Protein AF-0000000086145151 (afdb_homodimer)

Radius of gyration: 34.39 Å; Cα contacts (8 Å, |Δi|>4): 646; chains: 2; bounding box: 74×106×93 Å

Nearest PDB structures (foldseek):
  8p2o-assembly1_B  TM=7.312E-01  e=7.779E-03  Xenopus laevis
  8p2n-assembly1_B  TM=7.351E-01  e=1.027E-02  Xenopus laevis
  8rir-assembly1_B  TM=7.318E-01  e=1.357E-02  Xenopus laevis
  8rit-assembly1_B  TM=7.027E-01  e=1.695E-02  Xenopus laevis
  8p2o-assembly1_B  TM=7.331E-01  e=6.363E-03  Xenopus laevis

InterPro domains:
  IPR011333 SKP1/BTB/POZ domain superfamily [G3DSA:3.30.710.10] (2-157)
  IPR011333 SKP1/BTB/POZ domain superfamily [SSF54695] (3-118)

Foldseek 3Di:
DVVVVVLVVQQDDAWAWEFAAQVRDIDIHRLSLLVVQFVLSVVVVVVQVVPPVRHNYYYHHVADVLLVVQVVCCSNPVDRDALVVDDALVRLQVLLVSLLSVLLVCVVRVRVVSNVVSVVRNVVSCVVSVHDDFLVVLLVSLVSDDPPDPSVLVSLLVLLCQPVPPVDPDDCVSNVSSVVVCVVSVVSNVVSNCVVVVHDDDDDPVDDPVVVVDDCPPVPGDPVSVVDPPPPPPPPPDPDDDDDDDPPVPPPPDD/DVVVVVLVVQQDDDWAWEFAAQVRDIDIGRLSLLVVQFVLSVVVVVVQVVPPVRRNYHYHHVADVLLVVQVVCCSNPVDRDALVVDDALVRLQVSLVSLLSVLLVCVVRVRVVSNVVSVVRNVVSCVVSVHDDFLVVLLVSLVSDDPPDPSVLVSLLVLLCQPVPPVDPDDCVSNVSSVVVCVVSVVSNVVSNCVVVVHDDDDDPVDDPVVVVDDCPPVPGDPVNVVDPPPPPPPPPDPDDDDDPCPPPPPPPDD

Secondary structure (DSSP, 8-state):
-HHHHHHHHHT-S-EEEEEETTTTEEEEEEHHHHHHH-HHHHHHHHHHHTSTT---EEEETTS-HHHHHHHHHHHHH--PPPGGG--SHHHHHHHHHHHHHHHHHHHHTT-HHHHHHHHHHHHHHHHHHT----HHHHHHHHHHSPTT-HHHHHHHHHHHHHHH-TTS---GGGGHHHHTT-HHHHHHHHHHHHHHHT------TTSS-GGGGS--SSGGG-TTTSS----------------------------/-HHHHHHHHHT-S-EEEEEETTTTEEEEEEHHHHHHH-HHHHHHHHHHHTSTT---EEEETTS-HHHHHHHHHHHHH--PPPGGG--SHHHHHHHHHHHHHHHHHHHHTT-HHHHHHHHHHHHHHHHHHT----HHHHHHHHHHSPTT-HHHHHHHHHHHHHHH-TTS---GGGGHHHHTT-HHHHHHHHHHHHHHHT------TTSS-GGGGS--SSGGG-TTTTS----------------------------

Organism: NCBI:txid717836

pLDDT: mean 82.94, std 24.13, range [17.67, 98.62]

Structure (mmCIF, N/CA/C/O backbone):
data_AF-0000000086145151-model_v1
#
loop_
_entity.id
_entit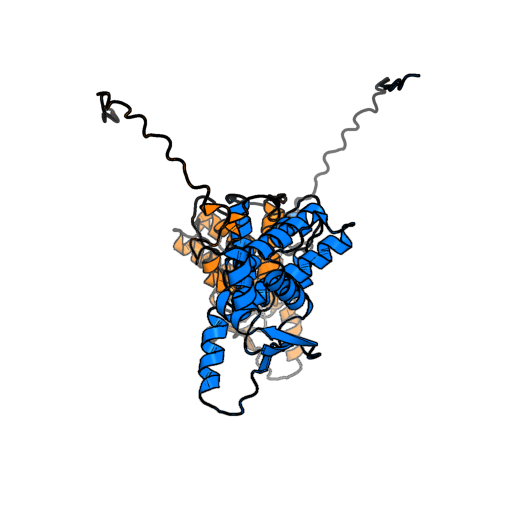y.type
_entity.pdbx_description
1 polymer 'BTB domain-containing protein'
#
loop_
_atom_site.group_PDB
_atom_site.id
_atom_site.type_symbol
_atom_site.label_atom_id
_atom_site.label_alt_id
_atom_site.label_comp_id
_atom_site.label_asym_id
_atom_site.label_entity_id
_atom_site.label_seq_id
_atom_site.pdbx_PDB_ins_code
_atom_site.Cartn_x
_atom_site.Cartn_y
_atom_site.Cartn_z
_atom_site.occupancy
_atom_site.B_iso_or_equiv
_atom_site.auth_seq_id
_atom_site.auth_comp_id
_atom_site.auth_asym_id
_atom_site.auth_atom_id
_atom_site.pdbx_PDB_model_num
ATOM 1 N N . MET A 1 1 ? -2.57 -53.094 -17.969 1 50.06 1 MET A N 1
ATOM 2 C CA . MET A 1 1 ? -3.051 -53.312 -19.328 1 50.06 1 MET A CA 1
ATOM 3 C C . MET A 1 1 ? -3.814 -52.094 -19.828 1 50.06 1 MET A C 1
ATOM 5 O O . MET A 1 1 ? -3.527 -51.594 -20.922 1 50.06 1 MET A O 1
ATOM 9 N N . LEU A 1 2 ? -4.777 -51.625 -19.031 1 55.91 2 LEU A N 1
ATOM 10 C CA . LEU A 1 2 ? -5.598 -50.469 -19.375 1 55.91 2 LEU A CA 1
ATOM 11 C C . LEU A 1 2 ? -4.742 -49.219 -19.469 1 55.91 2 LEU A C 1
ATOM 13 O O . LEU A 1 2 ? -4.934 -48.406 -20.375 1 55.91 2 LEU A O 1
ATOM 17 N N . THR A 1 3 ? -3.697 -49.375 -18.75 1 74.69 3 THR A N 1
ATOM 18 C CA . THR A 1 3 ? -2.822 -48.219 -18.734 1 74.69 3 THR A CA 1
ATOM 19 C C . THR A 1 3 ? -1.946 -48.188 -19.984 1 74.69 3 THR A C 1
ATOM 21 O O . THR A 1 3 ? -1.741 -47.125 -20.578 1 74.69 3 THR A O 1
ATOM 24 N N . GLU A 1 4 ? -1.661 -49.438 -20.469 1 82.31 4 GLU A N 1
ATOM 25 C CA . GLU A 1 4 ? -0.815 -49.5 -21.656 1 82.31 4 GLU A CA 1
ATOM 26 C C . GLU A 1 4 ? -1.612 -49.188 -22.922 1 82.31 4 GLU A C 1
ATOM 28 O O . GLU A 1 4 ? -1.114 -48.531 -23.828 1 82.31 4 GLU A O 1
ATOM 33 N N . ARG A 1 5 ? -2.818 -49.688 -23.016 1 84.69 5 ARG A N 1
ATOM 34 C CA . ARG A 1 5 ? -3.676 -49.438 -24.156 1 84.69 5 ARG A CA 1
ATOM 35 C C . ARG A 1 5 ? -3.992 -47.938 -24.266 1 84.69 5 ARG A C 1
ATOM 37 O O . ARG A 1 5 ? -3.998 -47.375 -25.359 1 84.69 5 ARG A O 1
ATOM 44 N N . LEU A 1 6 ? -4.281 -47.469 -23.172 1 87.56 6 LEU A N 1
ATOM 45 C CA . LEU A 1 6 ? -4.566 -46.031 -23.156 1 87.56 6 LEU A CA 1
ATOM 46 C C . LEU A 1 6 ? -3.355 -45.219 -23.609 1 87.56 6 LEU A C 1
ATOM 48 O O . LEU A 1 6 ? -3.492 -44.281 -24.391 1 87.56 6 LEU A O 1
ATOM 52 N N . ARG A 1 7 ? -2.242 -45.656 -23.188 1 88.12 7 ARG A N 1
ATOM 53 C CA . ARG A 1 7 ? -1.015 -44.969 -23.578 1 88.12 7 ARG A CA 1
ATOM 54 C C . ARG A 1 7 ? -0.799 -45.031 -25.078 1 88.12 7 ARG A C 1
ATOM 56 O O . ARG A 1 7 ? -0.427 -44.031 -25.703 1 88.12 7 ARG A O 1
ATOM 63 N N . GLN A 1 8 ? -1.051 -46.125 -25.594 1 90.31 8 GLN A N 1
ATOM 64 C CA . GLN A 1 8 ? -0.888 -46.312 -27.031 1 90.31 8 GLN A CA 1
ATOM 65 C C . GLN A 1 8 ? -1.863 -45.406 -27.797 1 90.31 8 GLN A C 1
ATOM 67 O O . GLN A 1 8 ? -1.509 -44.844 -28.828 1 90.31 8 GLN A O 1
ATOM 72 N N . ARG A 1 9 ? -3.021 -45.406 -27.297 1 90.62 9 ARG A N 1
ATOM 73 C CA . ARG A 1 9 ? -4.035 -44.562 -27.938 1 90.62 9 ARG A CA 1
ATOM 74 C C . ARG A 1 9 ? -3.65 -43.094 -27.875 1 90.62 9 ARG A C 1
ATOM 76 O O . ARG A 1 9 ? -3.828 -42.375 -28.859 1 90.62 9 ARG A O 1
ATOM 83 N N . LEU A 1 10 ? -3.137 -42.719 -26.797 1 90.75 10 LEU A N 1
ATOM 84 C CA . LEU A 1 10 ? -2.785 -41.312 -26.594 1 90.75 10 LEU A CA 1
ATOM 85 C C . LEU A 1 10 ? -1.604 -40.906 -27.469 1 90.75 10 LEU A C 1
ATOM 87 O O . LEU A 1 10 ? -1.488 -39.75 -27.859 1 90.75 10 LEU A O 1
ATOM 91 N N . LEU A 1 11 ? -0.732 -41.875 -27.797 1 91.31 11 LEU A N 1
ATOM 92 C CA . LEU A 1 11 ? 0.474 -41.594 -28.562 1 91.31 11 LEU A CA 1
ATOM 93 C C . LEU A 1 11 ? 0.288 -42 -30.031 1 91.31 11 LEU A C 1
ATOM 95 O O . LEU A 1 11 ? 1.241 -42.406 -30.688 1 91.31 11 LEU A O 1
ATOM 99 N N . SER A 1 12 ? -0.91 -41.906 -30.375 1 90.12 12 SER A N 1
ATOM 100 C CA . SER A 1 12 ? -1.238 -42.219 -31.766 1 90.12 12 SER A CA 1
ATOM 101 C C . SER A 1 12 ? -1.952 -41.062 -32.438 1 90.12 12 SER A C 1
ATOM 103 O O . SER A 1 12 ? -2.373 -40.094 -31.766 1 90.12 12 SER A O 1
ATOM 105 N N . GLY A 1 13 ? -1.925 -41.125 -33.75 1 86.44 13 GLY A N 1
ATOM 106 C CA . GLY A 1 13 ? -2.693 -40.156 -34.5 1 86.44 13 GLY A CA 1
ATOM 107 C C . GLY A 1 13 ? -1.885 -38.938 -34.906 1 86.44 13 GLY A C 1
ATOM 108 O O . GLY A 1 13 ? -0.661 -39 -35.031 1 86.44 13 GLY A O 1
ATOM 109 N N . HIS A 1 14 ? -2.607 -37.844 -35.125 1 88.62 14 HIS A N 1
ATOM 110 C CA . HIS A 1 14 ? -1.993 -36.625 -35.625 1 88.62 14 HIS A CA 1
ATOM 111 C C . HIS A 1 14 ? -1.132 -35.938 -34.562 1 88.62 14 HIS A C 1
ATOM 113 O O . HIS A 1 14 ? -1.378 -36.125 -33.344 1 88.62 14 HIS A O 1
ATOM 119 N N . THR A 1 15 ? -0.078 -35.312 -35.062 1 92.12 15 THR A N 1
ATOM 120 C CA . THR A 1 15 ? 0.758 -34.5 -34.156 1 92.12 15 THR A CA 1
ATOM 121 C C . THR A 1 15 ? 0.562 -33.031 -34.438 1 92.12 15 THR A C 1
ATOM 123 O O . THR A 1 15 ? 0.038 -32.625 -35.469 1 92.12 15 THR A O 1
ATOM 126 N N . VAL A 1 16 ? 0.826 -32.25 -33.5 1 92.06 16 VAL A N 1
ATOM 127 C CA . VAL A 1 16 ? 0.686 -30.797 -33.562 1 92.06 16 VAL A CA 1
ATOM 128 C C . VAL A 1 16 ? 2.047 -30.141 -33.375 1 92.06 16 VAL A C 1
ATOM 130 O O . VAL A 1 16 ? 2.791 -30.5 -32.469 1 92.06 16 VAL A O 1
ATOM 133 N N . ASP A 1 17 ? 2.369 -29.203 -34.281 1 94.12 17 ASP A N 1
ATOM 134 C CA . ASP A 1 17 ? 3.559 -28.359 -34.094 1 94.12 17 ASP A CA 1
ATOM 135 C C . ASP A 1 17 ? 3.285 -27.203 -33.156 1 94.12 17 ASP A C 1
ATOM 137 O O . ASP A 1 17 ? 2.393 -26.391 -33.406 1 94.12 17 ASP A O 1
ATOM 141 N N . ILE A 1 18 ? 4.098 -27.156 -32.094 1 95.12 18 ILE A N 1
ATOM 142 C CA . ILE A 1 18 ? 3.896 -26.094 -31.109 1 95.12 18 ILE A CA 1
ATOM 143 C C . ILE A 1 18 ? 5.16 -25.25 -30.984 1 95.12 18 ILE A C 1
ATOM 145 O O . ILE A 1 18 ? 6.254 -25.781 -30.781 1 95.12 18 ILE A O 1
ATOM 149 N N . PHE A 1 19 ? 5.016 -23.938 -31.141 1 97 19 PHE A N 1
ATOM 150 C CA . PHE A 1 19 ? 6.113 -23 -31 1 97 19 PHE A CA 1
ATOM 151 C C . PHE A 1 19 ? 5.941 -22.156 -29.75 1 97 19 PHE A C 1
ATOM 153 O O . PHE A 1 19 ? 4.895 -21.531 -29.547 1 97 19 PHE A O 1
ATOM 160 N N . VAL A 1 20 ? 6.953 -22.188 -28.922 1 97.38 20 VAL A N 1
ATOM 161 C CA . VAL A 1 20 ? 6.82 -21.547 -27.609 1 97.38 20 VAL A CA 1
ATOM 162 C C . VAL A 1 20 ? 7.879 -20.469 -27.453 1 97.38 20 VAL A C 1
ATOM 164 O O . VAL A 1 20 ? 9.055 -20.688 -27.75 1 97.38 20 VAL A O 1
ATOM 167 N N . GLY A 1 21 ? 7.461 -19.25 -26.969 1 97.19 21 GLY A N 1
ATOM 168 C CA . GLY A 1 21 ? 8.367 -18.156 -26.688 1 97.19 21 GLY A CA 1
ATOM 169 C C . GLY A 1 21 ? 8.773 -17.375 -27.922 1 97.19 21 GLY A C 1
ATOM 170 O O . GLY A 1 21 ? 8.469 -17.781 -29.047 1 97.19 21 GLY A O 1
ATOM 171 N N . ARG A 1 22 ? 9.477 -16.297 -27.672 1 94.56 22 ARG A N 1
ATOM 172 C CA . ARG A 1 22 ? 9.914 -15.422 -28.75 1 94.56 22 ARG A CA 1
ATOM 173 C C . ARG A 1 22 ? 10.938 -16.125 -29.641 1 94.56 22 ARG A C 1
ATOM 175 O O . ARG A 1 22 ? 11.023 -15.852 -30.844 1 94.56 22 ARG A O 1
ATOM 182 N N . GLN A 1 23 ? 11.648 -17.016 -29.109 1 94.88 23 GLN A N 1
ATOM 183 C CA . GLN A 1 23 ? 12.641 -17.781 -29.859 1 94.88 23 GLN A CA 1
ATOM 184 C C . GLN A 1 23 ? 11.977 -18.906 -30.672 1 94.88 23 GLN A C 1
ATOM 186 O O . GLN A 1 23 ? 12.648 -19.594 -31.438 1 94.88 23 GLN A O 1
ATOM 191 N N . ARG A 1 24 ? 10.758 -19.125 -30.453 1 95.62 24 ARG A N 1
ATOM 192 C CA . ARG A 1 24 ? 9.969 -20.094 -31.203 1 95.62 24 ARG A CA 1
ATOM 193 C C . ARG A 1 24 ? 10.539 -21.5 -31.047 1 95.62 24 ARG A C 1
ATOM 195 O O . ARG A 1 24 ? 10.734 -22.203 -32.031 1 95.62 24 ARG A O 1
ATOM 202 N N . LYS A 1 25 ? 10.859 -21.844 -29.859 1 97.75 25 LYS A N 1
ATOM 203 C CA . LYS A 1 25 ? 11.266 -23.219 -29.609 1 97.75 25 LYS A CA 1
ATOM 204 C C . LYS A 1 25 ? 10.172 -24.203 -30.047 1 97.75 25 LYS A C 1
ATOM 206 O O . LYS A 1 25 ? 9 -24.016 -29.719 1 97.75 25 LYS A O 1
ATOM 211 N N . HIS A 1 26 ? 10.547 -25.219 -30.734 1 97.19 26 HIS A N 1
ATOM 212 C CA . HIS A 1 26 ? 9.578 -26.062 -31.438 1 97.19 26 HIS A CA 1
ATOM 213 C C . HIS A 1 26 ? 9.414 -27.406 -30.734 1 97.19 26 HIS A C 1
ATOM 215 O O . HIS A 1 26 ? 10.398 -28.047 -30.344 1 97.19 26 HIS A O 1
ATOM 221 N N . TRP A 1 27 ? 8.188 -27.828 -30.484 1 96.88 27 TRP A N 1
ATOM 222 C CA . TRP A 1 27 ? 7.812 -29.172 -30.047 1 96.88 27 TRP A CA 1
ATOM 223 C C . TRP A 1 27 ? 6.789 -29.781 -30.984 1 96.88 27 TRP A C 1
ATOM 225 O O . TRP A 1 27 ? 5.965 -29.078 -31.562 1 96.88 27 TRP A O 1
ATOM 235 N N . ASN A 1 28 ? 6.883 -31 -31.203 1 95.12 28 ASN A N 1
ATOM 236 C CA . ASN A 1 28 ? 5.891 -31.797 -31.922 1 95.12 28 ASN A CA 1
ATOM 237 C C . ASN A 1 28 ? 5.223 -32.812 -31.016 1 95.12 28 ASN A C 1
ATOM 239 O O . ASN A 1 28 ? 5.867 -33.75 -30.547 1 95.12 28 ASN A O 1
ATOM 243 N N . LEU A 1 29 ? 3.914 -32.656 -30.703 1 95 29 LEU A N 1
ATOM 244 C CA . LEU A 1 29 ? 3.223 -33.469 -29.703 1 95 29 LEU A CA 1
ATOM 245 C 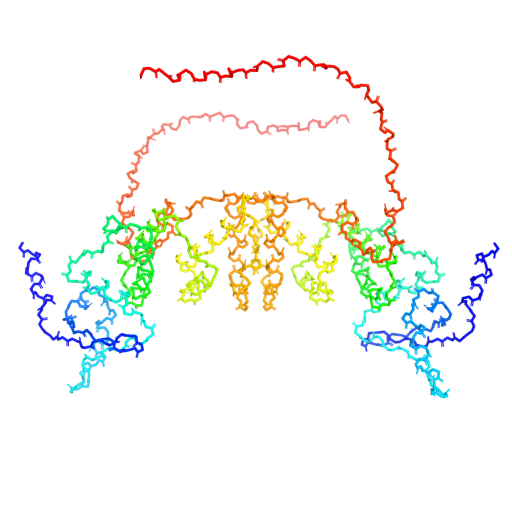C . LEU A 1 29 ? 2.01 -34.156 -30.328 1 95 29 LEU A C 1
ATOM 247 O O . LEU A 1 29 ? 1.388 -33.625 -31.25 1 95 29 LEU A O 1
ATOM 251 N N . HIS A 1 30 ? 1.705 -35.344 -29.844 1 93.06 30 HIS A N 1
ATOM 252 C CA . HIS A 1 30 ? 0.503 -36.031 -30.266 1 93.06 30 HIS A CA 1
ATOM 253 C C . HIS A 1 30 ? -0.756 -35.312 -29.828 1 93.06 30 HIS A C 1
ATOM 255 O O . HIS A 1 30 ? -0.907 -34.969 -28.641 1 93.06 30 HIS A O 1
ATOM 261 N N . GLN A 1 31 ? -1.621 -35.062 -30.688 1 91.31 31 GLN A N 1
ATOM 262 C CA . GLN A 1 31 ? -2.854 -34.312 -30.438 1 91.31 31 GLN A CA 1
ATOM 263 C C . GLN A 1 31 ? -3.719 -35.031 -29.391 1 91.31 31 GLN A C 1
ATOM 265 O O . GLN A 1 31 ? -4.324 -34.375 -28.531 1 91.31 31 GLN A O 1
ATOM 270 N N . ASN A 1 32 ? -3.84 -36.312 -29.5 1 90.88 32 ASN A N 1
ATOM 271 C CA . ASN A 1 32 ? -4.648 -37.094 -28.562 1 90.88 32 ASN A CA 1
ATOM 272 C C . ASN A 1 32 ? -4.195 -36.906 -27.125 1 90.88 32 ASN A C 1
ATOM 274 O O . ASN A 1 32 ? -5.02 -36.875 -26.203 1 90.88 32 ASN A O 1
ATOM 278 N N . LEU A 1 33 ? -2.928 -36.844 -26.984 1 92.56 33 LEU A N 1
ATOM 279 C CA . LEU A 1 33 ? -2.352 -36.625 -25.656 1 92.56 33 LEU A CA 1
ATOM 280 C C . LEU A 1 33 ? -2.791 -35.281 -25.094 1 92.56 33 LEU A C 1
ATOM 282 O O . LEU A 1 33 ? -3.182 -35.188 -23.922 1 92.56 33 LEU A O 1
ATOM 286 N N . LEU A 1 34 ? -2.723 -34.25 -25.891 1 92.69 34 LEU A N 1
ATOM 287 C CA . LEU A 1 34 ? -3.105 -32.906 -25.5 1 92.69 34 LEU A CA 1
ATOM 288 C C . LEU A 1 34 ? -4.594 -32.844 -25.172 1 92.69 34 LEU A C 1
ATOM 290 O O . LEU A 1 34 ? -4.98 -32.344 -24.125 1 92.69 34 LEU A O 1
ATOM 294 N N . ILE A 1 35 ? -5.434 -33.375 -26.031 1 90.94 35 ILE A N 1
ATOM 295 C CA . ILE A 1 35 ? -6.883 -33.344 -25.906 1 90.94 35 ILE A CA 1
ATOM 296 C C . ILE A 1 35 ? -7.312 -34.125 -24.656 1 90.94 35 ILE A C 1
ATOM 298 O O . ILE A 1 35 ? -8.258 -33.719 -23.969 1 90.94 35 ILE A O 1
ATOM 302 N N . HIS A 1 36 ? -6.641 -35.188 -24.391 1 91.25 36 HIS A N 1
ATOM 303 C CA . HIS A 1 36 ? -6.949 -36 -23.219 1 91.25 36 HIS A CA 1
ATOM 304 C C . HIS A 1 36 ? -6.781 -35.219 -21.922 1 91.25 36 HIS A C 1
ATOM 306 O O . HIS A 1 36 ? -7.562 -35.406 -20.984 1 91.25 36 HIS A O 1
ATOM 312 N N . HIS A 1 37 ? -5.781 -34.375 -21.859 1 91.25 37 HIS A N 1
ATOM 313 C CA . HIS A 1 37 ? -5.438 -33.719 -20.594 1 91.25 37 HIS A CA 1
ATOM 314 C C . HIS A 1 37 ? -6.043 -32.312 -20.531 1 91.25 37 HIS A C 1
ATOM 316 O O . HIS A 1 37 ? -6.105 -31.719 -19.453 1 91.25 37 HIS A O 1
ATOM 322 N N . SER A 1 38 ? -6.48 -31.781 -21.625 1 90.81 38 SER A N 1
ATOM 323 C CA . SER A 1 38 ? -6.988 -30.406 -21.609 1 90.81 38 SER A CA 1
ATOM 324 C C . SER A 1 38 ? -8.094 -30.219 -22.641 1 90.81 38 SER A C 1
ATOM 326 O O . SER A 1 38 ? -7.887 -30.484 -23.828 1 90.81 38 SER A O 1
ATOM 328 N N . SER A 1 39 ? -9.188 -29.703 -22.219 1 86.31 39 SER A N 1
ATOM 329 C CA . SER A 1 39 ? -10.289 -29.406 -23.141 1 86.31 39 SER A CA 1
ATOM 330 C C . SER A 1 39 ? -9.961 -28.219 -24.031 1 86.31 39 SER A C 1
ATOM 332 O O . SER A 1 39 ? -10.586 -28.047 -25.078 1 86.31 39 SER A O 1
ATOM 334 N N . PHE A 1 40 ? -9.055 -27.484 -23.578 1 86.19 40 PHE A N 1
ATOM 335 C CA . PHE A 1 40 ? -8.594 -26.359 -24.391 1 86.19 40 PHE A CA 1
ATOM 336 C C . PHE A 1 40 ? -8.172 -26.812 -25.781 1 86.19 40 PHE A C 1
ATOM 338 O O . PHE A 1 40 ? -8.508 -26.172 -26.766 1 86.19 40 PHE A O 1
ATOM 345 N N . PHE A 1 41 ? -7.496 -27.891 -25.891 1 86 41 PHE A N 1
ATOM 346 C CA . PHE A 1 41 ? -6.934 -28.375 -27.156 1 86 41 PHE A CA 1
ATOM 347 C C . PHE A 1 41 ? -8 -29.062 -28 1 86 41 PHE A C 1
ATOM 349 O O . PHE A 1 41 ? -7.84 -29.203 -29.219 1 86 41 PHE A O 1
ATOM 356 N N . GLU A 1 42 ? -9 -29.484 -27.344 1 80.62 42 GLU A N 1
ATOM 357 C CA . GLU A 1 42 ? -10.141 -30.031 -28.094 1 80.62 42 GLU A CA 1
ATOM 358 C C . GLU A 1 42 ? -10.852 -28.938 -28.875 1 80.62 42 GLU A C 1
ATOM 360 O O . GLU A 1 42 ? -11.203 -29.125 -30.047 1 80.62 42 GLU A O 1
ATOM 365 N N . LEU A 1 43 ? -10.984 -27.875 -28.266 1 71.75 43 LEU A N 1
ATOM 366 C CA . LEU A 1 43 ? -11.672 -26.734 -28.875 1 71.75 43 LEU A CA 1
ATOM 367 C C . LEU A 1 43 ? -10.844 -26.141 -30 1 71.75 43 LEU A C 1
ATOM 369 O O . LEU A 1 43 ? -11.375 -25.828 -31.062 1 71.75 43 LEU A O 1
ATOM 373 N N . GLU A 1 44 ? -9.617 -26.031 -29.797 1 71.06 44 GLU A N 1
ATOM 374 C CA . GLU A 1 44 ? -8.719 -25.453 -30.797 1 71.06 44 GLU A CA 1
ATOM 375 C C . GLU A 1 44 ? -8.617 -26.344 -32.031 1 71.06 44 GLU A C 1
ATOM 377 O O . GLU A 1 44 ? -8.508 -25.844 -33.156 1 71.06 44 GLU A O 1
ATOM 382 N N . SER A 1 45 ? -8.695 -27.609 -31.797 1 69.31 45 SER A N 1
ATOM 383 C CA . SER A 1 45 ? -8.609 -28.562 -32.906 1 69.31 45 SER A CA 1
ATOM 384 C C . SER A 1 45 ? -9.859 -28.516 -33.75 1 69.31 45 SER A C 1
ATOM 386 O O . SER A 1 45 ? -9.781 -28.656 -34.969 1 69.31 45 SER A O 1
ATOM 388 N N . HIS A 1 46 ? -10.906 -28.375 -33.094 1 65.75 46 HIS A N 1
ATOM 389 C CA . HIS A 1 46 ? -12.164 -28.297 -33.844 1 65.75 46 HIS A CA 1
ATOM 390 C C . HIS A 1 46 ? -12.266 -27 -34.625 1 65.75 46 HIS A C 1
ATOM 392 O O . HIS A 1 46 ? -12.828 -26.984 -35.719 1 65.75 46 HIS A O 1
ATOM 398 N N . SER A 1 47 ? -11.836 -26.016 -33.969 1 59.84 47 SER A N 1
ATOM 399 C CA . SER A 1 47 ? -11.914 -24.734 -34.656 1 59.84 47 SER A CA 1
ATOM 400 C C . SER A 1 47 ? -11.062 -24.75 -35.938 1 59.84 47 SER A C 1
ATOM 402 O O . SER A 1 47 ? -11.375 -24.047 -36.906 1 59.84 47 SER A O 1
ATOM 404 N N . HIS A 1 48 ? -10.133 -25.609 -35.938 1 54.72 48 HIS A N 1
ATOM 405 C CA . HIS A 1 48 ? -9.25 -25.719 -37.094 1 54.72 48 HIS A CA 1
ATOM 406 C C . HIS A 1 48 ? -9.75 -26.781 -38.062 1 54.72 48 HIS A C 1
ATOM 408 O O . HIS A 1 48 ? -9.297 -26.844 -39.188 1 54.72 48 HIS A O 1
ATOM 414 N N . GLU A 1 49 ? -10.469 -27.812 -37.625 1 52.38 49 GLU A N 1
ATOM 415 C CA . GLU A 1 49 ? -10.984 -28.781 -38.562 1 52.38 49 GLU A CA 1
ATOM 416 C C . GLU A 1 49 ? -11.742 -28.109 -39.719 1 52.38 49 GLU A C 1
ATOM 418 O O . GLU A 1 49 ? -11.891 -28.672 -40.781 1 52.38 49 GLU A O 1
ATOM 423 N N . SER A 1 50 ? -12.336 -27.031 -39.5 1 46.19 50 SER A N 1
ATOM 424 C CA . SER A 1 50 ? -13.086 -26.484 -40.656 1 46.19 50 SER A CA 1
ATOM 425 C C . SER A 1 50 ? -12.156 -26.062 -41.781 1 46.19 50 SER A C 1
ATOM 427 O O . SER A 1 50 ? -12.617 -25.688 -42.844 1 46.19 50 SER A O 1
ATOM 429 N N . PHE A 1 51 ? -10.898 -25.75 -41.688 1 45.09 51 PHE A N 1
ATOM 430 C CA . PHE A 1 51 ? -10.102 -25.422 -42.844 1 45.09 51 PHE A CA 1
ATOM 431 C C . PHE A 1 51 ? -9.125 -26.547 -43.188 1 45.09 51 PHE A C 1
ATOM 433 O O . PHE A 1 51 ? -8.414 -27.031 -42.312 1 45.09 51 PHE A O 1
ATOM 440 N N . PRO A 1 52 ? -9.273 -27.344 -44.375 1 43.81 52 PRO A N 1
ATOM 441 C CA . PRO A 1 52 ? -8.578 -28.516 -44.875 1 43.81 52 PRO A CA 1
ATOM 442 C C . PRO A 1 52 ? -7.117 -28.578 -44.438 1 43.81 52 PRO A C 1
ATOM 444 O O . PRO A 1 52 ? -6.617 -29.656 -44.094 1 43.81 52 PRO A O 1
ATOM 447 N N . THR A 1 53 ? -6.23 -27.891 -45.312 1 44.81 53 THR A N 1
ATOM 448 C CA . THR A 1 53 ? -4.777 -28 -45.25 1 44.81 53 THR A CA 1
ATOM 449 C C . THR A 1 53 ? -4.25 -27.516 -43.906 1 44.81 53 THR A C 1
ATOM 451 O O . THR A 1 53 ? -3.104 -27.078 -43.781 1 44.81 53 THR A O 1
ATOM 454 N N . LYS A 1 54 ? -5 -27.031 -42.938 1 50.03 54 LYS A N 1
ATOM 455 C CA . LYS A 1 54 ? -4.738 -26.094 -41.844 1 50.03 54 LYS A CA 1
ATOM 456 C C . LYS A 1 54 ? -3.701 -26.656 -40.875 1 50.03 54 LYS A C 1
ATOM 458 O O . LYS A 1 54 ? -3.869 -27.75 -40.344 1 50.03 54 LYS A O 1
ATOM 463 N N . GLU A 1 55 ? -2.553 -26.375 -41.094 1 57.91 55 GLU A N 1
ATOM 464 C CA . GLU A 1 55 ? -1.332 -26.578 -40.312 1 57.91 55 GLU A CA 1
ATOM 465 C C . GLU A 1 55 ? -1.63 -26.594 -38.812 1 57.91 55 GLU A C 1
ATOM 467 O O . GLU A 1 55 ? -2.234 -25.672 -38.281 1 57.91 55 GLU A O 1
ATOM 472 N N . ASN A 1 56 ? -1.83 -27.781 -38.281 1 77.88 56 ASN A N 1
ATOM 473 C CA . ASN A 1 56 ? -1.989 -28.062 -36.844 1 77.88 56 ASN A CA 1
ATOM 474 C C . ASN A 1 56 ? -0.872 -27.422 -36.031 1 77.88 56 ASN A C 1
ATOM 476 O O . ASN A 1 56 ? 0.062 -28.109 -35.594 1 77.88 56 ASN A O 1
ATOM 480 N N . LYS A 1 57 ? -0.889 -26.172 -36.156 1 88.69 57 LYS A N 1
ATOM 481 C CA . LYS A 1 57 ? 0.16 -25.391 -35.5 1 88.69 57 LYS A CA 1
ATOM 482 C C . LYS A 1 57 ? -0.407 -24.562 -34.344 1 88.69 57 LYS A C 1
ATOM 484 O O . LYS A 1 57 ? -1.494 -24 -34.438 1 88.69 57 LYS A O 1
ATOM 489 N N . LEU A 1 58 ? 0.271 -24.562 -33.281 1 91.38 58 LEU A N 1
ATOM 490 C CA . LEU A 1 58 ? -0.063 -23.734 -32.125 1 91.38 58 LEU A CA 1
ATOM 491 C C . LEU A 1 58 ? 1.116 -22.859 -31.719 1 91.38 58 LEU A C 1
ATOM 493 O O . LEU A 1 58 ? 2.238 -23.344 -31.562 1 91.38 58 LEU A O 1
ATOM 497 N N . GLU A 1 59 ? 0.87 -21.531 -31.594 1 93.94 59 GLU A N 1
ATOM 498 C CA . GLU A 1 59 ? 1.919 -20.594 -31.203 1 93.94 59 GLU A CA 1
ATOM 499 C C . GLU A 1 59 ? 1.662 -20.031 -29.812 1 93.94 59 GLU A C 1
ATOM 501 O O . GLU A 1 59 ? 0.635 -19.391 -29.578 1 93.94 59 GLU A O 1
ATOM 506 N N . LEU A 1 60 ? 2.576 -20.281 -28.922 1 95.38 60 LEU A N 1
ATOM 507 C CA . LEU A 1 60 ? 2.562 -19.781 -27.562 1 95.38 60 LEU A CA 1
ATOM 508 C C . LEU A 1 60 ? 3.727 -18.812 -27.328 1 95.38 60 LEU A C 1
ATOM 510 O O . LEU A 1 60 ? 4.57 -19.062 -26.469 1 95.38 60 LEU A O 1
ATOM 514 N N . LEU A 1 61 ? 3.682 -17.688 -27.922 1 95.31 61 LEU A N 1
ATOM 515 C CA . LEU A 1 61 ? 4.84 -16.797 -28.031 1 95.31 61 LEU A CA 1
ATOM 516 C C . LEU A 1 61 ? 5.062 -16.031 -26.734 1 95.31 61 LEU A C 1
ATOM 518 O O . LEU A 1 61 ? 6.176 -15.578 -26.469 1 95.31 61 LEU A O 1
ATOM 522 N N . ASP A 1 62 ? 4.031 -15.906 -25.891 1 94.25 62 ASP A N 1
ATOM 523 C CA . ASP A 1 62 ? 4.141 -15.164 -24.625 1 94.25 62 ASP A CA 1
ATOM 524 C C . ASP A 1 62 ? 4.527 -16.094 -23.484 1 94.25 62 ASP A C 1
ATOM 526 O O . ASP A 1 62 ? 4.82 -15.633 -22.375 1 94.25 62 ASP A O 1
ATOM 530 N N . ASP A 1 63 ? 4.535 -17.391 -23.812 1 96.38 63 ASP A N 1
ATOM 531 C CA . ASP A 1 63 ? 4.855 -18.359 -22.766 1 96.38 63 ASP A CA 1
ATOM 532 C C . ASP A 1 63 ? 6.344 -18.703 -22.781 1 96.38 63 ASP A C 1
ATOM 534 O O . ASP A 1 63 ? 7.039 -18.453 -23.766 1 96.38 63 ASP A O 1
ATOM 538 N N . ASP A 1 64 ? 6.789 -19.172 -21.656 1 96.81 64 ASP A N 1
ATOM 539 C CA . ASP A 1 64 ? 8.203 -19.5 -21.5 1 96.81 64 ASP A CA 1
ATOM 540 C C . ASP A 1 64 ? 8.469 -20.969 -21.797 1 96.81 64 ASP A C 1
ATOM 542 O O . ASP A 1 64 ? 7.816 -21.844 -21.219 1 96.81 64 ASP A O 1
ATOM 546 N N . PRO A 1 65 ? 9.477 -21.219 -22.609 1 98 65 PRO A N 1
ATOM 547 C CA . PRO A 1 65 ? 9.773 -22.609 -22.984 1 98 65 PRO A CA 1
ATOM 548 C C . PRO A 1 65 ? 10.156 -23.469 -21.781 1 98 65 PRO A C 1
ATOM 550 O O . PRO A 1 65 ? 9.953 -24.688 -21.797 1 98 65 PRO A O 1
ATOM 553 N N . ILE A 1 66 ? 10.711 -22.891 -20.75 1 97.5 66 ILE A N 1
ATOM 554 C CA . ILE A 1 66 ? 11.164 -23.688 -19.609 1 97.5 66 ILE A CA 1
ATOM 555 C C . ILE A 1 66 ? 9.969 -24.344 -18.922 1 97.5 66 ILE A C 1
ATOM 557 O O . ILE A 1 66 ? 10.055 -25.484 -18.469 1 97.5 66 ILE A O 1
ATOM 561 N N . GLY A 1 67 ? 8.875 -23.672 -18.828 1 98 67 GLY A N 1
ATOM 562 C CA . GLY A 1 67 ? 7.648 -24.234 -18.312 1 98 67 GLY A CA 1
ATOM 563 C C . GLY A 1 67 ? 7.031 -25.281 -19.219 1 98 67 GLY A C 1
ATOM 564 O O . GLY A 1 67 ? 6.508 -26.297 -18.766 1 98 67 GLY A O 1
ATOM 565 N N . PHE A 1 68 ? 7.109 -25.016 -20.516 1 98 68 PHE A N 1
ATOM 566 C CA . PHE A 1 68 ? 6.523 -25.938 -21.484 1 98 68 PHE A CA 1
ATOM 567 C C . PHE A 1 68 ? 7.277 -27.25 -21.484 1 98 68 PHE A C 1
ATOM 569 O O . PHE A 1 68 ? 6.676 -28.312 -21.672 1 98 68 PHE A O 1
ATOM 576 N N . GLU A 1 69 ? 8.562 -27.172 -21.328 1 97.5 69 GLU A N 1
ATOM 577 C CA . GLU A 1 69 ? 9.359 -28.391 -21.234 1 97.5 69 GLU A CA 1
ATOM 578 C C . GLU A 1 69 ? 8.867 -29.281 -20.094 1 97.5 69 GLU A C 1
ATOM 580 O O . GLU A 1 69 ? 8.758 -30.5 -20.266 1 97.5 69 GLU A O 1
ATOM 585 N N . LEU A 1 70 ? 8.562 -28.734 -18.953 1 97.94 70 LEU A N 1
ATOM 586 C CA . LEU A 1 70 ? 8.016 -29.484 -17.828 1 97.94 70 LEU A CA 1
ATOM 587 C C . LEU A 1 70 ? 6.652 -30.078 -18.172 1 97.94 70 LEU A C 1
ATOM 589 O O . LEU A 1 70 ? 6.344 -31.203 -17.797 1 97.94 70 LEU A O 1
ATOM 593 N N . LEU A 1 71 ? 5.879 -29.328 -18.891 1 97.88 71 LEU A N 1
ATOM 594 C CA . LEU A 1 71 ? 4.566 -29.797 -19.328 1 97.88 71 LEU A CA 1
ATOM 595 C C . LEU A 1 71 ? 4.695 -31.031 -20.203 1 97.88 71 LEU A C 1
ATOM 597 O O . LEU A 1 71 ? 4.02 -32.031 -19.969 1 97.88 71 LEU A O 1
ATOM 601 N N . VAL A 1 72 ? 5.59 -30.953 -21.156 1 96.56 72 VAL A N 1
ATOM 602 C CA . VAL A 1 72 ? 5.793 -32.062 -22.078 1 96.56 72 VAL A CA 1
ATOM 603 C C . VAL A 1 72 ? 6.242 -33.281 -21.328 1 96.56 72 VAL A C 1
ATOM 605 O O . VAL A 1 72 ? 5.719 -34.375 -21.531 1 96.56 72 VAL A O 1
ATOM 608 N N . LYS A 1 73 ? 7.156 -33.094 -20.438 1 95.5 73 LYS A N 1
ATOM 609 C CA . LYS A 1 73 ? 7.629 -34.188 -19.625 1 95.5 73 LYS A CA 1
ATOM 610 C C . LYS A 1 73 ? 6.484 -34.812 -18.828 1 95.5 73 LYS A C 1
ATOM 612 O O . LYS A 1 73 ? 6.359 -36.062 -18.766 1 95.5 73 LYS A O 1
ATOM 617 N N . TRP A 1 74 ? 5.703 -34.031 -18.234 1 96.19 74 TRP A N 1
ATOM 618 C CA . TRP A 1 74 ? 4.578 -34.531 -17.453 1 96.19 74 TRP A CA 1
ATOM 619 C C . TRP A 1 74 ? 3.564 -35.25 -18.344 1 96.19 74 TRP A C 1
ATOM 621 O O . TRP A 1 74 ? 3.02 -36.281 -17.969 1 96.19 74 TRP A O 1
ATOM 631 N N . LEU A 1 75 ? 3.312 -34.781 -19.547 1 94.06 75 LEU A N 1
ATOM 632 C CA . LEU A 1 75 ? 2.363 -35.375 -20.484 1 94.06 75 LEU A CA 1
ATOM 633 C C . LEU A 1 75 ? 2.809 -36.781 -20.875 1 94.06 75 LEU A C 1
ATOM 635 O O . LEU A 1 75 ? 1.988 -37.688 -20.969 1 94.06 75 LEU A O 1
ATOM 639 N N . TYR A 1 76 ? 4.039 -36.906 -21.047 1 92.06 76 TYR A N 1
ATOM 640 C CA . TYR A 1 76 ? 4.547 -38.156 -21.609 1 92.06 76 TYR A CA 1
ATOM 641 C C . TYR A 1 76 ? 4.961 -39.125 -20.5 1 92.06 76 TYR A C 1
ATOM 643 O O . TYR A 1 76 ? 4.859 -40.344 -20.656 1 92.06 76 TYR A O 1
ATOM 651 N N . GLN A 1 77 ? 5.406 -38.594 -19.391 1 90.94 77 GLN A N 1
ATOM 652 C CA . GLN A 1 77 ? 5.945 -39.469 -18.344 1 90.94 77 GLN A CA 1
ATOM 653 C C . GLN A 1 77 ? 5.02 -39.5 -17.141 1 90.94 77 GLN A C 1
ATOM 655 O O . GLN A 1 77 ? 5.141 -40.375 -16.281 1 90.94 77 GLN A O 1
ATOM 660 N N . GLY A 1 78 ? 4.211 -38.5 -16.938 1 90.5 78 GLY A N 1
ATOM 661 C CA . GLY A 1 78 ? 3.254 -38.469 -15.852 1 90.5 78 GLY A CA 1
ATOM 662 C C . GLY A 1 78 ? 3.854 -37.969 -14.555 1 90.5 78 GLY A C 1
ATOM 663 O O . GLY A 1 78 ? 3.252 -38.125 -13.484 1 90.5 78 GLY A O 1
ATOM 664 N N . ILE A 1 79 ? 5.074 -37.469 -14.656 1 90.88 79 ILE A N 1
ATOM 665 C CA . ILE A 1 79 ? 5.723 -37.062 -13.414 1 90.88 79 ILE A CA 1
ATOM 666 C C . ILE A 1 79 ? 6.27 -35.656 -13.539 1 90.88 79 ILE A C 1
ATOM 668 O O . ILE A 1 79 ? 6.812 -35.281 -14.578 1 90.88 79 ILE A O 1
ATOM 672 N N . LEU A 1 80 ? 6.055 -34.844 -12.508 1 94.56 80 LEU A N 1
ATOM 673 C CA . LEU A 1 80 ? 6.762 -33.594 -12.305 1 94.56 80 LEU A CA 1
ATOM 674 C C . LEU A 1 80 ? 7.887 -33.75 -11.289 1 94.56 80 LEU A C 1
ATOM 676 O O . LEU A 1 80 ? 7.648 -34.156 -10.148 1 94.56 80 LEU A O 1
ATOM 680 N N . GLU A 1 81 ? 9.094 -33.469 -11.742 1 92.31 81 GLU A N 1
ATOM 681 C CA . GLU A 1 81 ? 10.25 -33.656 -10.883 1 92.31 81 GLU A CA 1
ATOM 682 C C . GLU A 1 81 ? 10.094 -32.906 -9.562 1 92.31 81 GLU A C 1
ATOM 684 O O . GLU A 1 81 ? 9.617 -31.781 -9.531 1 92.31 81 GLU A O 1
ATOM 689 N N . ASP A 1 82 ? 10.469 -33.625 -8.578 1 91.88 82 ASP A N 1
ATOM 690 C CA . ASP A 1 82 ? 10.391 -33.031 -7.234 1 91.88 82 ASP A CA 1
ATOM 691 C C . ASP A 1 82 ? 11.703 -32.375 -6.84 1 91.88 82 ASP A C 1
ATOM 693 O O . ASP A 1 82 ? 12.742 -32.625 -7.449 1 91.88 82 ASP A O 1
ATOM 697 N N . SER A 1 83 ? 11.578 -31.562 -5.82 1 91.38 83 SER A N 1
ATOM 698 C CA . SER A 1 83 ? 12.727 -30.781 -5.355 1 91.38 83 SER A CA 1
ATOM 699 C C . SER A 1 83 ? 13.891 -31.688 -4.969 1 91.38 83 SER A C 1
ATOM 701 O O . SER A 1 83 ? 15.047 -31.266 -5.031 1 91.38 83 SER A O 1
ATOM 703 N N . SER A 1 84 ? 13.648 -32.938 -4.57 1 91.69 84 SER A N 1
ATOM 704 C CA . SER A 1 84 ? 14.672 -33.875 -4.109 1 91.69 84 SER A CA 1
ATOM 705 C C . SER A 1 84 ? 15.641 -34.219 -5.234 1 91.69 84 SER A C 1
ATOM 707 O O . SER A 1 84 ? 16.75 -34.719 -4.977 1 91.69 84 SER A O 1
ATOM 709 N N . LYS A 1 85 ? 15.281 -34 -6.414 1 92.75 85 LYS A N 1
ATOM 710 C CA . LYS A 1 85 ? 16.094 -34.344 -7.574 1 92.75 85 LYS A CA 1
ATOM 711 C C . LYS A 1 85 ? 17.172 -33.281 -7.828 1 92.75 85 LYS A C 1
ATOM 713 O O . LYS A 1 85 ? 18.078 -33.5 -8.633 1 92.75 85 LYS A O 1
ATOM 718 N N . PHE A 1 86 ? 17.062 -32.156 -7.191 1 92.88 86 PHE A N 1
ATOM 719 C CA . PHE A 1 86 ? 17.984 -31.047 -7.434 1 92.88 86 PHE A CA 1
ATOM 720 C C . PHE A 1 86 ? 18.875 -30.828 -6.227 1 92.88 86 PHE A C 1
ATOM 722 O O . PHE A 1 86 ? 18.406 -30.766 -5.09 1 92.88 86 PHE A O 1
ATOM 729 N N . ASP A 1 87 ? 20.203 -30.875 -6.633 1 87.88 87 ASP A N 1
ATOM 730 C CA . ASP A 1 87 ? 21.188 -30.625 -5.582 1 87.88 87 ASP A CA 1
ATOM 731 C C . ASP A 1 87 ? 21.547 -29.141 -5.508 1 87.88 87 ASP A C 1
ATOM 733 O O . ASP A 1 87 ? 21.781 -28.5 -6.531 1 87.88 87 ASP A O 1
ATOM 737 N N . GLY A 1 88 ? 21.438 -28.562 -4.414 1 94.56 88 GLY A N 1
ATOM 738 C CA . GLY A 1 88 ? 21.844 -27.172 -4.215 1 94.56 88 GLY A CA 1
ATOM 739 C C . GLY A 1 88 ? 20.688 -26.203 -4.215 1 94.56 88 GLY A C 1
ATOM 740 O O . GLY A 1 88 ? 19.688 -26.438 -4.902 1 94.56 88 GLY A O 1
ATOM 741 N N . ASP A 1 89 ? 20.844 -25.141 -3.609 1 95.56 89 ASP A N 1
ATOM 742 C CA . ASP A 1 89 ? 19.797 -24.125 -3.441 1 95.56 89 ASP A CA 1
ATOM 743 C C . ASP A 1 89 ? 19.5 -23.422 -4.762 1 95.56 89 ASP A C 1
ATOM 745 O O . ASP A 1 89 ? 18.344 -23.156 -5.082 1 95.56 89 ASP A O 1
ATOM 749 N N . GLY A 1 90 ? 20.484 -23.203 -5.57 1 96.81 90 GLY A N 1
ATOM 750 C CA . GLY A 1 90 ? 20.297 -22.547 -6.859 1 96.81 90 GLY A CA 1
ATOM 751 C C . GLY A 1 90 ? 19.469 -23.375 -7.832 1 96.81 90 GLY A C 1
ATOM 752 O O . GLY A 1 90 ? 18.578 -22.844 -8.5 1 96.81 90 GLY A O 1
ATOM 753 N N . ALA A 1 91 ? 19.781 -24.625 -7.918 1 97.12 91 ALA A N 1
ATOM 754 C CA . ALA A 1 91 ? 19.062 -25.516 -8.812 1 97.12 91 ALA A CA 1
ATOM 755 C C . ALA A 1 91 ? 17.594 -25.641 -8.391 1 97.12 91 ALA A C 1
ATOM 757 O O . ALA A 1 91 ? 16.703 -25.672 -9.234 1 97.12 91 ALA A O 1
ATOM 758 N N . LYS A 1 92 ? 17.406 -25.75 -7.098 1 97.62 92 LYS A N 1
ATOM 759 C CA . LYS A 1 92 ? 16.047 -25.812 -6.574 1 97.62 92 LYS A CA 1
ATOM 760 C C . LYS A 1 92 ? 15.266 -24.547 -6.934 1 97.62 92 LYS A C 1
ATOM 762 O O . LYS A 1 92 ? 14.102 -24.625 -7.348 1 97.62 92 LYS A O 1
ATOM 767 N N . TYR A 1 93 ? 15.914 -23.453 -6.789 1 97.94 93 TYR A N 1
ATOM 768 C CA . TYR A 1 93 ? 15.258 -22.188 -7.105 1 97.94 93 TYR A CA 1
ATOM 769 C C . TYR A 1 93 ? 14.938 -22.094 -8.594 1 97.94 93 TYR A C 1
ATOM 771 O O . TYR A 1 93 ? 13.867 -21.625 -8.977 1 97.94 93 TYR A O 1
ATOM 779 N N . GLU A 1 94 ? 15.828 -22.562 -9.453 1 97.12 94 GLU A N 1
ATOM 780 C CA . GLU A 1 94 ? 15.586 -22.562 -10.891 1 97.12 94 GLU A CA 1
ATOM 781 C C . GLU A 1 94 ? 14.391 -23.438 -11.25 1 97.12 94 GLU A C 1
ATOM 783 O O . GLU A 1 94 ? 13.602 -23.094 -12.133 1 97.12 94 GLU A O 1
ATOM 788 N N . HIS A 1 95 ? 14.359 -24.547 -10.555 1 97.88 95 HIS A N 1
ATOM 789 C CA . HIS A 1 95 ? 13.203 -25.406 -10.773 1 97.88 95 HIS A CA 1
ATOM 790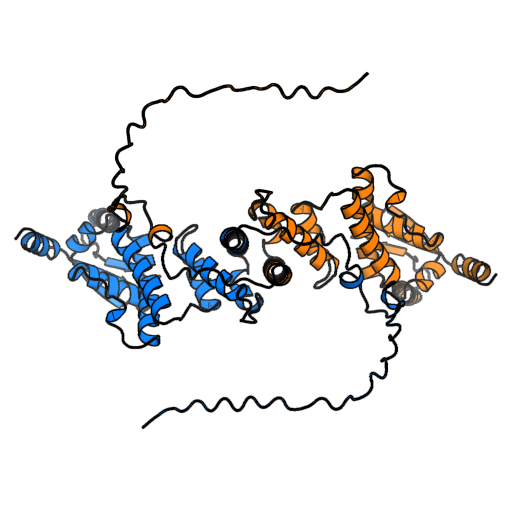 C C . HIS A 1 95 ? 11.914 -24.734 -10.336 1 97.88 95 HIS A C 1
ATOM 792 O O . HIS A 1 95 ? 10.875 -24.891 -10.984 1 97.88 95 HIS A O 1
ATOM 798 N N . ALA A 1 96 ? 11.984 -23.984 -9.227 1 98.25 96 ALA A N 1
ATOM 799 C CA . ALA A 1 96 ? 10.82 -23.203 -8.797 1 98.25 96 ALA A CA 1
ATOM 800 C C . ALA A 1 96 ? 10.367 -22.234 -9.891 1 98.25 96 ALA A C 1
ATOM 802 O O . ALA A 1 96 ? 9.18 -22.172 -10.211 1 98.25 96 ALA A O 1
ATOM 803 N N . VAL A 1 97 ? 11.289 -21.578 -10.492 1 98.12 97 VAL A N 1
ATOM 804 C CA . VAL A 1 97 ? 10.984 -20.641 -11.562 1 98.12 97 VAL A CA 1
ATOM 805 C C . VAL A 1 97 ? 10.289 -21.359 -12.719 1 98.12 97 VAL A C 1
ATOM 807 O O . VAL A 1 97 ? 9.281 -20.891 -13.242 1 98.12 97 VAL A O 1
ATOM 810 N N . ALA A 1 98 ? 10.805 -22.484 -13.047 1 97.94 98 ALA A N 1
ATOM 811 C CA . ALA A 1 98 ? 10.203 -23.281 -14.117 1 97.94 98 ALA A CA 1
ATOM 812 C C . ALA A 1 98 ? 8.789 -23.703 -13.742 1 97.94 98 ALA A C 1
ATOM 814 O O . ALA A 1 98 ? 7.895 -23.719 -14.594 1 97.94 98 ALA A O 1
ATOM 815 N N . CYS A 1 99 ? 8.594 -24.047 -12.516 1 98.31 99 CYS A N 1
ATOM 816 C CA . CYS A 1 99 ? 7.281 -24.484 -12.047 1 98.31 99 CYS A CA 1
ATOM 817 C C . CYS A 1 99 ? 6.27 -23.344 -12.141 1 98.31 99 CYS A C 1
ATOM 819 O O . CYS A 1 99 ? 5.094 -23.578 -12.422 1 98.31 99 CYS A O 1
ATOM 821 N N . HIS A 1 100 ? 6.703 -22.172 -11.844 1 98.38 100 HIS A N 1
ATOM 822 C CA . HIS A 1 100 ? 5.809 -21.031 -12.023 1 98.38 100 HIS A CA 1
ATOM 823 C C . HIS A 1 100 ? 5.379 -20.891 -13.477 1 98.38 100 HIS A C 1
ATOM 825 O O . HIS A 1 100 ? 4.199 -20.656 -13.758 1 98.38 100 HIS A O 1
ATOM 831 N N . LYS A 1 101 ? 6.332 -21 -14.422 1 98.06 101 LYS A N 1
ATOM 832 C CA . LYS A 1 101 ? 6.008 -20.922 -15.844 1 98.06 101 LYS A CA 1
ATOM 833 C C . LYS A 1 101 ? 5.059 -22.031 -16.25 1 98.06 101 LYS A C 1
ATOM 835 O O . LYS A 1 101 ? 4.145 -21.828 -17.047 1 98.06 101 LYS A O 1
ATOM 840 N N . LEU A 1 102 ? 5.281 -23.188 -15.695 1 98.31 102 LEU A N 1
ATOM 841 C CA . LEU A 1 102 ? 4.375 -24.297 -15.914 1 98.31 102 LEU A CA 1
ATOM 842 C C . LEU A 1 102 ? 2.973 -23.984 -15.414 1 98.31 102 LEU A C 1
ATOM 844 O O . LEU A 1 102 ? 1.984 -24.25 -16.094 1 98.31 102 LEU A O 1
ATOM 848 N N . TRP A 1 103 ? 2.914 -23.422 -14.211 1 98.25 103 TRP A N 1
ATOM 849 C CA . TRP A 1 103 ? 1.632 -23.047 -13.617 1 98.25 103 TRP A CA 1
ATOM 850 C C . TRP A 1 103 ? 0.834 -22.156 -14.555 1 98.25 103 TRP A C 1
ATOM 852 O O . TRP A 1 103 ? -0.365 -22.359 -14.758 1 98.25 103 TRP A O 1
ATOM 862 N N . LEU A 1 104 ? 1.459 -21.219 -15.172 1 97.31 104 LEU A N 1
ATOM 863 C CA . LEU A 1 104 ? 0.801 -20.281 -16.094 1 97.31 104 LEU A CA 1
ATOM 864 C C . LEU A 1 104 ? 0.212 -21.031 -17.281 1 97.31 104 LEU A C 1
ATOM 866 O O . LEU A 1 104 ? -0.913 -20.75 -17.703 1 97.31 104 LEU A O 1
ATOM 870 N N . LEU A 1 105 ? 0.953 -21.938 -17.797 1 96.88 105 LEU A N 1
ATOM 871 C CA . LEU A 1 105 ? 0.48 -22.734 -18.922 1 96.88 105 LEU A CA 1
ATOM 872 C C . LEU A 1 105 ? -0.727 -23.578 -18.516 1 96.88 105 LEU A C 1
ATOM 874 O O . LEU A 1 105 ? -1.717 -23.641 -19.25 1 96.88 105 LEU A O 1
ATOM 878 N N . CYS A 1 106 ? -0.604 -24.156 -17.359 1 96.31 106 CYS A N 1
ATOM 879 C CA . CYS A 1 106 ? -1.682 -25.016 -16.891 1 96.31 106 CYS A CA 1
ATOM 880 C C . CYS A 1 106 ? -2.951 -24.219 -16.641 1 96.31 106 CYS A C 1
ATOM 882 O O . CYS A 1 106 ? -4.059 -24.719 -16.844 1 96.31 106 CYS A O 1
ATOM 884 N N . ASP A 1 107 ? -2.746 -23.031 -16.156 1 95.12 107 ASP A N 1
ATOM 885 C CA . ASP A 1 107 ? -3.895 -22.141 -15.984 1 95.12 107 ASP A CA 1
ATOM 886 C C . ASP A 1 107 ? -4.555 -21.828 -17.328 1 95.12 107 ASP A C 1
ATOM 888 O O . ASP A 1 107 ? -5.781 -21.875 -17.438 1 95.12 107 ASP A O 1
ATOM 892 N N . ARG A 1 108 ? -3.777 -21.531 -18.328 1 93.19 108 ARG A N 1
ATOM 893 C CA . ARG A 1 108 ? -4.27 -21.234 -19.672 1 93.19 108 ARG A CA 1
ATOM 894 C C . ARG A 1 108 ? -4.965 -22.453 -20.281 1 93.19 108 ARG A C 1
ATOM 896 O O . ARG A 1 108 ? -6.023 -22.312 -20.891 1 93.19 108 ARG A O 1
ATOM 903 N N . PHE A 1 109 ? -4.395 -23.609 -20.047 1 94.25 109 PHE A N 1
ATOM 904 C CA . PHE A 1 109 ? -4.895 -24.828 -20.672 1 94.25 109 PHE A CA 1
ATOM 905 C C . PHE A 1 109 ? -5.918 -25.516 -19.781 1 94.25 109 PHE A C 1
ATOM 907 O O . PHE A 1 109 ? -6.383 -26.625 -20.094 1 94.25 109 PHE A O 1
ATOM 914 N N . GLU A 1 110 ? -6.188 -25 -18.641 1 92.38 110 GLU A N 1
ATOM 915 C CA . GLU A 1 110 ? -7.195 -25.5 -17.703 1 92.38 110 GLU A CA 1
ATOM 916 C C . GLU A 1 110 ? -6.844 -26.906 -17.203 1 92.38 110 GLU A C 1
ATOM 918 O O . GLU A 1 110 ? -7.691 -27.797 -17.203 1 92.38 110 GLU A O 1
ATOM 923 N N . MET A 1 111 ? -5.617 -27.062 -16.875 1 93.5 111 MET A N 1
ATOM 924 C CA . MET A 1 111 ? -5.125 -28.297 -16.281 1 93.5 111 MET A CA 1
ATOM 925 C C . MET A 1 111 ? -4.93 -28.156 -14.781 1 93.5 111 MET A C 1
ATOM 927 O O . MET A 1 111 ? -3.803 -28.016 -14.305 1 93.5 111 MET A O 1
ATOM 931 N N . VAL A 1 112 ? -5.957 -28.312 -14.031 1 93.19 112 VAL A N 1
ATOM 932 C CA . VAL A 1 112 ? -6.031 -27.922 -12.625 1 93.19 112 VAL A CA 1
ATOM 933 C C . VAL A 1 112 ? -5.094 -28.797 -11.797 1 93.19 112 VAL A C 1
ATOM 935 O O . VAL A 1 112 ? -4.367 -28.297 -10.93 1 93.19 112 VAL A O 1
ATOM 938 N N . LYS A 1 113 ? -5.062 -30.109 -12.016 1 92.12 113 LYS A N 1
ATOM 939 C CA . LYS A 1 113 ? -4.242 -31.031 -11.234 1 92.12 113 LYS A CA 1
ATOM 940 C C . LYS A 1 113 ? -2.764 -30.672 -11.344 1 92.12 113 LYS A C 1
ATOM 942 O O . LYS A 1 113 ? -2.07 -30.547 -10.328 1 92.12 113 LYS A O 1
ATOM 947 N N . LEU A 1 114 ? -2.32 -30.531 -12.555 1 95.19 114 LEU A N 1
ATOM 948 C CA . LEU A 1 114 ? -0.916 -30.203 -12.773 1 95.19 114 LEU A CA 1
ATOM 949 C C . LEU A 1 114 ? -0.611 -28.797 -12.289 1 95.19 114 LEU A C 1
ATOM 951 O O . LEU A 1 114 ? 0.486 -28.516 -11.797 1 95.19 114 LEU A O 1
ATOM 955 N N . LYS A 1 115 ? -1.615 -27.922 -12.445 1 96 115 LYS A N 1
ATOM 956 C CA . LYS A 1 115 ? -1.498 -26.562 -11.93 1 96 115 LYS A CA 1
ATOM 957 C C . LYS A 1 115 ? -1.206 -26.562 -10.438 1 96 115 LYS A C 1
ATOM 959 O O . LYS A 1 115 ? -0.285 -25.875 -9.977 1 96 115 LYS A O 1
ATOM 964 N N . ASN A 1 116 ? -1.904 -27.328 -9.719 1 95.75 116 ASN A N 1
ATOM 965 C CA . ASN A 1 116 ? -1.732 -27.438 -8.273 1 95.75 116 ASN A CA 1
ATOM 966 C C . ASN A 1 116 ? -0.404 -28.094 -7.91 1 95.75 116 ASN A C 1
ATOM 968 O O . ASN A 1 116 ? 0.261 -27.672 -6.961 1 95.75 116 ASN A O 1
ATOM 972 N N . LEU A 1 117 ? -0.044 -29.094 -8.656 1 95.88 117 LEU A N 1
ATOM 973 C CA . LEU A 1 117 ? 1.247 -29.734 -8.438 1 95.88 117 LEU A CA 1
ATOM 974 C C . LEU A 1 117 ? 2.389 -28.75 -8.641 1 95.88 117 LEU A C 1
ATOM 976 O O . LEU A 1 117 ? 3.363 -28.75 -7.887 1 95.88 117 LEU A O 1
ATOM 980 N N . ALA A 1 118 ? 2.258 -27.969 -9.695 1 97.31 118 ALA A N 1
ATOM 981 C CA . ALA A 1 118 ? 3.271 -26.953 -9.977 1 97.31 118 ALA A CA 1
ATOM 982 C C . ALA A 1 118 ? 3.402 -25.969 -8.812 1 97.31 118 ALA A C 1
ATOM 984 O O . ALA A 1 118 ? 4.516 -25.609 -8.422 1 97.31 118 ALA A O 1
ATOM 985 N N . MET A 1 119 ? 2.32 -25.531 -8.25 1 97.62 119 MET A N 1
ATOM 986 C CA . MET A 1 119 ? 2.311 -24.641 -7.09 1 97.62 119 MET A CA 1
ATOM 987 C C . MET A 1 119 ? 3 -25.297 -5.898 1 97.62 119 MET A C 1
ATOM 989 O O . MET A 1 119 ? 3.834 -24.672 -5.238 1 97.62 119 MET A O 1
ATOM 993 N N . ASP A 1 120 ? 2.672 -26.547 -5.664 1 96.94 120 ASP A N 1
ATOM 994 C CA . ASP A 1 120 ? 3.268 -27.266 -4.543 1 96.94 120 ASP A CA 1
ATOM 995 C C . ASP A 1 120 ? 4.785 -27.359 -4.695 1 96.94 120 ASP A C 1
ATOM 997 O O . ASP A 1 120 ? 5.523 -27.156 -3.732 1 96.94 120 ASP A O 1
ATOM 1001 N N . GLN A 1 121 ? 5.172 -27.688 -5.887 1 97.25 121 GLN A N 1
ATOM 1002 C CA . GLN A 1 121 ? 6.605 -27.828 -6.125 1 97.25 121 GLN A CA 1
ATOM 1003 C C . GLN A 1 121 ? 7.312 -26.469 -6.016 1 97.25 121 GLN A C 1
ATOM 1005 O O . GLN A 1 121 ? 8.43 -26.391 -5.5 1 97.25 121 GLN A O 1
ATOM 1010 N N . TYR A 1 122 ? 6.711 -25.422 -6.551 1 98.31 122 TYR A N 1
ATOM 1011 C CA . TYR A 1 122 ? 7.25 -24.078 -6.398 1 98.31 122 TYR A CA 1
ATOM 1012 C C . TYR A 1 122 ? 7.516 -23.75 -4.93 1 98.31 122 TYR A C 1
ATOM 1014 O O . TYR A 1 122 ? 8.633 -23.375 -4.562 1 98.31 122 TYR A O 1
ATOM 1022 N N . ARG A 1 123 ? 6.52 -23.891 -4.109 1 98.25 123 ARG A N 1
ATOM 1023 C CA . ARG A 1 123 ? 6.617 -23.578 -2.684 1 98.25 123 ARG A CA 1
ATOM 1024 C C . ARG A 1 123 ? 7.656 -24.469 -2.006 1 98.25 123 ARG A C 1
ATOM 1026 O O . ARG A 1 123 ? 8.461 -23.984 -1.2 1 98.25 123 ARG A O 1
ATOM 1033 N N . ARG A 1 124 ? 7.652 -25.75 -2.344 1 97.56 124 ARG A N 1
ATOM 1034 C CA . ARG A 1 124 ? 8.602 -26.688 -1.746 1 97.56 124 ARG A CA 1
ATOM 1035 C C . ARG A 1 124 ? 10.039 -26.297 -2.072 1 97.56 124 ARG A C 1
ATOM 1037 O O . ARG A 1 124 ? 10.906 -26.312 -1.195 1 97.56 124 ARG A O 1
ATOM 1044 N N . CYS A 1 125 ? 10.25 -26 -3.332 1 97.94 125 CYS A N 1
ATOM 1045 C CA . CYS A 1 125 ? 11.586 -25.609 -3.762 1 97.94 125 CYS A CA 1
ATOM 1046 C C . CYS A 1 125 ? 12.047 -24.344 -3.027 1 97.94 125 CYS A C 1
ATOM 1048 O O . CYS A 1 125 ? 13.203 -24.266 -2.609 1 97.94 125 CYS A O 1
ATOM 1050 N N . LEU A 1 126 ? 11.156 -23.359 -2.871 1 98 126 LEU A N 1
ATOM 1051 C CA . LEU A 1 126 ? 11.492 -22.156 -2.109 1 98 126 LEU A CA 1
ATOM 1052 C C . LEU A 1 126 ? 11.82 -22.5 -0.662 1 98 126 LEU A C 1
ATOM 1054 O O . LEU A 1 126 ? 12.836 -22.062 -0.125 1 98 126 LEU A O 1
ATOM 1058 N N . ASN A 1 127 ? 10.992 -23.312 -0.055 1 97.06 127 ASN A N 1
ATOM 1059 C CA . ASN A 1 127 ? 11.164 -23.688 1.344 1 97.06 127 ASN A CA 1
ATOM 1060 C C . ASN A 1 127 ? 12.484 -24.406 1.574 1 97.06 127 ASN A C 1
ATOM 1062 O O . ASN A 1 127 ? 13.25 -24.047 2.475 1 97.06 127 ASN A O 1
ATOM 1066 N N . GLU A 1 128 ? 12.789 -25.344 0.747 1 96.94 128 GLU A N 1
ATOM 1067 C CA . GLU A 1 128 ? 13.977 -26.188 0.923 1 96.94 128 GLU A CA 1
ATOM 1068 C C . GLU A 1 128 ? 15.25 -25.391 0.609 1 96.94 128 GLU A C 1
ATOM 1070 O O . GLU A 1 128 ? 16.297 -25.625 1.223 1 96.94 128 GLU A O 1
ATOM 1075 N N . SER A 1 129 ? 15.148 -24.531 -0.349 1 96.62 129 SER A N 1
ATOM 1076 C CA . SER A 1 129 ? 16.328 -23.75 -0.711 1 96.62 129 SER A CA 1
ATOM 1077 C C . SER A 1 129 ? 16.5 -22.547 0.223 1 96.62 129 SER A C 1
ATOM 1079 O O . SER A 1 129 ? 17.562 -21.922 0.25 1 96.62 129 SER A O 1
ATOM 1081 N N . GLN A 1 130 ? 15.398 -22.156 0.931 1 95.38 130 GLN A N 1
ATOM 1082 C CA . GLN A 1 130 ? 15.352 -20.984 1.788 1 95.38 130 GLN A CA 1
ATOM 1083 C C . GLN A 1 130 ? 15.617 -19.703 0.988 1 95.38 130 GLN A C 1
ATOM 1085 O O . GLN A 1 130 ? 16.25 -18.781 1.485 1 95.38 130 GLN A O 1
ATOM 1090 N N . LEU A 1 131 ? 15.258 -19.812 -0.294 1 96.44 131 LEU A N 1
ATOM 1091 C CA . LEU A 1 131 ? 15.32 -18.656 -1.177 1 96.44 131 LEU A CA 1
ATOM 1092 C C . LEU A 1 131 ? 13.914 -18.203 -1.585 1 96.44 131 LEU A C 1
ATOM 1094 O O . LEU A 1 131 ? 13.047 -19.047 -1.831 1 96.44 131 LEU A O 1
ATOM 1098 N N . VAL A 1 132 ? 13.703 -16.891 -1.554 1 96.62 132 VAL A N 1
ATOM 1099 C CA . VAL A 1 132 ? 12.43 -16.344 -2.027 1 96.62 132 VAL A CA 1
ATOM 1100 C C . VAL A 1 132 ? 12.68 -15.297 -3.113 1 96.62 132 VAL A C 1
ATOM 1102 O O . VAL A 1 132 ? 13.781 -14.75 -3.211 1 96.62 132 VAL A O 1
ATOM 1105 N N . PRO A 1 133 ? 11.664 -15.141 -4.008 1 97.75 133 PRO A N 1
ATOM 1106 C CA . PRO A 1 133 ? 11.828 -14.102 -5.023 1 97.75 133 PRO A CA 1
ATOM 1107 C C . PRO A 1 133 ? 12.086 -12.719 -4.418 1 97.75 133 PRO A C 1
ATOM 1109 O O . PRO A 1 133 ? 11.555 -12.398 -3.354 1 97.75 133 PRO A O 1
ATOM 1112 N N . ASP A 1 134 ? 12.961 -11.961 -5.105 1 96.12 134 ASP A N 1
ATOM 1113 C CA . ASP A 1 134 ? 13.172 -10.578 -4.672 1 96.12 134 ASP A CA 1
ATOM 1114 C C . ASP A 1 134 ? 12.039 -9.68 -5.145 1 96.12 134 ASP A C 1
ATOM 1116 O O . ASP A 1 134 ? 11.086 -10.141 -5.773 1 96.12 134 ASP A O 1
ATOM 1120 N N . ALA A 1 135 ? 12.109 -8.43 -4.883 1 97.06 135 ALA A N 1
ATOM 1121 C CA . ALA A 1 135 ? 11.016 -7.5 -5.137 1 97.06 135 ALA A CA 1
ATOM 1122 C C . ALA A 1 135 ? 10.688 -7.43 -6.625 1 97.06 135 ALA A C 1
ATOM 1124 O O . ALA A 1 135 ? 9.516 -7.379 -7.008 1 97.06 135 ALA A O 1
ATOM 1125 N N . ASP A 1 136 ? 11.68 -7.406 -7.484 1 97.75 136 ASP A N 1
ATOM 1126 C CA . ASP A 1 136 ? 11.461 -7.352 -8.922 1 97.75 136 ASP A CA 1
ATOM 1127 C C . ASP A 1 136 ? 10.719 -8.594 -9.414 1 97.75 136 ASP A C 1
ATOM 1129 O O . ASP A 1 136 ? 9.781 -8.492 -10.203 1 97.75 136 ASP A O 1
ATOM 1133 N N . GLU A 1 137 ? 11.188 -9.711 -8.969 1 98.06 137 GLU A N 1
ATOM 1134 C CA . GLU A 1 137 ? 10.547 -10.969 -9.352 1 98.06 137 GLU A CA 1
ATOM 1135 C C . GLU A 1 137 ? 9.125 -11.062 -8.797 1 98.06 137 GLU A C 1
ATOM 1137 O O . GLU A 1 137 ? 8.219 -11.539 -9.484 1 98.06 137 GLU A O 1
ATOM 1142 N N . ILE A 1 138 ? 8.945 -10.609 -7.57 1 98.44 138 ILE A N 1
ATOM 1143 C CA . ILE A 1 138 ? 7.617 -10.578 -6.977 1 98.44 138 ILE A CA 1
ATOM 1144 C C . ILE A 1 138 ? 6.691 -9.719 -7.844 1 98.44 138 ILE A C 1
ATOM 1146 O O . ILE A 1 138 ? 5.57 -10.125 -8.148 1 98.44 138 ILE A O 1
ATOM 1150 N N . ASN A 1 139 ? 7.168 -8.586 -8.203 1 98.5 139 ASN A N 1
ATOM 1151 C CA . ASN A 1 139 ? 6.402 -7.703 -9.078 1 98.5 139 ASN A CA 1
ATOM 1152 C C . ASN A 1 139 ? 6.016 -8.398 -10.375 1 98.5 139 ASN A C 1
ATOM 1154 O O . ASN A 1 139 ? 4.855 -8.359 -10.789 1 98.5 139 ASN A O 1
ATOM 1158 N N . ASP A 1 140 ? 6.926 -9.062 -11.031 1 97.75 140 ASP A N 1
ATOM 1159 C CA . ASP A 1 140 ? 6.691 -9.742 -12.305 1 97.75 140 ASP A CA 1
ATOM 1160 C C . ASP A 1 140 ? 5.66 -10.859 -12.148 1 97.75 140 ASP A C 1
ATOM 1162 O O . ASP A 1 140 ? 4.719 -10.961 -12.938 1 97.75 140 ASP A O 1
ATOM 1166 N N . ILE A 1 141 ? 5.875 -11.703 -11.141 1 98.19 141 ILE A N 1
ATOM 1167 C CA . ILE A 1 141 ? 4.984 -12.836 -10.914 1 98.19 141 ILE A CA 1
ATOM 1168 C C . ILE A 1 141 ? 3.582 -12.328 -10.578 1 98.19 141 ILE A C 1
ATOM 1170 O O . ILE A 1 141 ? 2.592 -12.82 -11.125 1 98.19 141 ILE A O 1
ATOM 1174 N N . TYR A 1 142 ? 3.498 -11.344 -9.727 1 98.31 142 TYR A N 1
ATOM 1175 C CA . TYR A 1 142 ? 2.203 -10.805 -9.336 1 98.31 142 TYR A CA 1
ATOM 1176 C C . TYR A 1 142 ? 1.449 -10.266 -10.547 1 98.31 142 TYR A C 1
ATOM 1178 O O . TYR A 1 142 ? 0.279 -10.594 -10.75 1 98.31 142 TYR A O 1
ATOM 1186 N N . ARG A 1 143 ? 2.064 -9.539 -11.367 1 97.25 143 ARG A N 1
ATOM 1187 C CA . ARG A 1 143 ? 1.404 -8.852 -12.477 1 97.25 143 ARG A CA 1
ATOM 1188 C C . ARG A 1 143 ? 1.041 -9.82 -13.594 1 97.25 143 ARG A C 1
ATOM 1190 O O . ARG A 1 143 ? 0.096 -9.586 -14.344 1 97.25 143 ARG A O 1
ATOM 1197 N N . THR A 1 144 ? 1.771 -10.898 -13.711 1 94.94 144 THR A N 1
ATOM 1198 C CA . THR A 1 144 ? 1.504 -11.867 -14.773 1 94.94 144 THR A CA 1
ATOM 1199 C C . THR A 1 144 ? 0.483 -12.906 -14.312 1 94.94 144 THR A C 1
ATOM 1201 O O . THR A 1 144 ? -0.05 -13.664 -15.125 1 94.94 144 THR A O 1
ATOM 1204 N N . SER A 1 145 ? 0.236 -12.906 -13.016 1 95.25 145 SER A N 1
ATOM 1205 C CA . SER A 1 145 ? -0.725 -13.859 -12.469 1 95.25 145 SER A CA 1
ATOM 1206 C C . SER A 1 145 ? -2.143 -13.297 -12.508 1 95.25 145 SER A C 1
ATOM 1208 O O . SER A 1 145 ? -2.35 -12.102 -12.312 1 95.25 145 SER A O 1
ATOM 1210 N N . PRO A 1 146 ? -3.125 -14.195 -12.758 1 93.94 146 PRO A N 1
ATOM 1211 C CA . PRO A 1 146 ? -4.512 -13.734 -12.781 1 93.94 146 PRO A CA 1
ATOM 1212 C C . PRO A 1 146 ? -4.957 -13.141 -11.445 1 93.94 146 PRO A C 1
ATOM 1214 O O . PRO A 1 146 ? -4.422 -13.508 -10.391 1 93.94 146 PRO A O 1
ATOM 1217 N N . LEU A 1 147 ? -5.969 -12.266 -11.539 1 93.19 147 LEU A N 1
ATOM 1218 C CA . LEU A 1 147 ? -6.539 -11.664 -10.344 1 93.19 147 LEU A CA 1
ATOM 1219 C C . LEU A 1 147 ? -7.074 -12.734 -9.398 1 93.19 147 LEU A C 1
ATOM 1221 O O . LEU A 1 147 ? -7.746 -13.672 -9.828 1 93.19 147 LEU A O 1
ATOM 1225 N N . GLY A 1 148 ? -6.633 -12.578 -8.141 1 91.75 148 GLY A N 1
ATOM 1226 C CA . GLY A 1 148 ? -7.16 -13.484 -7.133 1 91.75 148 GLY A CA 1
ATOM 1227 C C . GLY A 1 148 ? -6.488 -14.844 -7.145 1 91.75 148 GLY A C 1
ATOM 1228 O O . GLY A 1 148 ? -6.879 -15.742 -6.391 1 91.75 148 GLY A O 1
ATOM 1229 N N . SER A 1 149 ? -5.492 -15.062 -7.914 1 95.12 149 SER A N 1
ATOM 1230 C CA . SER A 1 149 ? -4.828 -16.359 -8.062 1 95.12 149 SER A CA 1
ATOM 1231 C C . SER A 1 149 ? -3.994 -16.688 -6.832 1 95.12 149 SER A C 1
ATOM 1233 O O . SER A 1 149 ? -3.604 -15.797 -6.074 1 95.12 149 SER A O 1
ATOM 1235 N N . PRO A 1 150 ? -3.674 -18 -6.645 1 95.69 150 PRO A N 1
ATOM 1236 C CA . PRO A 1 150 ? -2.809 -18.422 -5.547 1 95.69 150 PRO A CA 1
ATOM 1237 C C . PRO A 1 150 ? -1.415 -17.812 -5.609 1 95.69 150 PRO A C 1
ATOM 1239 O O . PRO A 1 150 ? -0.822 -17.5 -4.57 1 95.69 150 PRO A O 1
ATOM 1242 N N . PHE A 1 151 ? -0.948 -17.609 -6.777 1 97.31 151 PHE A N 1
ATOM 1243 C CA . PHE A 1 151 ? 0.395 -17.047 -6.879 1 97.31 151 PHE A CA 1
ATOM 1244 C C . PHE A 1 151 ? 0.409 -15.586 -6.438 1 97.31 151 PHE A C 1
ATOM 1246 O O . PHE A 1 151 ? 1.378 -15.133 -5.824 1 97.31 151 PHE A O 1
ATOM 1253 N N . ARG A 1 152 ? -0.637 -14.828 -6.762 1 96.88 152 ARG A N 1
ATOM 1254 C CA . ARG A 1 152 ? -0.714 -13.469 -6.242 1 96.88 152 ARG A CA 1
ATOM 1255 C C . ARG A 1 152 ? -0.708 -13.461 -4.715 1 96.88 152 ARG A C 1
ATOM 1257 O O . ARG A 1 152 ? 0.07 -12.734 -4.098 1 96.88 152 ARG A O 1
ATOM 1264 N N . LYS A 1 153 ? -1.524 -14.289 -4.227 1 97.62 153 LYS A N 1
ATOM 1265 C CA . LYS A 1 153 ? -1.609 -14.422 -2.773 1 97.62 153 LYS A CA 1
ATOM 1266 C C . LYS A 1 153 ? -0.255 -14.789 -2.174 1 97.62 153 LYS A C 1
ATOM 1268 O O . LYS A 1 153 ? 0.171 -14.195 -1.18 1 97.62 153 LYS A O 1
ATOM 1273 N N . LEU A 1 154 ? 0.355 -15.75 -2.742 1 98.5 154 LEU A N 1
ATOM 1274 C CA . LEU A 1 154 ? 1.648 -16.219 -2.266 1 98.5 154 LEU A CA 1
ATOM 1275 C C . LEU A 1 154 ? 2.688 -15.109 -2.314 1 98.5 154 LEU A C 1
ATOM 1277 O O . LEU A 1 154 ? 3.441 -14.914 -1.357 1 98.5 154 LEU A O 1
ATOM 1281 N N . MET A 1 155 ? 2.744 -14.367 -3.428 1 98.56 155 MET A N 1
ATOM 1282 C CA . MET A 1 155 ? 3.703 -13.273 -3.58 1 98.56 155 MET A CA 1
ATOM 1283 C C . MET A 1 155 ? 3.484 -12.203 -2.52 1 98.56 155 MET A C 1
ATOM 1285 O O . MET A 1 155 ? 4.445 -11.695 -1.935 1 98.56 155 MET A O 1
ATOM 1289 N N . VAL A 1 156 ? 2.258 -11.883 -2.285 1 98.5 156 VAL A N 1
ATOM 1290 C CA . VAL A 1 156 ? 1.916 -10.867 -1.295 1 98.5 156 VAL A CA 1
ATOM 1291 C C . VAL A 1 156 ? 2.373 -11.32 0.089 1 98.5 156 VAL A C 1
ATOM 1293 O O . VAL A 1 156 ? 2.986 -10.547 0.831 1 98.5 156 VAL A O 1
ATOM 1296 N N . LYS A 1 157 ? 2.115 -12.516 0.418 1 98.31 157 LYS A N 1
ATOM 1297 C CA . LYS A 1 157 ? 2.453 -13.031 1.742 1 98.31 157 LYS A CA 1
ATOM 1298 C C . LYS A 1 157 ? 3.965 -13.133 1.921 1 98.31 157 LYS A C 1
ATOM 1300 O O . LYS A 1 157 ? 4.484 -12.883 3.01 1 98.31 157 LYS A O 1
ATOM 1305 N N . ILE A 1 158 ? 4.66 -13.547 0.889 1 98.06 158 ILE A N 1
ATOM 1306 C CA . ILE A 1 158 ? 6.117 -13.586 0.947 1 98.06 158 ILE A CA 1
ATOM 1307 C C . ILE A 1 158 ? 6.66 -12.18 1.176 1 98.06 158 ILE A C 1
ATOM 1309 O O . ILE A 1 158 ? 7.508 -11.969 2.049 1 98.06 158 ILE A O 1
ATOM 1313 N N . ALA A 1 159 ? 6.164 -11.219 0.419 1 97.94 159 ALA A N 1
ATOM 1314 C CA . ALA A 1 159 ? 6.594 -9.836 0.569 1 97.94 159 ALA A CA 1
ATOM 1315 C C . ALA A 1 159 ? 6.293 -9.312 1.971 1 97.94 159 ALA A C 1
ATOM 1317 O O . ALA A 1 159 ? 7.148 -8.695 2.609 1 97.94 159 ALA A O 1
ATOM 1318 N N . ALA A 1 160 ? 5.098 -9.539 2.418 1 97.88 160 ALA A N 1
ATOM 1319 C CA . ALA A 1 160 ? 4.691 -9.102 3.75 1 97.88 160 ALA A CA 1
ATOM 1320 C C . ALA A 1 160 ? 5.613 -9.672 4.824 1 97.88 160 ALA A C 1
ATOM 1322 O O . ALA A 1 160 ? 6.023 -8.961 5.742 1 97.88 160 ALA A O 1
ATOM 1323 N N . ARG A 1 161 ? 5.879 -10.977 4.699 1 97.31 161 ARG A N 1
ATOM 1324 C CA . ARG A 1 161 ? 6.758 -11.625 5.668 1 97.31 161 ARG A CA 1
ATOM 1325 C C . ARG A 1 161 ? 8.141 -10.984 5.672 1 97.31 161 ARG A C 1
ATOM 1327 O O . ARG A 1 161 ? 8.727 -10.758 6.734 1 97.31 161 ARG A O 1
ATOM 1334 N N . GLN A 1 162 ? 8.625 -10.688 4.543 1 96.12 162 GLN A N 1
ATOM 1335 C CA . GLN A 1 162 ? 9.945 -10.07 4.43 1 96.12 162 GLN A CA 1
ATOM 1336 C C . GLN A 1 162 ? 9.938 -8.656 5.008 1 96.12 162 GLN A C 1
ATOM 1338 O O . GLN A 1 162 ? 10.828 -8.289 5.773 1 96.12 162 GLN A O 1
ATOM 1343 N N . ILE A 1 163 ? 8.961 -7.879 4.668 1 96.94 163 ILE A N 1
ATOM 1344 C CA . ILE A 1 163 ? 8.891 -6.473 5.055 1 96.94 163 ILE A CA 1
ATOM 1345 C C . ILE A 1 163 ? 8.688 -6.359 6.562 1 96.94 163 ILE A C 1
ATOM 1347 O O . ILE A 1 163 ? 9.266 -5.484 7.211 1 96.94 163 ILE A O 1
ATOM 1351 N N . MET A 1 164 ? 7.934 -7.227 7.098 1 97.25 164 MET A N 1
ATOM 1352 C CA . MET A 1 164 ? 7.5 -7.117 8.484 1 97.25 164 MET A CA 1
ATOM 1353 C C . MET A 1 164 ? 8.492 -7.801 9.422 1 97.25 164 MET A C 1
ATOM 1355 O O . MET A 1 164 ? 8.383 -7.684 10.648 1 97.25 164 MET A O 1
ATOM 1359 N N . ASP A 1 165 ? 9.445 -8.523 8.875 1 96.5 165 ASP A N 1
ATOM 1360 C CA . ASP A 1 165 ? 10.438 -9.219 9.688 1 96.5 165 ASP A CA 1
ATOM 1361 C C . ASP A 1 165 ? 11.234 -8.234 10.539 1 96.5 165 ASP A C 1
ATOM 1363 O O . ASP A 1 165 ? 11.953 -7.383 10.008 1 96.5 165 ASP A O 1
ATOM 1367 N N . PRO A 1 166 ? 11.148 -8.289 11.867 1 95 166 PRO A N 1
ATOM 1368 C CA . PRO A 1 166 ? 11.828 -7.324 12.734 1 95 166 PRO A CA 1
ATOM 1369 C C . PRO A 1 166 ? 13.344 -7.473 12.695 1 95 166 PRO A C 1
ATOM 1371 O O . PRO A 1 166 ? 14.07 -6.535 13.047 1 95 166 PRO A O 1
ATOM 1374 N N . GLU A 1 167 ? 13.844 -8.562 12.328 1 93.31 167 GLU A N 1
ATOM 1375 C CA . GLU A 1 167 ? 15.281 -8.836 12.352 1 93.31 167 GLU A CA 1
ATOM 1376 C C . GLU A 1 167 ? 15.953 -8.344 11.078 1 93.31 167 GLU A C 1
ATOM 1378 O O . GLU A 1 167 ? 17.188 -8.266 11.008 1 93.31 167 GLU A O 1
ATOM 1383 N N . VAL A 1 168 ? 15.164 -8.102 10.18 1 86.5 168 VAL A N 1
ATOM 1384 C CA . VAL A 1 168 ? 15.703 -7.656 8.898 1 86.5 168 VAL A CA 1
ATOM 1385 C C . VAL A 1 168 ? 15.273 -6.215 8.633 1 86.5 168 VAL A C 1
ATOM 1387 O O . VAL A 1 168 ? 14.086 -5.887 8.719 1 86.5 168 VAL A O 1
ATOM 1390 N N . GLU A 1 169 ? 16.234 -5.379 8.594 1 79.75 169 GLU A N 1
ATOM 1391 C CA . GLU A 1 169 ? 15.898 -3.998 8.266 1 79.75 169 GLU A CA 1
ATOM 1392 C C . GLU A 1 169 ? 15.547 -3.854 6.785 1 79.75 169 GLU A C 1
ATOM 1394 O O . GLU A 1 169 ? 16.406 -3.553 5.961 1 79.75 169 GLU A O 1
ATOM 1399 N N . ARG A 1 170 ? 14.445 -4.367 6.398 1 75.62 170 ARG A N 1
ATOM 1400 C CA . ARG A 1 170 ? 14.008 -4.172 5.023 1 75.62 170 ARG A CA 1
ATOM 1401 C C . ARG A 1 170 ? 13.062 -2.979 4.91 1 75.62 170 ARG A C 1
ATOM 1403 O O . ARG A 1 170 ? 12.125 -2.85 5.695 1 75.62 170 ARG A O 1
ATOM 1410 N N . ASP A 1 171 ? 13.438 -2.203 3.885 1 85.06 171 ASP A N 1
ATOM 1411 C CA . ASP A 1 171 ? 12.68 -1.004 3.555 1 85.06 171 ASP A CA 1
ATOM 1412 C C . ASP A 1 171 ? 11.562 -1.316 2.555 1 85.06 171 ASP A C 1
ATOM 1414 O O . ASP A 1 171 ? 11.82 -1.881 1.489 1 85.06 171 ASP A O 1
ATOM 1418 N N . ALA A 1 172 ? 10.344 -1.053 2.949 1 93.94 1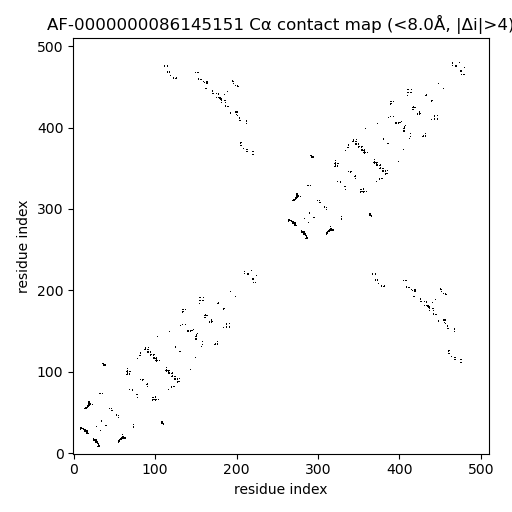72 ALA A N 1
ATOM 1419 C CA . ALA A 1 172 ? 9.211 -1.18 2.029 1 93.94 172 ALA A CA 1
ATOM 1420 C C . ALA A 1 172 ? 9.508 -0.489 0.7 1 93.94 172 ALA A C 1
ATOM 1422 O O . ALA A 1 172 ? 8.922 -0.829 -0.328 1 93.94 172 ALA A O 1
ATOM 1423 N N . GLU A 1 173 ? 10.445 0.443 0.7 1 95.56 173 GLU A N 1
ATOM 1424 C CA . GLU A 1 173 ? 10.844 1.173 -0.5 1 95.56 173 GLU A CA 1
ATOM 1425 C C . GLU A 1 173 ? 11.422 0.231 -1.552 1 95.56 173 GLU A C 1
ATOM 1427 O O . GLU A 1 173 ? 11.305 0.487 -2.752 1 95.56 173 GLU A O 1
ATOM 1432 N N . ALA A 1 174 ? 12.039 -0.863 -1.115 1 95.94 174 ALA A N 1
ATOM 1433 C CA . ALA A 1 174 ? 12.594 -1.858 -2.027 1 95.94 174 ALA A CA 1
ATOM 1434 C C . ALA A 1 174 ? 11.508 -2.465 -2.908 1 95.94 174 ALA A C 1
ATOM 1436 O O . ALA A 1 174 ? 11.797 -3.016 -3.975 1 95.94 174 ALA A O 1
ATOM 1437 N N . TYR A 1 175 ? 10.289 -2.369 -2.459 1 97.69 175 TYR A N 1
ATOM 1438 C CA . TYR A 1 175 ? 9.172 -2.961 -3.178 1 97.69 175 TYR A CA 1
ATOM 1439 C C . TYR A 1 175 ? 8.383 -1.896 -3.932 1 97.69 175 TYR A C 1
ATOM 1441 O O . TYR A 1 175 ? 7.238 -2.129 -4.328 1 97.69 175 TYR A O 1
ATOM 1449 N N . ARG A 1 176 ? 8.859 -0.7 -4.145 1 98.06 176 ARG A N 1
ATOM 1450 C CA . ARG A 1 176 ? 8.141 0.414 -4.758 1 98.06 176 ARG A CA 1
ATOM 1451 C C . ARG A 1 176 ? 7.523 0 -6.09 1 98.06 176 ARG A C 1
ATOM 1453 O O . ARG A 1 176 ? 6.379 0.357 -6.383 1 98.06 176 ARG A O 1
ATOM 1460 N N . GLN A 1 177 ? 8.242 -0.756 -6.918 1 97.94 177 GLN A N 1
ATOM 1461 C CA . GLN A 1 177 ? 7.746 -1.154 -8.234 1 97.94 177 GLN A CA 1
ATOM 1462 C C . GLN A 1 177 ? 6.48 -1.997 -8.109 1 97.94 177 GLN A C 1
ATOM 1464 O O . GLN A 1 177 ? 5.594 -1.927 -8.961 1 97.94 177 GLN A O 1
ATOM 1469 N N . CYS A 1 178 ? 6.387 -2.783 -7.02 1 98.44 178 CYS A N 1
ATOM 1470 C CA . CYS A 1 178 ? 5.203 -3.602 -6.785 1 98.44 178 CYS A CA 1
ATOM 1471 C C . CYS A 1 178 ? 3.979 -2.729 -6.531 1 98.44 178 CYS A C 1
ATOM 1473 O O . CYS A 1 178 ? 2.855 -3.115 -6.863 1 98.44 178 CYS A O 1
ATOM 1475 N N . PHE A 1 179 ? 4.203 -1.561 -5.992 1 98.31 179 PHE A N 1
ATOM 1476 C CA . PHE A 1 179 ? 3.119 -0.664 -5.613 1 98.31 179 PHE A CA 1
ATOM 1477 C C . PHE A 1 179 ? 2.77 0.278 -6.762 1 98.31 179 PHE A C 1
ATOM 1479 O O . PHE A 1 179 ? 1.648 0.785 -6.836 1 98.31 179 PHE A O 1
ATOM 1486 N N . GLU A 1 180 ? 3.686 0.554 -7.637 1 98.12 180 GLU A N 1
ATOM 1487 C CA . GLU A 1 180 ? 3.504 1.535 -8.703 1 98.12 180 GLU A CA 1
ATOM 1488 C C . GLU A 1 180 ? 2.41 1.098 -9.672 1 98.12 180 GLU A C 1
ATOM 1490 O O . GLU A 1 180 ? 2.488 0.017 -10.258 1 98.12 180 GLU A O 1
ATOM 1495 N N . ASN A 1 181 ? 1.352 1.973 -9.789 1 96.38 181 ASN A N 1
ATOM 1496 C CA . ASN A 1 181 ? 0.2 1.736 -10.656 1 96.38 181 ASN A CA 1
ATOM 1497 C C . ASN A 1 181 ? -0.458 0.392 -10.359 1 96.38 181 ASN A C 1
ATOM 1499 O O . ASN A 1 181 ? -0.887 -0.31 -11.273 1 96.38 181 ASN A O 1
ATOM 1503 N N . ASN A 1 182 ? -0.435 0.041 -9.125 1 97.31 182 ASN A N 1
ATOM 1504 C CA . ASN A 1 182 ? -0.942 -1.258 -8.695 1 97.31 182 ASN A CA 1
ATOM 1505 C C . ASN A 1 182 ? -1.574 -1.182 -7.312 1 97.31 182 ASN A C 1
ATOM 1507 O O . ASN A 1 182 ? -1.07 -1.783 -6.363 1 97.31 182 ASN A O 1
ATOM 1511 N N . PRO A 1 183 ? -2.707 -0.493 -7.207 1 97.81 183 PRO A N 1
ATOM 1512 C CA . PRO A 1 183 ? -3.365 -0.373 -5.902 1 97.81 183 PRO A CA 1
ATOM 1513 C C . PRO A 1 183 ? -3.816 -1.72 -5.344 1 97.81 183 PRO A C 1
ATOM 1515 O O . PRO A 1 183 ? -3.904 -1.889 -4.125 1 97.81 183 PRO A O 1
ATOM 1518 N N . ASP A 1 184 ? -4.051 -2.701 -6.23 1 97.94 184 ASP A N 1
ATOM 1519 C CA . ASP A 1 184 ? -4.438 -4.031 -5.77 1 97.94 184 ASP A CA 1
ATOM 1520 C C . ASP A 1 184 ? -3.361 -4.641 -4.875 1 97.94 184 ASP A C 1
ATOM 1522 O O . ASP A 1 184 ? -3.668 -5.211 -3.828 1 97.94 184 ASP A O 1
ATOM 1526 N N . PHE A 1 185 ? -2.15 -4.52 -5.301 1 98.62 185 PHE A N 1
ATOM 1527 C CA . PHE A 1 185 ? -1.053 -5.066 -4.516 1 98.62 185 PHE A CA 1
ATOM 1528 C C . PHE A 1 185 ? -1.001 -4.422 -3.137 1 98.62 185 PHE A C 1
ATOM 1530 O O . PHE A 1 185 ? -0.795 -5.105 -2.131 1 98.62 185 PHE A O 1
ATOM 1537 N N . ALA A 1 186 ? -1.153 -3.119 -3.068 1 98.44 186 ALA A N 1
ATOM 1538 C CA . ALA A 1 186 ? -1.136 -2.395 -1.801 1 98.44 186 ALA A CA 1
ATOM 1539 C C . ALA A 1 186 ? -2.26 -2.869 -0.883 1 98.44 186 ALA A C 1
ATOM 1541 O O . ALA A 1 186 ? -2.031 -3.146 0.296 1 98.44 186 ALA A O 1
ATOM 1542 N N . ILE A 1 187 ? -3.389 -2.941 -1.41 1 98.25 187 ILE A N 1
ATOM 1543 C CA . ILE A 1 187 ? -4.566 -3.34 -0.647 1 98.25 187 ILE A CA 1
ATOM 1544 C C . ILE A 1 187 ? -4.395 -4.773 -0.147 1 98.25 187 ILE A C 1
ATOM 1546 O O . ILE A 1 187 ? -4.633 -5.059 1.029 1 98.25 187 ILE A O 1
ATOM 1550 N N . GLU A 1 188 ? -3.965 -5.672 -1.021 1 97.94 188 GLU A N 1
ATOM 1551 C CA . GLU A 1 188 ? -3.76 -7.062 -0.633 1 97.94 188 GLU A CA 1
ATOM 1552 C C . GLU A 1 188 ? -2.648 -7.191 0.406 1 97.94 188 GLU A C 1
ATOM 1554 O O . GLU A 1 188 ? -2.719 -8.039 1.297 1 97.94 188 GLU A O 1
ATOM 1559 N N . MET A 1 189 ? -1.627 -6.391 0.27 1 98.06 189 MET A N 1
ATOM 1560 C CA . MET A 1 189 ? -0.522 -6.387 1.225 1 98.06 189 MET A CA 1
ATOM 1561 C C . MET A 1 189 ? -1.007 -6 2.617 1 98.06 189 MET A C 1
ATOM 1563 O O . MET A 1 189 ? -0.773 -6.723 3.586 1 98.06 189 MET A O 1
ATOM 1567 N N . VAL A 1 190 ? -1.674 -4.887 2.713 1 97.88 190 VAL A N 1
ATOM 1568 C CA . VAL A 1 190 ? -2.16 -4.398 3.998 1 97.88 190 VAL A CA 1
ATOM 1569 C C . VAL A 1 190 ? -3.166 -5.391 4.578 1 97.88 190 VAL A C 1
ATOM 1571 O O . VAL A 1 190 ? -3.143 -5.676 5.777 1 97.88 190 VAL A O 1
ATOM 1574 N N . SER A 1 191 ? -4.027 -5.945 3.744 1 97.06 191 SER A N 1
ATOM 1575 C CA . SER A 1 191 ? -4.996 -6.945 4.18 1 97.06 191 SER A CA 1
ATOM 1576 C C . SER A 1 191 ? -4.301 -8.203 4.691 1 97.06 191 SER A C 1
ATOM 1578 O O . SER A 1 191 ? -4.727 -8.789 5.691 1 97.06 191 SER A O 1
ATOM 1580 N N . ALA A 1 192 ? -3.281 -8.625 3.984 1 97.12 192 ALA A N 1
ATOM 1581 C CA . ALA A 1 192 ? -2.521 -9.805 4.41 1 97.12 192 ALA A CA 1
ATOM 1582 C C . ALA A 1 192 ? -1.86 -9.57 5.766 1 97.12 192 ALA A C 1
ATOM 1584 O O . ALA A 1 192 ? -1.877 -10.445 6.629 1 97.12 192 ALA A O 1
ATOM 1585 N N . ILE A 1 193 ? -1.284 -8.383 5.945 1 97.69 193 ILE A N 1
ATOM 1586 C CA . ILE A 1 193 ? -0.647 -8.047 7.215 1 97.69 193 ILE A CA 1
ATOM 1587 C C . ILE A 1 193 ? -1.682 -8.094 8.336 1 97.69 193 ILE A C 1
ATOM 1589 O O . ILE A 1 193 ? -1.425 -8.648 9.406 1 97.69 193 ILE A O 1
ATOM 1593 N N . ARG A 1 194 ? -2.812 -7.48 8.109 1 97.31 194 ARG A N 1
ATOM 1594 C CA . ARG A 1 194 ? -3.885 -7.496 9.102 1 97.31 194 ARG A CA 1
ATOM 1595 C C . ARG A 1 194 ? -4.293 -8.922 9.438 1 97.31 194 ARG A C 1
ATOM 1597 O O . ARG A 1 194 ? -4.418 -9.281 10.617 1 97.31 194 ARG A O 1
ATOM 1604 N N . GLN A 1 195 ? -4.492 -9.766 8.414 1 95.5 195 GLN A N 1
ATOM 1605 C CA . GLN A 1 195 ? -4.93 -11.141 8.602 1 95.5 195 GLN A CA 1
ATOM 1606 C C . GLN A 1 195 ? -3.887 -11.953 9.367 1 95.5 195 GLN A C 1
ATOM 1608 O O . GLN A 1 195 ? -4.219 -12.648 10.32 1 95.5 195 GLN A O 1
ATOM 1613 N N . MET A 1 196 ? -2.676 -11.82 8.938 1 96.19 196 MET A N 1
ATOM 1614 C CA . MET A 1 196 ? -1.608 -12.641 9.5 1 96.19 196 MET A CA 1
ATOM 1615 C C . MET A 1 196 ? -1.271 -12.203 10.922 1 96.19 196 MET A C 1
ATOM 1617 O O . MET A 1 196 ? -0.792 -13 11.727 1 96.19 196 MET A O 1
ATOM 1621 N N . SER A 1 197 ? -1.509 -10.961 11.273 1 96.25 197 SER A N 1
ATOM 1622 C CA . SER A 1 197 ? -1.25 -10.445 12.617 1 96.25 197 SER A CA 1
ATOM 1623 C C . SER A 1 197 ? -2.498 -10.531 13.492 1 96.25 197 SER A C 1
ATOM 1625 O O . SER A 1 197 ? -2.432 -10.305 14.703 1 96.25 197 SER A O 1
ATOM 1627 N N . ASN A 1 198 ? -3.652 -10.852 12.906 1 94.44 198 ASN A N 1
ATOM 1628 C CA . ASN A 1 198 ? -4.953 -10.805 13.562 1 94.44 198 ASN A CA 1
ATOM 1629 C C . ASN A 1 198 ? -5.328 -9.383 13.961 1 94.44 198 ASN A C 1
ATOM 1631 O O . ASN A 1 198 ? -5.984 -9.172 14.984 1 94.44 198 ASN A O 1
ATOM 1635 N N . GLY A 1 199 ? -4.789 -8.406 13.281 1 94.75 199 GLY A N 1
ATOM 1636 C CA . GLY A 1 199 ? -5.047 -7.004 13.578 1 94.75 199 GLY A CA 1
ATOM 1637 C C . GLY A 1 199 ? -4.395 -6.539 14.867 1 94.75 199 GLY A C 1
ATOM 1638 O O . GLY A 1 199 ? -3.967 -7.355 15.68 1 94.75 199 GLY A O 1
ATOM 1639 N N . MET A 1 200 ? -4.273 -5.254 14.977 1 95.56 200 MET A N 1
ATOM 1640 C CA . MET A 1 200 ? -3.699 -4.602 16.141 1 95.56 200 MET A CA 1
ATOM 1641 C C . MET A 1 200 ? -4.219 -3.176 16.281 1 95.56 200 MET A C 1
ATOM 1643 O O . MET A 1 200 ? -4.223 -2.414 15.32 1 95.56 200 MET A O 1
ATOM 1647 N N . LEU A 1 201 ? -4.723 -2.85 17.453 1 96.44 201 LEU A N 1
ATOM 1648 C CA . LEU A 1 201 ? -5.109 -1.465 17.703 1 96.44 201 LEU A CA 1
ATOM 1649 C C . LEU A 1 201 ? -3.891 -0.613 18.047 1 96.44 201 LEU A C 1
ATOM 1651 O O . LEU A 1 201 ? -3.34 -0.722 19.141 1 96.44 201 LEU A O 1
ATOM 1655 N N . PHE A 1 202 ? -3.49 0.175 17.188 1 97 202 PHE A N 1
ATOM 1656 C CA . PHE A 1 202 ? -2.328 1.036 17.375 1 97 202 PHE A CA 1
ATOM 1657 C C . PHE A 1 202 ? -2.682 2.242 18.234 1 97 202 PHE A C 1
ATOM 1659 O O . PHE A 1 202 ? -3.857 2.59 18.375 1 97 202 PHE A O 1
ATOM 1666 N N . ASN A 1 203 ? -1.619 2.893 18.781 1 96.06 203 ASN A N 1
ATOM 1667 C CA . ASN A 1 203 ? -1.798 4.125 19.547 1 96.06 203 ASN A CA 1
ATOM 1668 C C . ASN A 1 203 ? -2.477 5.207 18.703 1 96.06 203 ASN A C 1
ATOM 1670 O O . ASN A 1 203 ? -2.242 5.305 17.5 1 96.06 203 ASN A O 1
ATOM 1674 N N . ASP A 1 204 ? -3.299 5.977 19.391 1 96.88 204 ASP A N 1
ATOM 1675 C CA . ASP A 1 204 ? -4 7.082 18.75 1 96.88 204 ASP A CA 1
ATOM 1676 C C . ASP A 1 204 ? -3.033 8.203 18.375 1 96.88 204 ASP A C 1
ATOM 1678 O O . ASP A 1 204 ? -2.447 8.844 19.25 1 96.88 204 ASP A O 1
ATOM 1682 N N . PRO A 1 205 ? -2.838 8.43 17.094 1 97.25 205 PRO A N 1
ATOM 1683 C CA . PRO A 1 205 ? -1.864 9.453 16.719 1 97.25 205 PRO A CA 1
ATOM 1684 C C . PRO A 1 205 ? -2.342 10.867 17.016 1 97.25 205 PRO A C 1
ATOM 1686 O O . PRO A 1 205 ? -1.575 11.828 16.875 1 97.25 205 PRO A O 1
ATOM 1689 N N . THR A 1 206 ? -3.582 11.047 17.359 1 97.19 206 THR A N 1
ATOM 1690 C CA . THR A 1 206 ? -4.121 12.367 17.688 1 97.19 206 THR A CA 1
ATOM 1691 C C . THR A 1 206 ? -3.854 12.711 19.156 1 97.19 206 THR A C 1
ATOM 1693 O O . THR A 1 206 ? -4.148 13.82 19.594 1 97.19 206 THR A O 1
ATOM 1696 N N . ARG A 1 207 ? -3.318 11.797 19.812 1 94.06 207 ARG A N 1
ATOM 1697 C CA . ARG A 1 207 ? -3.012 11.977 21.234 1 94.06 207 ARG A CA 1
ATOM 1698 C C . ARG A 1 207 ? -1.521 11.797 21.5 1 94.06 207 ARG A C 1
ATOM 1700 O O . ARG A 1 207 ? -0.896 10.875 20.984 1 94.06 207 ARG A O 1
ATOM 1707 N N . GLY A 1 208 ? -1.021 12.703 22.281 1 89 208 GLY A N 1
ATOM 1708 C CA . GLY A 1 208 ? 0.364 12.562 22.703 1 89 208 GLY A CA 1
ATOM 1709 C C . GLY A 1 208 ? 1.358 12.812 21.594 1 89 208 GLY A C 1
ATOM 1710 O O . GLY A 1 208 ? 0.969 13.141 20.469 1 89 208 GLY A O 1
ATOM 1711 N N . ASP A 1 209 ? 2.637 12.875 21.906 1 89.12 209 ASP A N 1
ATOM 1712 C CA . ASP A 1 209 ? 3.77 12.969 20.984 1 89.12 209 ASP A CA 1
ATOM 1713 C C . ASP A 1 209 ? 3.6 14.141 20.016 1 89.12 209 ASP A C 1
ATOM 1715 O O . ASP A 1 209 ? 3.717 13.977 18.797 1 89.12 209 ASP A O 1
ATOM 1719 N N . ALA A 1 210 ? 3.221 15.273 20.531 1 90 210 ALA A N 1
ATOM 1720 C CA . ALA A 1 210 ? 2.943 16.453 19.703 1 90 210 ALA A CA 1
ATOM 1721 C C . ALA A 1 210 ? 4.16 16.828 18.859 1 90 210 ALA A C 1
ATOM 1723 O O . ALA A 1 210 ? 4.027 17.156 17.688 1 90 210 ALA A O 1
ATOM 1724 N N . CYS A 1 211 ? 5.305 16.641 19.391 1 91.31 211 CYS A N 1
ATOM 1725 C CA . CYS A 1 211 ? 6.547 17.078 18.766 1 91.31 211 CYS A CA 1
ATOM 1726 C C . CYS A 1 211 ? 6.824 16.281 17.484 1 91.31 211 CYS A C 1
ATOM 1728 O O . CYS A 1 211 ? 7.422 16.812 16.547 1 91.31 211 CYS A O 1
ATOM 1730 N N . SER A 1 212 ? 6.359 15.078 17.484 1 92.19 212 SER A N 1
ATOM 1731 C CA . SER A 1 212 ? 6.566 14.219 16.328 1 92.19 212 SER A CA 1
ATOM 1732 C C . SER A 1 212 ? 5.824 14.75 15.109 1 92.19 212 SER A C 1
ATOM 1734 O O . SER A 1 212 ? 6.09 14.328 13.977 1 92.19 212 SER A O 1
ATOM 1736 N N . TYR A 1 213 ? 4.902 15.727 15.328 1 96.06 213 TYR A N 1
ATOM 1737 C CA . TYR A 1 213 ? 4.113 16.25 14.219 1 96.06 213 TYR A CA 1
ATOM 1738 C C . TYR A 1 213 ? 4.395 17.734 14.008 1 96.06 213 TYR A C 1
ATOM 1740 O O . TYR A 1 213 ? 3.641 18.422 13.32 1 96.06 213 TYR A O 1
ATOM 1748 N N . HIS A 1 214 ? 5.457 18.203 14.586 1 94.44 214 HIS A N 1
ATOM 1749 C CA . HIS A 1 214 ? 5.832 19.594 14.438 1 94.44 214 HIS A CA 1
ATOM 1750 C C . HIS A 1 214 ? 6.922 19.766 13.383 1 94.44 214 HIS A C 1
ATOM 1752 O O . HIS A 1 214 ? 7.652 18.812 13.086 1 94.44 214 HIS A O 1
ATOM 1758 N N . ASP A 1 215 ? 6.945 20.938 12.781 1 90.38 215 ASP A N 1
ATOM 1759 C CA . ASP A 1 215 ? 8.07 21.406 11.984 1 90.38 215 ASP A CA 1
ATOM 1760 C C . ASP A 1 215 ? 9.102 22.125 12.859 1 90.38 215 ASP A C 1
ATOM 1762 O O . ASP A 1 215 ? 8.781 23.125 13.508 1 90.38 215 ASP A O 1
ATOM 1766 N N . HIS A 1 216 ? 10.32 21.594 12.891 1 84.56 216 HIS A N 1
ATOM 1767 C CA . HIS A 1 216 ? 11.344 22.141 13.773 1 84.56 216 HIS A CA 1
ATOM 1768 C C . HIS A 1 216 ? 12.352 22.969 12.992 1 84.56 216 HIS A C 1
ATOM 1770 O O . HIS A 1 216 ? 13.477 23.203 13.453 1 84.56 216 HIS A O 1
ATOM 1776 N N . ALA A 1 217 ? 12.109 23.219 11.75 1 73.12 217 ALA A N 1
ATOM 1777 C CA . ALA A 1 217 ? 13.031 24 10.938 1 73.12 217 ALA A CA 1
ATOM 1778 C C . ALA A 1 217 ? 13.406 25.312 11.648 1 73.12 217 ALA A C 1
ATOM 1780 O O . ALA A 1 217 ? 14.508 25.828 11.461 1 73.12 217 ALA A O 1
ATOM 1781 N N . ASP A 1 218 ? 12.43 25.891 12.359 1 62.88 218 ASP A N 1
ATOM 1782 C CA . ASP A 1 218 ? 12.766 27.078 13.148 1 62.88 218 ASP A CA 1
ATOM 1783 C C . ASP A 1 218 ? 12.844 26.734 14.633 1 62.88 218 ASP A C 1
ATOM 1785 O O . ASP A 1 218 ? 11.883 26.203 15.211 1 62.88 218 ASP A O 1
ATOM 1789 N N . VAL A 1 219 ? 14 26.484 15.203 1 57.81 219 VAL A N 1
ATOM 1790 C CA . VAL A 1 219 ? 14.305 26.141 16.594 1 57.81 219 VAL A CA 1
ATOM 1791 C C . VAL A 1 219 ? 13.195 26.641 17.516 1 57.81 219 VAL A C 1
ATOM 1793 O O . VAL A 1 219 ? 12.844 25.984 18.484 1 57.81 219 VAL A O 1
ATOM 1796 N N . SER A 1 220 ? 12.648 27.75 17.25 1 58.19 220 SER A N 1
ATOM 1797 C CA . SER A 1 220 ? 11.695 28.422 18.125 1 58.19 220 SER A CA 1
ATOM 1798 C C . SER A 1 220 ? 10.281 27.891 17.906 1 58.19 220 SER A C 1
ATOM 1800 O O . SER A 1 220 ? 9.383 28.172 18.703 1 58.19 220 SER A O 1
ATOM 1802 N N . GLY A 1 221 ? 10.094 27 16.984 1 56.84 221 GLY A N 1
ATOM 1803 C CA . GLY A 1 221 ? 8.742 26.703 16.547 1 56.84 221 GLY A CA 1
ATOM 1804 C C . GLY A 1 221 ? 8.086 25.594 17.344 1 56.84 221 GLY A C 1
ATOM 1805 O O . GLY A 1 221 ? 6.871 25.391 17.25 1 56.84 221 GLY A O 1
ATOM 1806 N N . CYS A 1 222 ? 8.836 24.766 18.016 1 65.31 222 CYS A N 1
ATOM 1807 C CA . CYS A 1 222 ? 8.203 23.719 18.781 1 65.31 222 CYS A CA 1
ATOM 1808 C C . CYS A 1 222 ? 8.016 24.141 20.234 1 65.31 222 CYS A C 1
ATOM 1810 O O . CYS A 1 222 ? 8.992 24.391 20.953 1 65.31 222 CYS A O 1
ATOM 1812 N N . PRO A 1 223 ? 6.793 24.531 20.641 1 61.44 223 PRO A N 1
ATOM 1813 C CA . PRO A 1 223 ? 6.566 24.953 22.031 1 61.44 223 PRO A CA 1
ATOM 1814 C C . PRO A 1 223 ? 7.184 23.984 23.047 1 61.44 223 PRO A C 1
ATOM 1816 O O . PRO A 1 223 ? 7.457 24.375 24.188 1 61.44 223 PRO A O 1
ATOM 1819 N N . MET A 1 224 ? 7.375 22.734 22.641 1 59.72 224 MET A N 1
ATOM 1820 C CA . MET A 1 224 ? 7.887 21.734 23.562 1 59.72 224 MET A CA 1
ATOM 1821 C C . MET A 1 224 ? 9.406 21.703 23.562 1 59.72 224 MET A C 1
ATOM 1823 O O . MET A 1 224 ? 10.031 21.078 24.406 1 59.72 224 MET A O 1
ATOM 1827 N N . GLN A 1 225 ? 9.977 22.188 22.594 1 56.5 225 GLN A N 1
ATOM 1828 C CA . GLN A 1 225 ? 11.438 22.172 22.578 1 56.5 225 GLN A CA 1
ATOM 1829 C C . GLN A 1 225 ? 12.008 23.172 23.594 1 56.5 225 GLN A C 1
ATOM 1831 O O . GLN A 1 225 ? 13.141 23.031 24.047 1 56.5 225 GLN A O 1
ATOM 1836 N N . GLY A 1 226 ? 11.328 24.312 23.969 1 45.81 226 GLY A N 1
ATOM 1837 C CA . GLY A 1 226 ? 11.93 25.094 25.031 1 45.81 226 GLY A CA 1
ATOM 1838 C C . GLY A 1 226 ? 12.016 24.328 26.344 1 45.81 226 GLY A C 1
ATOM 1839 O O . GLY A 1 226 ? 12.602 24.812 27.312 1 45.81 226 GLY A O 1
ATOM 1840 N N . LYS A 1 227 ? 11.117 23.516 26.688 1 43.5 227 LYS A N 1
ATOM 1841 C CA . LYS A 1 227 ? 11.281 22.766 27.938 1 43.5 227 LYS A CA 1
ATOM 1842 C C . LYS A 1 227 ? 12.406 21.734 27.812 1 43.5 227 LYS A C 1
ATOM 1844 O O . LYS A 1 227 ? 12.211 20.672 27.234 1 43.5 227 LYS A O 1
ATOM 1849 N N . GLY A 1 228 ? 13.461 22.125 27.484 1 34.31 228 GLY A N 1
ATOM 1850 C CA . GLY A 1 228 ? 14.703 21.375 27.406 1 34.31 228 GLY A CA 1
ATOM 1851 C C . GLY A 1 228 ? 14.938 20.469 28.594 1 34.31 228 GLY A C 1
ATOM 1852 O O . GLY A 1 228 ? 14.305 20.625 29.641 1 34.31 228 GLY A O 1
ATOM 1853 N N . LYS A 1 229 ? 15.945 19.484 28.469 1 39.19 229 LYS A N 1
ATOM 1854 C CA . LYS A 1 229 ? 16.531 18.562 29.438 1 39.19 229 LYS A CA 1
ATOM 1855 C C . LYS A 1 229 ? 16.984 19.312 30.688 1 39.19 229 LYS A C 1
ATOM 1857 O O . LYS A 1 229 ? 18.031 19.969 30.672 1 39.19 229 LYS A O 1
ATOM 1862 N N . ALA A 1 230 ? 16.188 19.781 31.453 1 33.38 230 ALA A N 1
ATOM 1863 C CA . ALA A 1 230 ? 16.844 19.875 32.75 1 33.38 230 ALA A CA 1
ATOM 1864 C C . ALA A 1 230 ? 17.625 18.594 33.062 1 33.38 230 ALA A C 1
ATOM 1866 O O . ALA A 1 230 ? 17.062 17.5 33.125 1 33.38 230 ALA A O 1
ATOM 1867 N N . ARG A 1 231 ? 18.828 18.562 32.75 1 31.53 231 ARG A N 1
ATOM 1868 C CA . ARG A 1 231 ? 19.844 17.562 33.094 1 31.53 231 ARG A CA 1
ATOM 1869 C C . ARG A 1 231 ? 19.75 17.156 34.562 1 31.53 231 ARG A C 1
ATOM 1871 O O . ARG A 1 231 ? 19.859 17.984 35.438 1 31.53 231 ARG A O 1
ATOM 1878 N N . ALA A 1 232 ? 19 16.141 34.812 1 29.45 232 ALA A N 1
ATOM 1879 C CA . ALA A 1 232 ? 19.203 15.594 36.156 1 29.45 232 ALA A CA 1
ATOM 1880 C C . ALA A 1 232 ? 20.688 15.508 36.5 1 29.45 232 ALA A C 1
ATOM 1882 O O . ALA A 1 232 ? 21.484 15.039 35.688 1 29.45 232 ALA A O 1
ATOM 1883 N N . PRO A 1 233 ? 21.188 16.219 37.344 1 26.3 233 PRO A N 1
ATOM 1884 C CA . PRO A 1 233 ? 22.578 16.062 37.75 1 26.3 233 PRO A CA 1
ATOM 1885 C C . PRO A 1 233 ? 22.984 14.594 37.906 1 26.3 233 PRO A C 1
ATOM 1887 O O . PRO A 1 233 ? 22.172 13.766 38.312 1 26.3 233 PRO A O 1
ATOM 1890 N N . LYS A 1 234 ? 23.844 14.273 37 1 30.53 234 LYS A N 1
ATOM 1891 C CA . LYS A 1 234 ? 24.516 13 37.219 1 30.53 234 LYS A CA 1
ATOM 1892 C C . LYS A 1 234 ? 24.828 12.781 38.688 1 30.53 234 LYS A C 1
ATOM 1894 O O . LYS A 1 234 ? 25.594 13.539 39.281 1 30.53 234 LYS A O 1
ATOM 1899 N N . ARG A 1 235 ? 23.812 12.305 39.375 1 24.66 235 ARG A N 1
ATOM 1900 C CA . ARG A 1 235 ? 24.344 11.852 40.656 1 24.66 235 ARG A CA 1
ATOM 1901 C C . ARG A 1 235 ? 25.656 11.117 40.5 1 24.66 235 ARG A C 1
ATOM 1903 O O . ARG A 1 235 ? 25.766 10.227 39.625 1 24.66 235 ARG A O 1
ATOM 1910 N N . ASN A 1 236 ? 26.734 11.703 40.875 1 25.16 236 ASN A N 1
ATOM 1911 C CA . ASN A 1 236 ? 28.062 11.156 41.094 1 25.16 236 ASN A CA 1
ATOM 1912 C C . ASN A 1 236 ? 28 9.766 41.75 1 25.16 236 ASN A C 1
ATOM 1914 O O . ASN A 1 236 ? 27.922 9.648 42.969 1 25.16 236 ASN A O 1
ATOM 1918 N N . GLU A 1 237 ? 27.062 8.938 41.344 1 25.03 237 GLU A N 1
ATOM 1919 C CA . GLU A 1 237 ? 27.234 7.676 42.062 1 25.03 237 GLU A CA 1
ATOM 1920 C C . GLU A 1 237 ? 28.672 7.195 41.969 1 25.03 237 GLU A C 1
ATOM 1922 O O . GLU A 1 237 ? 29.297 7.234 40.906 1 25.03 237 GLU A O 1
ATOM 1927 N N . GLN A 1 238 ? 29.359 7.246 43.062 1 24.81 238 GLN A N 1
ATOM 1928 C CA . GLN A 1 238 ? 30.562 6.629 43.625 1 24.81 238 GLN A CA 1
ATOM 1929 C C . GLN A 1 238 ? 30.781 5.23 43.031 1 24.81 238 GLN A C 1
ATOM 1931 O O . GLN A 1 238 ? 29.828 4.457 42.906 1 24.81 238 GLN A O 1
ATOM 1936 N N . GLY A 1 239 ? 31.891 5.07 42.344 1 23.42 239 GLY A N 1
ATOM 1937 C CA . GLY A 1 239 ? 32.688 4.066 41.688 1 23.42 239 GLY A CA 1
ATOM 1938 C C . GLY A 1 239 ? 32.75 2.748 42.438 1 23.42 239 GLY A C 1
ATOM 1939 O O . GLY A 1 239 ? 33.688 1.952 42.219 1 23.42 239 GLY A O 1
ATOM 1940 N N . MET A 1 240 ? 31.656 2.465 43.344 1 22.56 240 MET A N 1
ATOM 1941 C CA . MET A 1 240 ? 32.094 1.304 44.094 1 22.56 240 MET A CA 1
ATOM 1942 C C . MET A 1 240 ? 32.656 0.222 43.188 1 22.56 240 MET A C 1
ATOM 1944 O O . MET A 1 240 ? 32.281 0.146 42 1 22.56 240 MET A O 1
ATOM 1948 N N . ASP A 1 241 ? 33.625 -0.563 43.625 1 23.36 241 ASP A N 1
ATOM 1949 C CA . ASP A 1 241 ? 34.688 -1.558 43.562 1 23.36 241 ASP A CA 1
ATOM 1950 C C . ASP A 1 241 ? 34.156 -2.912 43.125 1 23.36 241 ASP A C 1
ATOM 1952 O O . ASP A 1 241 ? 34.875 -3.904 43.094 1 23.36 241 ASP A O 1
ATOM 1956 N N . GLU A 1 242 ? 32.812 -2.992 42.906 1 20.48 242 GLU A N 1
ATOM 1957 C CA . GLU A 1 242 ? 32.469 -4.375 43.188 1 20.48 242 GLU A CA 1
ATOM 1958 C C . GLU A 1 242 ? 33.25 -5.352 42.344 1 20.48 242 GLU A C 1
ATOM 1960 O O . GLU A 1 242 ? 33.625 -5.031 41.219 1 20.48 242 GLU A O 1
ATOM 1965 N N . HIS A 1 243 ? 33.469 -6.586 42.875 1 21.14 243 HIS A N 1
ATOM 1966 C CA . HIS A 1 243 ? 34.156 -7.859 43 1 21.14 243 HIS A CA 1
ATOM 1967 C C . HIS A 1 243 ? 34.094 -8.656 41.719 1 21.14 243 HIS A C 1
ATOM 1969 O O . HIS A 1 243 ? 33.312 -8.344 40.812 1 21.14 243 HIS A O 1
ATOM 1975 N N . SER A 1 244 ? 33.969 -9.961 41.844 1 19.61 244 SER A N 1
ATOM 1976 C CA . SER A 1 244 ? 34.688 -11.211 41.562 1 19.61 244 SER A CA 1
ATOM 1977 C C . SER A 1 244 ? 34.125 -11.922 40.344 1 19.61 244 SER A C 1
ATOM 1979 O O . SER A 1 244 ? 34.5 -13.055 40.062 1 19.61 244 SER A O 1
ATOM 1981 N N . ARG A 1 245 ? 33.219 -11.328 39.562 1 18.16 245 ARG A N 1
ATOM 1982 C CA . ARG A 1 245 ? 32.438 -12.461 39.094 1 18.16 245 ARG A CA 1
ATOM 1983 C C . ARG A 1 245 ? 33.281 -13.383 38.219 1 18.16 245 ARG A C 1
ATOM 1985 O O . ARG A 1 245 ? 33.906 -12.93 37.25 1 18.16 245 ARG A O 1
ATOM 1992 N N . ILE A 1 246 ? 33.625 -14.641 38.594 1 19.55 246 ILE A N 1
ATOM 1993 C CA . ILE A 1 246 ? 34.438 -15.82 38.312 1 19.55 246 ILE A CA 1
ATOM 1994 C C . ILE A 1 246 ? 34 -16.453 37 1 19.55 246 ILE A C 1
ATOM 1996 O O . ILE A 1 246 ? 34.781 -17.094 36.312 1 19.55 246 ILE A O 1
ATOM 2000 N N . ARG A 1 247 ? 32.812 -16.281 36.312 1 17.67 247 ARG A N 1
ATOM 2001 C CA . ARG A 1 247 ? 32.344 -17.609 35.906 1 17.67 247 ARG A CA 1
ATOM 2002 C C . ARG A 1 247 ? 33.219 -18.203 34.844 1 17.67 247 ARG A C 1
ATOM 2004 O O . ARG A 1 247 ? 33.406 -17.625 33.75 1 17.67 247 ARG A O 1
ATOM 2011 N N . THR A 1 248 ? 34.25 -18.906 35 1 18.42 248 THR A N 1
ATOM 2012 C CA . THR A 1 248 ? 35.188 -19.75 34.281 1 18.42 248 THR A CA 1
ATOM 2013 C C . THR A 1 248 ? 34.469 -20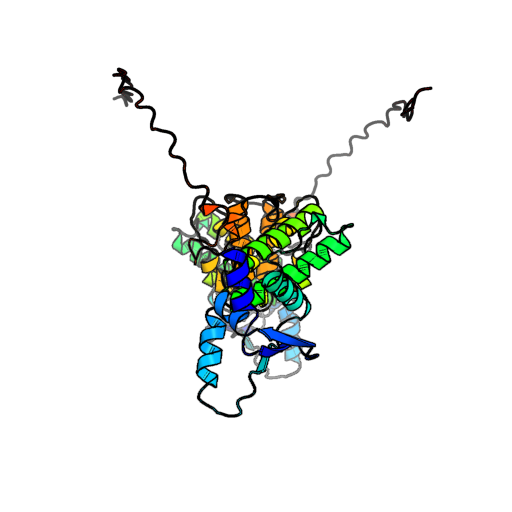.797 33.438 1 18.42 248 THR A C 1
ATOM 2015 O O . THR A 1 248 ? 34.031 -21.828 33.969 1 18.42 248 THR A O 1
ATOM 2018 N N . VAL A 1 249 ? 33.312 -20.641 32.812 1 18.02 249 VAL A N 1
ATOM 2019 C CA . VAL A 1 249 ? 32.719 -21.922 32.5 1 18.02 249 VAL A CA 1
ATOM 2020 C C . VAL A 1 249 ? 33.656 -22.719 31.594 1 18.02 249 VAL A C 1
ATOM 2022 O O . VAL A 1 249 ? 34.031 -22.266 30.516 1 18.02 249 VAL A O 1
ATOM 2025 N N . LEU A 1 250 ? 34.469 -23.594 32.094 1 18.52 250 LEU A N 1
ATOM 2026 C CA . LEU A 1 250 ? 35.344 -24.672 31.672 1 18.52 250 LEU A CA 1
ATOM 2027 C C . LEU A 1 250 ? 34.625 -25.672 30.781 1 18.52 250 LEU A C 1
ATOM 2029 O O . LEU A 1 250 ? 33.688 -26.328 31.203 1 18.52 250 LEU A O 1
ATOM 2033 N N . VAL A 1 251 ? 33.906 -25.359 29.766 1 19.72 251 VAL A N 1
ATOM 2034 C CA . VAL A 1 251 ? 33.281 -26.562 29.219 1 19.72 251 VAL A CA 1
ATOM 2035 C C . VAL A 1 251 ? 34.375 -27.562 28.828 1 19.72 251 VAL A C 1
ATOM 2037 O O . VAL A 1 251 ? 35.344 -27.219 28.141 1 19.72 251 VAL A O 1
ATOM 2040 N N . THR A 1 252 ? 34.625 -28.609 29.625 1 19.3 252 THR A N 1
ATOM 2041 C CA . THR A 1 252 ? 35.344 -29.859 29.719 1 19.3 252 THR A CA 1
ATOM 2042 C C . THR A 1 252 ? 35.156 -30.703 28.453 1 19.3 252 THR A C 1
ATOM 2044 O O . THR A 1 252 ? 34.062 -31.203 28.203 1 19.3 252 THR A O 1
ATOM 2047 N N . GLY A 1 253 ? 35.031 -30.203 27.266 1 20.64 253 GLY A N 1
ATOM 2048 C CA . GLY A 1 253 ? 35 -31.375 26.406 1 20.64 253 GLY A CA 1
ATOM 2049 C C . GLY A 1 253 ? 36.125 -32.344 26.688 1 20.64 253 GLY A C 1
ATOM 2050 O O . GLY A 1 253 ? 37.219 -31.938 27.078 1 20.64 253 GLY A O 1
ATOM 2051 N N . TYR A 1 254 ? 35.844 -33.688 27.062 1 21.58 254 TYR A N 1
ATOM 2052 C CA . TYR A 1 254 ? 36.5 -34.969 27.328 1 21.58 254 TYR A CA 1
ATOM 2053 C C . TYR A 1 254 ? 37.656 -35.188 26.359 1 21.58 254 TYR A C 1
ATOM 2055 O O . TYR A 1 254 ? 37.719 -34.531 25.328 1 21.58 254 TYR A O 1
ATOM 2063 N N . SER A 1 255 ? 38.094 -36.562 26.453 1 20.23 255 SER A N 1
ATOM 2064 C CA . SER A 1 255 ? 38.938 -37.531 25.781 1 20.23 255 SER A CA 1
ATOM 2065 C C . SER A 1 255 ? 38.625 -37.594 24.281 1 20.23 255 SER A C 1
ATOM 2067 O O . SER A 1 255 ? 37.438 -37.531 23.891 1 20.23 255 SER A O 1
ATOM 2069 N N . MET B 1 1 ? 3.682 48.219 27.375 1 49.5 1 MET B N 1
ATOM 2070 C CA . MET B 1 1 ? 3.988 49.406 26.594 1 49.5 1 MET B CA 1
ATOM 2071 C C . MET B 1 1 ? 4.617 49.031 25.266 1 49.5 1 MET B C 1
ATOM 2073 O O . MET B 1 1 ? 4.156 49.469 24.203 1 49.5 1 MET B O 1
ATOM 2077 N N . LEU B 1 2 ? 5.664 48.188 25.281 1 55.91 2 LEU B N 1
ATOM 2078 C CA . LEU B 1 2 ? 6.367 47.719 24.094 1 55.91 2 LEU B CA 1
ATOM 2079 C C . LEU B 1 2 ? 5.445 46.906 23.188 1 55.91 2 LEU B C 1
ATOM 2081 O O . LEU B 1 2 ? 5.477 47.062 21.953 1 55.91 2 LEU B O 1
ATOM 2085 N N . THR B 1 3 ? 4.52 46.406 23.922 1 73.62 3 THR B N 1
ATOM 2086 C CA . THR B 1 3 ? 3.588 45.562 23.172 1 73.62 3 THR B CA 1
ATOM 2087 C C . THR B 1 3 ? 2.557 46.438 22.438 1 73.62 3 THR B C 1
ATOM 2089 O O . THR B 1 3 ? 2.213 46.156 21.297 1 73.62 3 THR B O 1
ATOM 2092 N N . GLU B 1 4 ? 2.301 47.594 23.094 1 82 4 GLU B N 1
ATOM 2093 C CA . GLU B 1 4 ? 1.312 48.5 22.469 1 82 4 GLU B CA 1
ATOM 2094 C C . GLU B 1 4 ? 1.915 49.281 21.312 1 82 4 GLU B C 1
ATOM 2096 O O . GLU B 1 4 ? 1.259 49.469 20.281 1 82 4 GLU B O 1
ATOM 2101 N N . ARG B 1 5 ? 3.133 49.75 21.469 1 84.25 5 ARG B N 1
ATOM 2102 C CA . ARG B 1 5 ? 3.812 50.469 20.406 1 84.25 5 ARG B CA 1
ATOM 2103 C C . ARG B 1 5 ? 4.02 49.594 19.188 1 84.25 5 ARG B C 1
ATOM 2105 O O . ARG B 1 5 ? 3.85 50.031 18.047 1 84.25 5 ARG B O 1
ATOM 2112 N N . LEU B 1 6 ? 4.414 48.469 19.516 1 86.94 6 LEU B N 1
ATOM 2113 C CA . LEU B 1 6 ? 4.613 47.5 18.422 1 86.94 6 LEU B CA 1
ATOM 2114 C C . LEU B 1 6 ? 3.307 47.25 17.672 1 86.94 6 LEU B C 1
ATOM 2116 O O . LEU B 1 6 ? 3.281 47.219 16.438 1 86.94 6 LEU B O 1
ATOM 2120 N N . ARG B 1 7 ? 2.285 47.156 18.406 1 87.81 7 ARG B N 1
ATOM 2121 C CA . ARG B 1 7 ? 0.979 46.906 17.797 1 87.81 7 ARG B CA 1
ATOM 2122 C C . ARG B 1 7 ? 0.571 48.062 16.891 1 87.81 7 ARG B C 1
ATOM 2124 O O . ARG B 1 7 ? 0.056 47.844 15.797 1 87.81 7 ARG B O 1
ATOM 2131 N N . GLN B 1 8 ? 0.819 49.188 17.359 1 90.06 8 GLN B N 1
ATOM 2132 C CA . GLN B 1 8 ? 0.479 50.375 16.562 1 90.06 8 GLN B CA 1
ATOM 2133 C C . GLN B 1 8 ? 1.287 50.438 15.273 1 90.06 8 GLN B C 1
ATOM 2135 O O . GLN B 1 8 ? 0.764 50.812 14.227 1 90.06 8 GLN B O 1
ATOM 2140 N N . ARG B 1 9 ? 2.502 50.094 15.438 1 90.31 9 ARG B N 1
ATOM 2141 C CA . ARG B 1 9 ? 3.365 50.094 14.266 1 90.31 9 ARG B CA 1
ATOM 2142 C C . ARG B 1 9 ? 2.902 49.031 13.258 1 90.31 9 ARG B C 1
ATOM 2144 O O . ARG B 1 9 ? 2.9 49.281 12.047 1 90.31 9 ARG B O 1
ATOM 2151 N N . LEU B 1 10 ? 2.508 47.938 13.727 1 90.5 10 LEU B N 1
ATOM 2152 C CA . LEU B 1 10 ? 2.102 46.844 12.875 1 90.5 10 LEU B CA 1
ATOM 2153 C C . LEU B 1 10 ? 0.795 47.156 12.156 1 90.5 10 LEU B C 1
ATOM 2155 O O . LEU B 1 10 ? 0.559 46.688 11.039 1 90.5 10 LEU B O 1
ATOM 2159 N N . LEU B 1 11 ? -0.054 48 12.789 1 90.88 11 LEU B N 1
ATOM 2160 C CA . LEU B 1 11 ? -1.365 48.312 12.234 1 90.88 11 LEU B CA 1
ATOM 2161 C C . LEU B 1 11 ? -1.348 49.656 11.547 1 90.88 11 LEU B C 1
ATOM 2163 O O . LEU B 1 11 ? -2.357 50.375 11.539 1 90.88 11 LEU B O 1
ATOM 2167 N N . SER B 1 12 ? -0.213 49.969 11.109 1 89.81 12 SER B N 1
ATOM 2168 C CA . SER B 1 12 ? -0.051 51.219 10.391 1 89.81 12 SER B CA 1
ATOM 2169 C C . SER B 1 12 ? 0.499 51 8.984 1 89.81 12 SER B C 1
ATOM 2171 O O . SER B 1 12 ? 0.948 49.906 8.664 1 89.81 12 SER B O 1
ATOM 2173 N N . GLY B 1 13 ? 0.312 52 8.18 1 86.12 13 GLY B N 1
ATOM 2174 C CA . GLY B 1 13 ? 0.919 52 6.859 1 86.12 13 GLY B CA 1
ATOM 2175 C C . GLY B 1 13 ? -0.003 51.438 5.789 1 86.12 13 GLY B C 1
ATOM 2176 O O . GLY B 1 13 ? -1.227 51.5 5.914 1 86.12 13 GLY B O 1
ATOM 2177 N N . HIS B 1 14 ? 0.62 50.875 4.75 1 88.25 14 HIS B N 1
ATOM 2178 C CA . HIS B 1 14 ? -0.123 50.406 3.588 1 88.25 14 HIS B CA 1
ATOM 2179 C C . HIS B 1 14 ? -0.884 49.125 3.902 1 88.25 14 HIS B C 1
ATOM 2181 O O . HIS B 1 14 ? -0.486 48.375 4.785 1 88.25 14 HIS B O 1
ATOM 2187 N N . THR B 1 15 ? -2.021 49.031 3.223 1 91.81 15 THR B N 1
ATOM 2188 C CA . THR B 1 15 ? -2.787 47.781 3.314 1 91.81 15 THR B CA 1
ATOM 2189 C C . THR B 1 15 ? -2.723 47 2.002 1 91.81 15 THR B C 1
ATOM 2191 O O . THR B 1 15 ? -2.369 47.562 0.961 1 91.81 15 THR B O 1
ATOM 2194 N N . VAL B 1 16 ? -2.912 45.781 2.094 1 91.75 16 VAL B N 1
ATOM 2195 C CA . VAL B 1 16 ? -2.871 44.875 0.941 1 91.75 16 VAL B CA 1
ATOM 2196 C C . VAL B 1 16 ? -4.23 44.219 0.756 1 91.75 16 VAL B C 1
ATOM 2198 O O . VAL B 1 16 ? -4.828 43.719 1.72 1 91.75 16 VAL B O 1
ATOM 2201 N N . ASP B 1 17 ? -4.719 44.25 -0.492 1 93.88 17 ASP B N 1
ATOM 2202 C CA . ASP B 1 17 ? -5.922 43.5 -0.849 1 93.88 17 ASP B CA 1
ATOM 2203 C C . ASP B 1 17 ? -5.598 42.031 -1.133 1 93.88 17 ASP B C 1
ATOM 2205 O O . ASP B 1 17 ? -4.797 41.75 -2.018 1 93.88 17 ASP B O 1
ATOM 2209 N N . ILE B 1 18 ? -6.273 41.156 -0.385 1 94.94 18 ILE B N 1
ATOM 2210 C CA . ILE B 1 18 ? -6.008 39.75 -0.545 1 94.94 18 ILE B CA 1
ATOM 2211 C C . ILE B 1 18 ? -7.293 39.031 -0.933 1 94.94 18 ILE B C 1
ATOM 2213 O O . ILE B 1 18 ? -8.32 39.156 -0.26 1 94.94 18 ILE B O 1
ATOM 2217 N N . PHE B 1 19 ? -7.254 38.281 -2.025 1 96.94 19 PHE B N 1
ATOM 2218 C CA . PHE B 1 19 ? -8.375 37.469 -2.5 1 96.94 19 PHE B CA 1
ATOM 2219 C C . PHE B 1 19 ? -8.094 36 -2.326 1 96.94 19 PHE B C 1
ATOM 2221 O O . PHE B 1 19 ? -7.07 35.5 -2.797 1 96.94 19 PHE B O 1
ATOM 2228 N N . VAL B 1 20 ? -8.984 35.344 -1.639 1 97.31 20 VAL B N 1
ATOM 2229 C CA . VAL B 1 20 ? -8.719 33.969 -1.278 1 97.31 20 VAL B CA 1
ATOM 2230 C C . VAL B 1 20 ? -9.812 33.062 -1.854 1 97.31 20 VAL B C 1
ATOM 2232 O O . VAL B 1 20 ? -11 33.344 -1.725 1 97.31 20 VAL B O 1
ATOM 2235 N N . GLY B 1 21 ? -9.398 31.922 -2.488 1 97.19 21 GLY B N 1
ATOM 2236 C CA . GLY B 1 21 ? -10.32 30.922 -3.004 1 97.19 21 GLY B CA 1
ATOM 2237 C C . GLY B 1 21 ? -10.93 31.312 -4.344 1 97.19 21 GLY B C 1
ATOM 2238 O O . GLY B 1 21 ? -10.734 32.438 -4.816 1 97.19 21 GLY B O 1
ATOM 2239 N N . ARG B 1 22 ? -11.672 30.359 -4.891 1 94.56 22 ARG B N 1
ATOM 2240 C CA . ARG B 1 22 ? -12.297 30.578 -6.191 1 94.56 22 ARG B CA 1
ATOM 2241 C C . ARG B 1 22 ? -13.383 31.641 -6.113 1 94.56 22 ARG B C 1
ATOM 2243 O O . ARG B 1 22 ? -13.641 32.344 -7.09 1 94.56 22 ARG B O 1
ATOM 2250 N N . GLN B 1 23 ? -13.961 31.797 -5.004 1 94.88 23 GLN B N 1
ATOM 2251 C CA . GLN B 1 23 ? -14.992 32.812 -4.797 1 94.88 23 GLN B CA 1
ATOM 2252 C C . GLN B 1 23 ? -14.383 34.188 -4.574 1 94.88 23 GLN B C 1
ATOM 2254 O O . GLN B 1 23 ? -15.102 35.188 -4.473 1 94.88 23 GLN B O 1
ATOM 2259 N N . ARG B 1 24 ? -13.133 34.219 -4.426 1 95.62 24 ARG B N 1
ATOM 2260 C CA . ARG B 1 24 ? -12.383 35.469 -4.285 1 95.62 24 ARG B CA 1
ATOM 2261 C C . ARG B 1 24 ? -12.852 36.25 -3.066 1 95.62 24 ARG B C 1
ATOM 2263 O O . ARG B 1 24 ? -13.133 37.469 -3.162 1 95.62 24 ARG B O 1
ATOM 2270 N N . LYS B 1 25 ? -13 35.594 -1.986 1 97.69 25 LYS B N 1
ATOM 2271 C CA . LYS B 1 25 ? -13.281 36.281 -0.744 1 97.69 25 LYS B CA 1
ATOM 2272 C C . LYS B 1 25 ? -12.203 37.344 -0.444 1 97.69 25 LYS B C 1
ATOM 2274 O O . LYS B 1 25 ? -11.008 37.031 -0.529 1 97.69 25 LYS B O 1
ATOM 2279 N N . HIS B 1 26 ? -12.594 38.5 -0.09 1 97.19 26 HIS B N 1
ATOM 2280 C CA . HIS B 1 26 ? -11.68 39.625 -0.041 1 97.19 26 HIS B CA 1
ATOM 2281 C C . HIS B 1 26 ? -11.344 40 1.398 1 97.19 26 HIS B C 1
ATOM 2283 O O . HIS B 1 26 ? -12.234 40.094 2.248 1 97.19 26 HIS B O 1
ATOM 2289 N N . TRP B 1 27 ? -10.086 40.188 1.71 1 96.75 27 TRP B N 1
ATOM 2290 C CA . TRP B 1 27 ? -9.57 40.75 2.951 1 96.75 27 TRP B CA 1
ATOM 2291 C C . TRP B 1 27 ? -8.641 41.938 2.666 1 96.75 27 TRP B C 1
ATOM 2293 O O . TRP B 1 27 ? -7.945 41.938 1.649 1 96.75 27 TRP B O 1
ATOM 2303 N N . ASN B 1 28 ? -8.688 42.906 3.447 1 95 28 ASN B N 1
ATOM 2304 C CA . ASN B 1 28 ? -7.754 44 3.436 1 95 28 ASN B CA 1
ATOM 2305 C C . ASN B 1 28 ? -6.914 44.062 4.711 1 95 28 ASN B C 1
ATOM 2307 O O . ASN B 1 28 ? -7.441 44.312 5.797 1 95 28 ASN B O 1
ATOM 2311 N N . LEU B 1 29 ? -5.59 43.781 4.609 1 94.81 29 LEU B N 1
ATOM 2312 C CA . LEU B 1 29 ? -4.727 43.625 5.773 1 94.81 29 LEU B CA 1
ATOM 2313 C C . LEU B 1 29 ? -3.57 44.594 5.73 1 94.81 29 LEU B C 1
ATOM 2315 O O . LEU B 1 29 ? -3.107 44.969 4.652 1 94.81 29 LEU B O 1
ATOM 2319 N N . HIS B 1 30 ? -3.143 45.031 6.895 1 92.81 30 HIS B N 1
ATOM 2320 C CA . HIS B 1 30 ? -1.969 45.906 6.992 1 92.81 30 HIS B CA 1
ATOM 2321 C C . HIS B 1 30 ? -0.706 45.156 6.562 1 92.81 30 HIS B C 1
ATOM 2323 O O . HIS B 1 30 ? -0.421 44.062 7.062 1 92.81 30 HIS B O 1
ATOM 2329 N N . GLN B 1 31 ? 0.026 45.688 5.699 1 91 31 GLN B N 1
ATOM 2330 C CA . GLN B 1 31 ? 1.236 45.094 5.148 1 91 31 GLN B CA 1
ATOM 2331 C C . GLN B 1 31 ? 2.27 44.844 6.242 1 91 31 GLN B C 1
ATOM 2333 O O . GLN B 1 31 ? 2.941 43.812 6.238 1 91 31 GLN B O 1
ATOM 2338 N N . ASN B 1 32 ? 2.453 45.781 7.125 1 90.5 32 ASN B N 1
ATOM 2339 C CA . ASN B 1 32 ? 3.422 45.656 8.211 1 90.5 32 ASN B CA 1
ATOM 2340 C C . ASN B 1 32 ? 3.148 44.406 9.062 1 90.5 32 ASN B C 1
ATOM 2342 O O . ASN B 1 32 ? 4.082 43.75 9.531 1 90.5 32 ASN B O 1
ATOM 2346 N N . LEU B 1 33 ? 1.914 44.188 9.266 1 92.31 33 LEU B N 1
ATOM 2347 C CA . LEU B 1 33 ? 1.501 43 10.039 1 92.31 33 LEU B CA 1
ATOM 2348 C C . LEU B 1 33 ? 1.934 41.719 9.344 1 92.31 33 LEU B C 1
ATOM 2350 O O . LEU B 1 33 ? 2.465 40.812 9.984 1 92.31 33 LEU B O 1
ATOM 2354 N N . LEU B 1 34 ? 1.704 41.656 8.086 1 92.44 34 LEU B N 1
ATOM 2355 C CA . LEU B 1 34 ? 2.057 40.5 7.285 1 92.44 34 LEU B CA 1
ATOM 2356 C C . LEU B 1 34 ? 3.568 40.281 7.25 1 92.44 34 LEU B C 1
ATOM 2358 O O . LEU B 1 34 ? 4.059 39.188 7.512 1 92.44 34 LEU B O 1
ATOM 2362 N N . ILE B 1 35 ? 4.305 41.344 6.98 1 90.69 35 ILE B N 1
ATOM 2363 C CA . ILE B 1 35 ? 5.758 41.281 6.844 1 90.69 35 ILE B CA 1
ATOM 2364 C C . ILE B 1 35 ? 6.391 40.906 8.18 1 90.69 35 ILE B C 1
ATOM 2366 O O . ILE B 1 35 ? 7.391 40.188 8.211 1 90.69 35 ILE B O 1
ATOM 2370 N N . HIS B 1 36 ? 5.836 41.375 9.242 1 90.94 36 HIS B N 1
ATOM 2371 C CA . HIS B 1 36 ? 6.344 41.062 10.578 1 90.94 36 HIS B CA 1
ATOM 2372 C C . HIS B 1 36 ? 6.305 39.562 10.859 1 90.94 36 HIS B C 1
ATOM 2374 O O . HIS B 1 36 ? 7.207 39.031 11.5 1 90.94 36 HIS B O 1
ATOM 2380 N N . HIS B 1 37 ? 5.27 38.875 10.391 1 90.88 37 HIS B N 1
ATOM 2381 C CA . HIS B 1 37 ? 5.055 37.5 10.766 1 90.88 37 HIS B CA 1
ATOM 2382 C C . HIS B 1 37 ? 5.586 36.562 9.695 1 90.88 37 HIS B C 1
ATOM 2384 O O . HIS B 1 37 ? 5.754 35.344 9.945 1 90.88 37 HIS B O 1
ATOM 2390 N N . SER B 1 38 ? 5.828 37.031 8.523 1 90.56 38 SER B N 1
ATOM 2391 C CA . SER B 1 38 ? 6.258 36.156 7.449 1 90.56 38 SER B CA 1
ATOM 2392 C C . SER B 1 38 ? 7.195 36.875 6.48 1 90.56 38 SER B C 1
ATOM 2394 O O . SER B 1 38 ? 6.855 37.906 5.938 1 90.56 38 SER B O 1
ATOM 2396 N N . SER B 1 39 ? 8.305 36.281 6.223 1 86 39 SER B N 1
ATOM 2397 C CA . SER B 1 39 ? 9.266 36.844 5.266 1 86 39 SER B CA 1
ATOM 2398 C C . SER B 1 39 ? 8.758 36.688 3.836 1 86 39 SER B C 1
ATOM 2400 O O . SER B 1 39 ? 9.219 37.375 2.934 1 86 39 SER B O 1
ATOM 2402 N N . PHE B 1 40 ? 7.867 35.812 3.709 1 85.75 40 PHE B N 1
ATOM 2403 C CA . PHE B 1 40 ? 7.234 35.625 2.408 1 85.75 40 PHE B CA 1
ATOM 2404 C C . PHE B 1 40 ? 6.672 36.938 1.888 1 85.75 40 PHE B C 1
ATOM 2406 O O . PHE B 1 40 ? 6.832 37.281 0.71 1 85.75 40 PHE B O 1
ATOM 2413 N N . PHE B 1 41 ? 6.07 37.719 2.695 1 85.62 41 PHE B N 1
ATOM 2414 C CA . PHE B 1 41 ? 5.379 38.938 2.301 1 85.62 41 PHE B CA 1
ATOM 2415 C C . PHE B 1 41 ? 6.367 40.094 2.131 1 85.62 41 PHE B C 1
ATOM 2417 O O . PHE B 1 41 ? 6.062 41.062 1.466 1 85.62 41 PHE B O 1
ATOM 2424 N N . GLU B 1 42 ? 7.461 39.938 2.748 1 80.19 42 GLU B N 1
ATOM 2425 C CA . GLU B 1 42 ? 8.531 40.938 2.527 1 80.19 42 GLU B CA 1
ATOM 2426 C C . GLU B 1 42 ? 9.07 40.844 1.103 1 80.19 42 GLU B C 1
ATOM 2428 O O . GLU B 1 42 ? 9.281 41.875 0.45 1 80.19 42 GLU B O 1
ATOM 2433 N N . LEU B 1 43 ? 9.219 39.688 0.692 1 71.19 43 LEU B N 1
ATOM 2434 C CA . LEU B 1 43 ? 9.75 39.438 -0.641 1 71.19 43 LEU B CA 1
ATOM 2435 C C . LEU B 1 43 ? 8.75 39.844 -1.716 1 71.19 43 LEU B C 1
ATOM 2437 O O . LEU B 1 43 ? 9.125 40.469 -2.717 1 71.19 43 LEU B O 1
ATOM 2441 N N . GLU B 1 44 ? 7.559 39.531 -1.52 1 70.44 44 GLU B N 1
ATOM 2442 C CA . GLU B 1 44 ? 6.512 39.844 -2.486 1 70.44 44 GLU B CA 1
ATOM 2443 C C . GLU B 1 44 ? 6.297 41.344 -2.607 1 70.44 44 GLU B C 1
ATOM 2445 O O . GLU B 1 44 ? 6.008 41.844 -3.693 1 70.44 44 GLU B O 1
ATOM 2450 N N . SER B 1 45 ? 6.465 42.031 -1.521 1 68.62 45 SER B N 1
ATOM 2451 C CA . SER B 1 45 ? 6.297 43.469 -1.504 1 68.62 45 SER B CA 1
ATOM 2452 C C . SER B 1 45 ? 7.422 44.156 -2.262 1 68.62 45 SER B C 1
ATOM 2454 O O . SER B 1 45 ? 7.195 45.156 -2.941 1 68.62 45 SER B O 1
ATOM 2456 N N . HIS B 1 46 ? 8.523 43.625 -2.068 1 65.06 46 HIS B N 1
ATOM 2457 C CA . HIS B 1 46 ? 9.664 44.219 -2.762 1 65.06 46 HIS B CA 1
ATOM 2458 C C . HIS B 1 46 ? 9.586 43.969 -4.262 1 65.06 46 HIS B C 1
ATOM 2460 O O . HIS B 1 46 ? 10.016 44.781 -5.062 1 65.06 46 HIS B O 1
ATOM 2466 N N . SER B 1 47 ? 9.188 42.781 -4.504 1 59.66 47 SER B N 1
ATOM 2467 C CA . SER B 1 47 ? 9.094 42.469 -5.926 1 59.66 47 SER B CA 1
ATOM 2468 C C . SER B 1 47 ? 8.078 43.375 -6.625 1 59.66 47 SER B C 1
ATOM 2470 O O . SER B 1 47 ? 8.227 43.656 -7.812 1 59.66 47 SER B O 1
ATOM 2472 N N . HIS B 1 48 ? 7.191 43.875 -5.859 1 54.66 48 HIS B N 1
ATOM 2473 C CA . HIS B 1 48 ? 6.168 44.75 -6.414 1 54.66 48 HIS B CA 1
ATOM 2474 C C . HIS B 1 48 ? 6.582 46.219 -6.316 1 54.66 48 HIS B C 1
ATOM 2476 O O . HIS B 1 48 ? 5.977 47.094 -6.957 1 54.66 48 HIS B O 1
ATOM 2482 N N . GLU B 1 49 ? 7.387 46.656 -5.359 1 52.5 49 GLU B N 1
ATOM 2483 C CA . GLU B 1 49 ? 7.816 48.062 -5.312 1 52.5 49 GLU B CA 1
ATOM 2484 C C . GLU B 1 49 ? 8.383 48.5 -6.656 1 52.5 49 GLU B C 1
ATOM 2486 O O . GLU B 1 49 ? 8.414 49.688 -6.949 1 52.5 49 GLU B O 1
ATOM 2491 N N . SER B 1 50 ? 8.922 47.688 -7.418 1 46 50 SER B N 1
ATOM 2492 C CA . SER B 1 50 ? 9.492 48.219 -8.656 1 46 50 SER B CA 1
ATOM 2493 C C . SER B 1 50 ? 8.406 48.688 -9.609 1 46 50 SER B C 1
ATOM 2495 O O . SER B 1 50 ? 8.703 49.281 -10.641 1 46 50 SER B O 1
ATOM 2497 N N . PHE B 1 51 ? 7.176 48.312 -9.609 1 44.91 51 PHE B N 1
ATOM 2498 C CA . PHE B 1 51 ? 6.207 48.875 -10.539 1 44.91 51 PHE B CA 1
ATOM 2499 C C . PHE B 1 51 ? 5.262 49.844 -9.828 1 44.91 51 PHE B C 1
ATOM 2501 O O . PHE B 1 51 ? 4.715 49.5 -8.773 1 44.91 51 PHE B O 1
ATOM 2508 N N . PRO B 1 52 ? 5.273 51.25 -10.086 1 43.69 52 PRO B N 1
ATOM 2509 C CA . PRO B 1 52 ? 4.566 52.375 -9.484 1 43.69 52 PRO B CA 1
ATOM 2510 C C . PRO B 1 52 ? 3.199 52 -8.93 1 43.69 52 PRO B C 1
ATOM 2512 O O . PRO B 1 52 ? 2.826 52.438 -7.84 1 43.69 52 PRO B O 1
ATOM 2515 N N . THR B 1 53 ? 2.133 52.156 -9.875 1 45.25 53 THR B N 1
ATOM 2516 C CA . THR B 1 53 ? 0.716 52.094 -9.539 1 45.25 53 THR B CA 1
ATOM 2517 C C . THR B 1 53 ? 0.385 50.719 -8.914 1 45.25 53 THR B C 1
ATOM 2519 O O . THR B 1 53 ? -0.707 50.188 -9.125 1 45.25 53 THR B O 1
ATOM 2522 N N . LYS B 1 54 ? 1.248 49.812 -8.633 1 49.75 54 LYS B N 1
ATOM 2523 C CA . LYS B 1 54 ? 1.229 48.344 -8.523 1 49.75 54 LYS B CA 1
ATOM 2524 C C . LYS B 1 54 ? 0.301 47.875 -7.406 1 49.75 54 LYS B C 1
ATOM 2526 O O . LYS B 1 54 ? 0.487 48.25 -6.246 1 49.75 54 LYS B O 1
ATOM 2531 N N . GLU B 1 55 ? -0.864 47.812 -7.688 1 58.06 55 GLU B N 1
ATOM 2532 C CA . GLU B 1 55 ? -1.97 47.25 -6.902 1 58.06 55 GLU B CA 1
ATOM 2533 C C . GLU B 1 55 ? -1.488 46.188 -5.945 1 58.06 55 GLU B C 1
ATOM 2535 O O . GLU B 1 55 ? -0.882 45.188 -6.375 1 58.06 55 GLU B O 1
ATOM 2540 N N . ASN B 1 56 ? -1.153 46.531 -4.738 1 77.81 56 ASN B N 1
ATOM 2541 C CA . ASN B 1 56 ? -0.802 45.656 -3.619 1 77.81 56 ASN B CA 1
ATOM 2542 C C . ASN B 1 56 ? -1.843 44.562 -3.412 1 77.81 56 ASN B C 1
ATOM 2544 O O . ASN B 1 56 ? -2.67 44.656 -2.502 1 77.81 56 ASN B O 1
ATOM 2548 N N . LYS B 1 57 ? -1.925 43.812 -4.422 1 88.38 57 LYS B N 1
ATOM 2549 C CA . LYS B 1 57 ? -2.924 42.75 -4.434 1 88.38 57 LYS B CA 1
ATOM 2550 C C . LYS B 1 57 ? -2.264 41.375 -4.375 1 88.38 57 LYS B C 1
ATOM 2552 O O . LYS B 1 57 ? -1.24 41.156 -5.02 1 88.38 57 LYS B O 1
ATOM 2557 N N . LEU B 1 58 ? -2.799 40.562 -3.576 1 91.12 58 LEU B N 1
ATOM 2558 C CA . LEU B 1 58 ? -2.371 39.156 -3.48 1 91.12 58 LEU B CA 1
ATOM 2559 C C . LEU B 1 58 ? -3.541 38.219 -3.727 1 91.12 58 LEU B C 1
ATOM 2561 O O . LEU B 1 58 ? -4.602 38.344 -3.113 1 91.12 58 LEU B O 1
ATOM 2565 N N . GLU B 1 59 ? -3.35 37.281 -4.672 1 93.81 59 GLU B N 1
ATOM 2566 C CA . GLU B 1 59 ? -4.395 36.312 -4.98 1 93.81 59 GLU B CA 1
ATOM 2567 C C . GLU B 1 59 ? -3.996 34.906 -4.527 1 93.81 59 GLU B C 1
ATOM 2569 O O . GLU B 1 59 ? -2.992 34.344 -4.992 1 93.81 59 GLU B O 1
ATOM 2574 N N . LEU B 1 60 ? -4.762 34.344 -3.621 1 95.25 60 LEU B N 1
ATOM 2575 C CA . LEU B 1 60 ? -4.605 33 -3.113 1 95.25 60 LEU B CA 1
ATOM 2576 C C . LEU B 1 60 ? -5.785 32.125 -3.525 1 95.25 60 LEU B C 1
ATOM 2578 O O . LEU B 1 60 ? -6.492 31.578 -2.672 1 95.25 60 LEU B O 1
ATOM 2582 N N . LEU B 1 61 ? -5.883 31.812 -4.762 1 95.25 61 LEU B N 1
ATOM 2583 C CA . LEU B 1 61 ? -7.098 31.234 -5.336 1 95.25 61 LEU B CA 1
ATOM 2584 C C . LEU B 1 61 ? -7.195 29.75 -5.027 1 95.25 61 LEU B C 1
ATOM 2586 O O . LEU B 1 61 ? -8.289 29.172 -5.055 1 95.25 61 LEU B O 1
ATOM 2590 N N . ASP B 1 62 ? -6.074 29.094 -4.723 1 94.19 62 ASP B N 1
ATOM 2591 C CA . ASP B 1 62 ? -6.062 27.656 -4.441 1 94.19 62 ASP B CA 1
ATOM 2592 C C . ASP B 1 62 ? -6.246 27.391 -2.949 1 94.19 62 ASP B C 1
ATOM 2594 O O . ASP B 1 62 ? -6.418 26.25 -2.537 1 94.19 62 ASP B O 1
ATOM 2598 N N . ASP B 1 63 ? -6.211 28.5 -2.193 1 96.31 63 ASP B N 1
ATOM 2599 C CA . ASP B 1 63 ? -6.332 28.344 -0.748 1 96.31 63 ASP B CA 1
ATOM 2600 C C . ASP B 1 63 ? -7.785 28.469 -0.3 1 96.31 63 ASP B C 1
ATOM 2602 O O . ASP B 1 63 ? -8.617 29.016 -1.036 1 96.31 63 ASP B O 1
ATOM 2606 N N . ASP B 1 64 ? -8.047 27.922 0.841 1 96.75 64 ASP B N 1
ATOM 2607 C CA . ASP B 1 64 ? -9.414 27.938 1.367 1 96.75 64 ASP B CA 1
ATOM 2608 C C . ASP B 1 64 ? -9.625 29.125 2.309 1 96.75 64 ASP B C 1
ATOM 2610 O O . ASP B 1 64 ? -8.859 29.312 3.256 1 96.75 64 ASP B O 1
ATOM 2614 N N . PRO B 1 65 ? -10.719 29.844 2.092 1 98 65 PRO B N 1
ATOM 2615 C CA . PRO B 1 65 ? -10.977 31.031 2.926 1 98 65 PRO B CA 1
ATOM 2616 C C . PRO B 1 65 ? -11.156 30.672 4.402 1 98 65 PRO B C 1
ATOM 2618 O O . PRO B 1 65 ? -10.875 31.5 5.273 1 98 65 PRO B O 1
ATOM 2621 N N . ILE B 1 66 ? -11.594 29.484 4.73 1 97.44 66 ILE B N 1
ATOM 2622 C CA . ILE B 1 66 ? -11.852 29.141 6.121 1 97.44 66 ILE B CA 1
ATOM 2623 C C . ILE B 1 66 ? -10.539 29.125 6.898 1 97.44 66 ILE B C 1
ATOM 2625 O O . ILE B 1 66 ? -10.492 29.547 8.062 1 97.44 66 ILE B O 1
ATOM 2629 N N . GLY B 1 67 ? -9.492 28.688 6.305 1 98 67 GLY B N 1
ATOM 2630 C CA . GLY B 1 67 ? -8.172 28.75 6.914 1 98 67 GLY B CA 1
ATOM 2631 C C . GLY B 1 67 ? -7.617 30.156 7.008 1 98 67 GLY B C 1
ATOM 2632 O O . GLY B 1 67 ? -6.977 30.5 8 1 98 67 GLY B O 1
ATOM 2633 N N . PHE B 1 68 ? -7.875 30.922 5.977 1 97.94 68 PHE B N 1
ATOM 2634 C CA . PHE B 1 68 ? -7.367 32.281 5.957 1 97.94 68 PHE B CA 1
ATOM 2635 C C . PHE B 1 68 ? -8.031 33.125 7.035 1 97.94 68 PHE B C 1
ATOM 2637 O O . PHE B 1 68 ? -7.402 34 7.629 1 97.94 68 PHE B O 1
ATOM 2644 N N . GLU B 1 69 ? -9.297 32.875 7.254 1 97.44 69 GLU B N 1
ATOM 2645 C CA . GLU B 1 69 ? -9.992 33.562 8.336 1 97.44 69 GLU B CA 1
ATOM 2646 C C . GLU B 1 69 ? -9.305 33.344 9.672 1 97.44 69 GLU B C 1
ATOM 2648 O O . GLU B 1 69 ? -9.148 34.281 10.469 1 97.44 69 GLU B O 1
ATOM 2653 N N . LEU B 1 70 ? -8.883 32.156 9.969 1 97.88 70 LEU B N 1
ATOM 2654 C CA . LEU B 1 70 ? -8.156 31.828 11.195 1 97.88 70 LEU B CA 1
ATOM 2655 C C . LEU B 1 70 ? -6.812 32.562 11.227 1 97.88 70 LEU B C 1
ATOM 2657 O O . LEU B 1 70 ? -6.391 33.062 12.273 1 97.88 70 LEU B O 1
ATOM 2661 N N . LEU B 1 71 ? -6.191 32.656 10.094 1 97.81 71 LEU B N 1
ATOM 2662 C CA . LEU B 1 71 ? -4.922 33.344 9.992 1 97.81 71 LEU B CA 1
ATOM 2663 C C . LEU B 1 71 ? -5.086 34.812 10.367 1 97.81 71 LEU B C 1
ATOM 2665 O O . LEU B 1 71 ? -4.32 35.344 11.18 1 97.81 71 LEU B O 1
ATOM 2669 N N . VAL B 1 72 ? -6.094 35.406 9.789 1 96.38 72 VAL B N 1
ATOM 2670 C CA . VAL B 1 72 ? -6.352 36.844 10.039 1 96.38 72 VAL B CA 1
ATOM 2671 C C . VAL B 1 72 ? -6.621 37.062 11.523 1 96.38 72 VAL B C 1
ATOM 2673 O O . VAL B 1 72 ? -6.066 37.969 12.125 1 96.38 72 VAL B O 1
ATOM 2676 N N . LYS B 1 73 ? -7.418 36.219 12.062 1 95.31 73 LYS B N 1
ATOM 2677 C CA . LYS B 1 73 ? -7.715 36.312 13.492 1 95.31 73 LYS B CA 1
ATOM 2678 C C . LYS B 1 73 ? -6.441 36.219 14.328 1 95.31 73 LYS B C 1
ATOM 2680 O O . LYS B 1 73 ? -6.238 36.969 15.266 1 95.31 73 LYS B O 1
ATOM 2685 N N . TRP B 1 74 ? -5.648 35.281 14.008 1 96.06 74 TRP B N 1
ATOM 2686 C CA . TRP B 1 74 ? -4.402 35.094 14.742 1 96.06 74 TRP B CA 1
ATOM 2687 C C . TRP B 1 74 ? -3.475 36.312 14.555 1 96.06 74 TRP B C 1
ATOM 2689 O O . TRP B 1 74 ? -2.822 36.75 15.508 1 96.06 74 TRP B O 1
ATOM 2699 N N . LEU B 1 75 ? -3.4 36.875 13.406 1 93.88 75 LEU B N 1
ATOM 2700 C CA . LEU B 1 75 ? -2.545 38.031 13.117 1 93.88 75 LEU B CA 1
ATOM 2701 C C . LEU B 1 75 ? -2.955 39.25 13.961 1 93.88 75 LEU B C 1
ATOM 2703 O O . LEU B 1 75 ? -2.098 39.969 14.469 1 93.88 75 LEU B O 1
ATOM 2707 N N . TYR B 1 76 ? -4.188 39.375 14.102 1 91.94 76 TYR B N 1
ATOM 2708 C CA . TYR B 1 76 ? -4.691 40.594 14.742 1 91.94 76 TYR B CA 1
ATOM 2709 C C . TYR B 1 76 ? -4.895 40.375 16.234 1 91.94 76 TYR B C 1
ATOM 2711 O O . TYR B 1 76 ? -4.727 41.312 17.031 1 91.94 76 TYR B O 1
ATOM 2719 N N . GLN B 1 77 ? -5.238 39.188 16.641 1 90.69 77 GLN B N 1
ATOM 2720 C CA . GLN B 1 77 ? -5.582 38.969 18.031 1 90.69 77 GLN B CA 1
ATOM 2721 C C . GLN B 1 77 ? -4.512 38.125 18.734 1 90.69 77 GLN B C 1
ATOM 2723 O O . GLN B 1 77 ? -4.469 38.062 19.953 1 90.69 77 GLN B O 1
ATOM 2728 N N . GLY B 1 78 ? -3.754 37.375 18.016 1 90.25 78 GLY B N 1
ATOM 2729 C CA . GLY B 1 78 ? -2.672 36.594 18.578 1 90.25 78 GLY B CA 1
ATOM 2730 C C . GLY B 1 78 ? -3.139 35.25 19.125 1 90.25 78 GLY B C 1
ATOM 2731 O O . GLY B 1 78 ? -2.408 34.594 19.875 1 90.25 78 GLY B O 1
ATOM 2732 N N . ILE B 1 79 ? -4.379 34.906 18.828 1 90.69 79 ILE B N 1
ATOM 2733 C CA . ILE B 1 79 ? -4.895 33.688 19.438 1 90.69 79 ILE B CA 1
ATOM 2734 C C . ILE B 1 79 ? -5.523 32.812 18.359 1 90.69 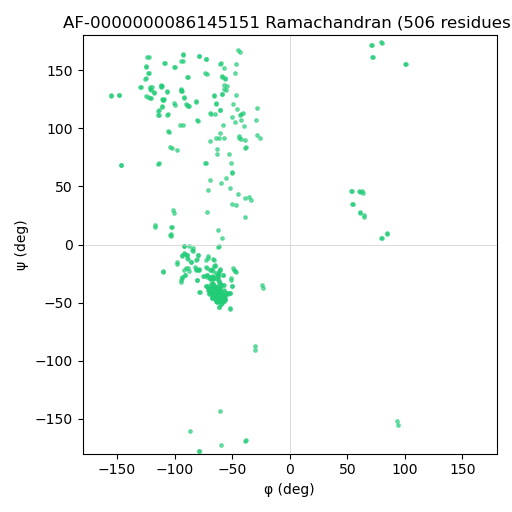79 ILE B C 1
ATOM 2736 O O . ILE B 1 79 ? -6.207 33.312 17.453 1 90.69 79 ILE B O 1
ATOM 2740 N N . LEU B 1 80 ? -5.223 31.531 18.422 1 94.38 80 LEU B N 1
ATOM 2741 C CA . LEU B 1 80 ? -5.961 30.5 17.703 1 94.38 80 LEU B CA 1
ATOM 2742 C C . LEU B 1 80 ? -6.934 29.781 18.641 1 94.38 80 LEU B C 1
ATOM 2744 O O . LEU B 1 80 ? -6.523 29.219 19.656 1 94.38 80 LEU B O 1
ATOM 2748 N N . GLU B 1 81 ? -8.195 29.844 18.266 1 92.12 81 GLU B N 1
ATOM 2749 C CA . GLU B 1 81 ? -9.219 29.281 19.125 1 92.12 81 GLU B CA 1
ATOM 2750 C C . GLU B 1 81 ? -8.938 27.797 19.406 1 92.12 81 GLU B C 1
ATOM 2752 O O . GLU B 1 81 ? -8.523 27.062 18.516 1 92.12 81 GLU B O 1
ATOM 2757 N N . ASP B 1 82 ? -9.133 27.5 20.625 1 91.69 82 ASP B N 1
ATOM 2758 C CA . ASP B 1 82 ? -8.914 26.125 21.062 1 91.69 82 ASP B CA 1
ATOM 2759 C C . ASP B 1 82 ? -10.203 25.312 21 1 91.69 82 ASP B C 1
ATOM 2761 O O . ASP B 1 82 ? -11.297 25.875 20.938 1 91.69 82 ASP B O 1
ATOM 2765 N N . SER B 1 83 ? -10.008 24.016 21.031 1 91.12 83 SER B N 1
ATOM 2766 C CA . SER B 1 83 ? -11.133 23.094 20.906 1 91.12 83 SER B CA 1
ATOM 2767 C C . SER B 1 83 ? -12.18 23.328 21.984 1 91.12 83 SER B C 1
ATOM 2769 O O . SER B 1 83 ? -13.359 23.031 21.781 1 91.12 83 SER B O 1
ATOM 2771 N N . SER B 1 84 ? -11.812 23.875 23.141 1 91.5 84 SER B N 1
ATOM 2772 C CA . SER B 1 84 ? -12.719 24.094 24.281 1 91.5 84 SER B CA 1
ATOM 2773 C C . SER B 1 84 ? -13.797 25.109 23.938 1 91.5 84 SER B C 1
ATOM 2775 O O . SER B 1 84 ? -14.836 25.172 24.594 1 91.5 84 SER B O 1
ATOM 2777 N N . LYS B 1 85 ? -13.617 25.859 22.953 1 92.5 85 LYS B N 1
ATOM 2778 C CA . LYS B 1 85 ? -14.547 26.906 22.562 1 92.5 85 LYS B CA 1
ATOM 2779 C C . LYS B 1 85 ? -15.711 26.344 21.75 1 92.5 85 LYS B C 1
ATOM 2781 O O . LYS B 1 85 ? -16.703 27.031 21.5 1 92.5 85 LYS B O 1
ATOM 2786 N N . PHE B 1 86 ? -15.57 25.125 21.297 1 92.81 86 PHE B N 1
ATOM 2787 C CA . PHE B 1 86 ? -16.578 24.516 20.438 1 92.81 86 PHE B CA 1
ATOM 2788 C C . PHE B 1 86 ? -17.328 23.422 21.172 1 92.81 86 PHE B C 1
ATOM 2790 O O . PHE B 1 86 ? -16.719 22.562 21.812 1 92.81 86 PHE B O 1
ATOM 2797 N N . ASP B 1 87 ? -18.688 23.672 21.109 1 88 87 ASP B N 1
ATOM 2798 C CA . ASP B 1 87 ? -19.547 22.656 21.734 1 88 87 ASP B CA 1
ATOM 2799 C C . ASP B 1 87 ? -19.969 21.594 20.719 1 88 87 ASP B C 1
ATOM 2801 O O . ASP B 1 87 ? -20.359 21.922 19.609 1 88 87 ASP B O 1
ATOM 2805 N N . GLY B 1 88 ? -19.766 20.406 21 1 94.44 88 GLY B N 1
ATOM 2806 C CA . GLY B 1 88 ? -20.219 19.312 20.141 1 94.44 88 GLY B CA 1
ATOM 2807 C C . GLY B 1 88 ? -19.125 18.75 19.266 1 94.44 88 GLY B C 1
ATOM 2808 O O . GLY B 1 88 ? -18.203 19.469 18.859 1 94.44 88 GLY B O 1
ATOM 2809 N N . ASP B 1 89 ? -19.266 17.562 18.875 1 95.44 89 ASP B N 1
ATOM 2810 C CA . ASP B 1 89 ? -18.281 16.828 18.094 1 95.44 89 ASP B CA 1
ATOM 2811 C C . ASP B 1 89 ? -18.188 17.375 16.672 1 95.44 89 ASP B C 1
ATOM 2813 O O . ASP B 1 89 ? -17.094 17.5 16.125 1 95.44 89 ASP B O 1
ATOM 2817 N N . GLY B 1 90 ? -19.281 17.766 16.109 1 96.75 90 GLY B N 1
ATOM 2818 C CA . GLY B 1 90 ? -19.297 18.297 14.758 1 96.75 90 GLY B CA 1
ATOM 2819 C C . GLY B 1 90 ? -18.562 19.625 14.633 1 96.75 90 GLY B C 1
ATOM 2820 O O . GLY B 1 90 ? -17.797 19.828 13.68 1 96.75 90 GLY B O 1
ATOM 2821 N N . ALA B 1 91 ? -18.812 20.5 15.547 1 97.06 91 ALA B N 1
ATOM 2822 C CA . ALA B 1 91 ? -18.156 21.797 15.539 1 97.06 91 ALA B CA 1
ATOM 2823 C C . ALA B 1 91 ? -16.641 21.656 15.727 1 97.06 91 ALA B C 1
ATOM 2825 O O . ALA B 1 91 ? -15.859 22.359 15.078 1 97.06 91 ALA B O 1
ATOM 2826 N N . LYS B 1 92 ? -16.281 20.781 16.625 1 97.62 92 LYS B N 1
ATOM 2827 C CA . LYS B 1 92 ? -14.852 20.5 16.828 1 97.62 92 LYS B CA 1
ATOM 2828 C C . LYS B 1 92 ? -14.203 19.984 15.547 1 97.62 92 LYS B C 1
ATOM 2830 O O . LYS B 1 92 ? -13.109 20.406 15.18 1 97.62 92 LYS B O 1
ATOM 2835 N N . TYR B 1 93 ? -14.898 19.109 14.898 1 97.94 93 TYR B N 1
ATOM 2836 C CA . TYR B 1 93 ? -14.359 18.562 13.664 1 97.94 93 TYR B CA 1
ATOM 2837 C C . TYR B 1 93 ? -14.242 19.625 12.586 1 97.94 93 TYR B C 1
ATOM 2839 O O . TYR B 1 93 ? -13.258 19.672 11.844 1 97.94 93 TYR B O 1
ATOM 2847 N N . GLU B 1 94 ? -15.203 20.516 12.492 1 97.06 94 GLU B N 1
ATOM 2848 C CA . GLU B 1 94 ? -15.148 21.609 11.531 1 97.06 94 GLU B CA 1
ATOM 2849 C C . GLU B 1 94 ? -13.961 22.531 11.805 1 97.06 94 GLU B C 1
ATOM 2851 O O . GLU B 1 94 ? -13.312 23.016 10.867 1 97.06 94 GLU B O 1
ATOM 2856 N N . HIS B 1 95 ? -13.781 22.75 13.062 1 97.81 95 HIS B N 1
ATOM 2857 C CA . HIS B 1 95 ? -12.617 23.562 13.422 1 97.81 95 HIS B CA 1
ATOM 2858 C C . HIS B 1 95 ? -11.32 22.859 13.031 1 97.81 95 HIS B C 1
ATOM 2860 O O . HIS B 1 95 ? -10.375 23.5 12.594 1 97.81 95 HIS B O 1
ATOM 2866 N N . ALA B 1 96 ? -11.289 21.516 13.195 1 98.19 96 ALA B N 1
ATOM 2867 C CA . ALA B 1 96 ? -10.133 20.75 12.75 1 98.19 96 ALA B CA 1
ATOM 2868 C C . ALA B 1 96 ? -9.883 20.969 11.258 1 98.19 96 ALA B C 1
ATOM 2870 O O . ALA B 1 96 ? -8.75 21.219 10.836 1 98.19 96 ALA B O 1
ATOM 2871 N N . VAL B 1 97 ? -10.898 20.922 10.492 1 98.12 97 VAL B N 1
ATOM 2872 C CA . VAL B 1 97 ? -10.797 21.125 9.055 1 98.12 97 VAL B CA 1
ATOM 2873 C C . VAL B 1 97 ? -10.219 22.5 8.758 1 98.12 97 VAL B C 1
ATOM 2875 O O . VAL B 1 97 ? -9.312 22.641 7.926 1 98.12 97 VAL B O 1
ATOM 2878 N N . ALA B 1 98 ? -10.703 23.453 9.43 1 97.94 98 ALA B N 1
ATOM 2879 C CA . ALA B 1 98 ? -10.203 24.812 9.25 1 97.94 98 ALA B CA 1
ATOM 2880 C C . ALA B 1 98 ? -8.727 24.906 9.625 1 97.94 98 ALA B C 1
ATOM 2882 O O . ALA B 1 98 ? -7.953 25.609 8.969 1 97.94 98 ALA B O 1
ATOM 2883 N N . CYS B 1 99 ? -8.359 24.219 10.664 1 98.31 99 CYS B N 1
ATOM 2884 C CA . CYS B 1 99 ? -6.977 24.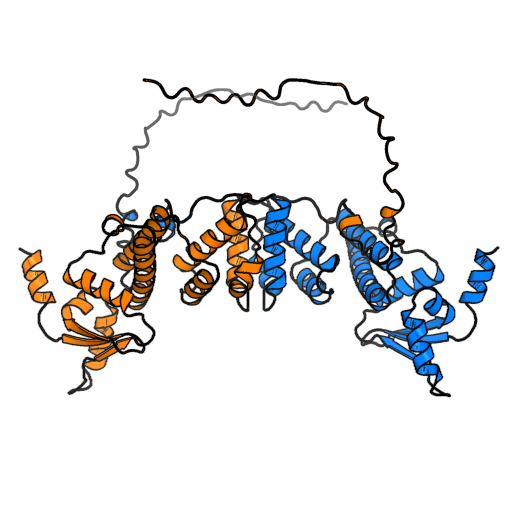234 11.125 1 98.31 99 CYS B CA 1
ATOM 2885 C C . CYS B 1 99 ? -6.051 23.609 10.086 1 98.31 99 CYS B C 1
ATOM 2887 O O . CYS B 1 99 ? -4.91 24.047 9.922 1 98.31 99 CYS B O 1
ATOM 2889 N N . HIS B 1 100 ? -6.508 22.594 9.445 1 98.38 100 HIS B N 1
ATOM 2890 C CA . HIS B 1 100 ? -5.715 22.016 8.367 1 98.38 100 HIS B CA 1
ATOM 2891 C C . HIS B 1 100 ? -5.484 23.031 7.254 1 98.38 100 HIS B C 1
ATOM 2893 O O . HIS B 1 100 ? -4.367 23.172 6.746 1 98.38 100 HIS B O 1
ATOM 2899 N N . LYS B 1 101 ? -6.543 23.766 6.844 1 98.06 101 LYS B N 1
ATOM 2900 C CA . LYS B 1 101 ? -6.414 24.797 5.82 1 98.06 101 LYS B CA 1
ATOM 2901 C C . LYS B 1 101 ? -5.461 25.891 6.27 1 98.06 101 LYS B C 1
ATOM 2903 O O . LYS B 1 101 ? -4.676 26.406 5.469 1 98.06 101 LYS B O 1
ATOM 2908 N N . LEU B 1 102 ? -5.547 26.234 7.512 1 98.38 102 LEU B N 1
ATOM 2909 C CA . LEU B 1 102 ? -4.617 27.188 8.094 1 98.38 102 LEU B CA 1
ATOM 2910 C C . LEU B 1 102 ? -3.182 26.672 7.996 1 98.38 102 LEU B C 1
ATOM 2912 O O . LEU B 1 102 ? -2.275 27.422 7.625 1 98.38 102 LEU B O 1
ATOM 2916 N N . TRP B 1 103 ? -2.998 25.422 8.344 1 98.19 103 TRP B N 1
ATOM 2917 C CA . TRP B 1 103 ? -1.673 24.812 8.297 1 98.19 103 TRP B CA 1
ATOM 2918 C C . TRP B 1 103 ? -1.059 24.953 6.906 1 98.19 103 TRP B C 1
ATOM 2920 O O . TRP B 1 103 ? 0.114 25.312 6.773 1 98.19 103 TRP B O 1
ATOM 2930 N N . LEU B 1 104 ? -1.813 24.766 5.887 1 97.31 104 LEU B N 1
ATOM 2931 C CA . LEU B 1 104 ? -1.338 24.875 4.512 1 97.31 104 LEU B CA 1
ATOM 2932 C C . LEU B 1 104 ? -0.867 26.281 4.211 1 97.31 104 LEU B C 1
ATOM 2934 O O . LEU B 1 104 ? 0.174 26.484 3.58 1 97.31 104 LEU B O 1
ATOM 2938 N N . LEU B 1 105 ? -1.613 27.234 4.645 1 96.88 105 LEU B N 1
ATOM 2939 C CA . LEU B 1 105 ? -1.244 28.625 4.453 1 96.88 105 LEU B CA 1
ATOM 2940 C C . LEU B 1 105 ? 0.054 28.953 5.188 1 96.88 105 LEU B C 1
ATOM 2942 O O . LEU B 1 105 ? 0.941 29.594 4.629 1 96.88 105 LEU B O 1
ATOM 2946 N N . CYS B 1 106 ? 0.119 28.469 6.387 1 96.25 106 CYS B N 1
ATOM 2947 C CA . CYS B 1 106 ? 1.299 28.734 7.199 1 96.25 106 CYS B CA 1
ATOM 2948 C C . CYS B 1 106 ? 2.541 28.094 6.59 1 96.25 106 CYS B C 1
ATOM 2950 O O . CYS B 1 106 ? 3.641 28.641 6.691 1 96.25 106 CYS B O 1
ATOM 2952 N N . ASP B 1 107 ? 2.326 26.938 6.039 1 95.06 107 ASP B N 1
ATOM 2953 C CA . ASP B 1 107 ? 3.434 26.281 5.344 1 95.06 107 ASP B CA 1
ATOM 2954 C C . ASP B 1 107 ? 3.893 27.125 4.148 1 95.06 107 ASP B C 1
ATOM 2956 O O . ASP B 1 107 ? 5.094 27.312 3.945 1 95.06 107 ASP B O 1
ATOM 2960 N N . ARG B 1 108 ? 2.984 27.641 3.387 1 93.06 108 ARG B N 1
ATOM 2961 C CA . ARG B 1 108 ? 3.275 28.469 2.227 1 93.06 108 ARG B CA 1
ATOM 2962 C C . ARG B 1 108 ? 3.955 29.766 2.646 1 93.06 108 ARG B C 1
ATOM 2964 O O . ARG B 1 108 ? 4.914 30.203 2.008 1 93.06 108 ARG B O 1
ATOM 2971 N N . PHE B 1 109 ? 3.488 30.344 3.732 1 94.06 109 PHE B N 1
ATOM 2972 C CA . PHE B 1 109 ? 3.971 31.656 4.172 1 94.06 109 PHE B CA 1
ATOM 2973 C C . PHE B 1 109 ? 5.141 31.5 5.137 1 94.06 109 PHE B C 1
ATOM 2975 O O . PHE B 1 109 ? 5.625 32.5 5.695 1 94.06 109 PHE B O 1
ATOM 2982 N N . GLU B 1 110 ? 5.527 30.312 5.457 1 92.25 110 GLU B N 1
ATOM 2983 C CA . GLU B 1 110 ? 6.676 30 6.305 1 92.25 110 GLU B CA 1
ATOM 2984 C C . GLU B 1 110 ? 6.477 30.547 7.715 1 92.25 110 GLU B C 1
ATOM 2986 O O . GLU B 1 110 ? 7.367 31.188 8.266 1 92.25 110 GLU B O 1
ATOM 2991 N N . MET B 1 111 ? 5.309 30.312 8.219 1 93.38 111 MET B N 1
ATOM 2992 C CA . MET B 1 111 ? 4.977 30.672 9.594 1 93.38 111 MET B CA 1
ATOM 2993 C C . MET B 1 111 ? 4.973 29.438 10.492 1 93.38 111 MET B C 1
ATOM 2995 O O . MET B 1 111 ? 3.908 28.922 10.844 1 93.38 111 MET B O 1
ATOM 2999 N N . VAL B 1 112 ? 6.094 29.047 10.961 1 93 112 VAL B N 1
ATOM 3000 C CA . VAL B 1 112 ? 6.328 27.734 11.578 1 93 112 VAL B CA 1
ATOM 3001 C C . VAL B 1 112 ? 5.559 27.641 12.898 1 93 112 VAL B C 1
ATOM 3003 O O . VAL B 1 112 ? 4.926 26.625 13.18 1 93 112 VAL B O 1
ATOM 3006 N N . LYS B 1 113 ? 5.586 28.672 13.734 1 91.94 113 LYS B N 1
ATOM 3007 C CA . LYS B 1 113 ? 4.93 28.641 15.039 1 91.94 113 LYS B CA 1
ATOM 3008 C C . LYS B 1 113 ? 3.43 28.406 14.891 1 91.94 113 LYS B C 1
ATOM 3010 O O . LYS B 1 113 ? 2.873 27.531 15.555 1 91.94 113 LYS B O 1
ATOM 3015 N N . LEU B 1 114 ? 2.824 29.203 14.062 1 95.06 114 LEU B N 1
ATOM 3016 C CA . LEU B 1 114 ? 1.387 29.047 13.859 1 95.06 114 LEU B CA 1
ATOM 3017 C C . LEU B 1 114 ? 1.067 27.734 13.156 1 95.06 114 LEU B C 1
ATOM 3019 O O . LEU B 1 114 ? 0.033 27.125 13.422 1 95.06 114 LEU B O 1
ATOM 3023 N N . LYS B 1 115 ? 1.982 27.344 12.289 1 96 115 LYS B N 1
ATOM 3024 C CA . LYS B 1 115 ? 1.854 26.062 11.617 1 96 115 LYS B CA 1
ATOM 3025 C C . LYS B 1 115 ? 1.762 24.922 12.625 1 96 115 LYS B C 1
ATOM 3027 O O . LYS B 1 115 ? 0.873 24.062 12.531 1 96 115 LYS B O 1
ATOM 3032 N N . ASN B 1 116 ? 2.6 24.938 13.578 1 95.62 116 ASN B N 1
ATOM 3033 C CA . ASN B 1 116 ? 2.625 23.906 14.617 1 95.62 116 ASN B CA 1
ATOM 3034 C C . ASN B 1 116 ? 1.397 24 15.516 1 95.62 116 ASN B C 1
ATOM 3036 O O . ASN B 1 116 ? 0.84 22.969 15.914 1 95.62 116 ASN B O 1
ATOM 3040 N N . LEU B 1 117 ? 1.006 25.203 15.836 1 95.75 117 LEU B N 1
ATOM 3041 C CA . LEU B 1 117 ? -0.204 25.375 16.625 1 95.75 117 LEU B CA 1
ATOM 3042 C C . LEU B 1 117 ? -1.421 24.812 15.906 1 95.75 117 LEU B C 1
ATOM 3044 O O . LEU B 1 117 ? -2.285 24.188 16.531 1 95.75 117 LEU B O 1
ATOM 3048 N N . ALA B 1 118 ? -1.481 25.078 14.617 1 97.25 118 ALA B N 1
ATOM 3049 C CA . ALA B 1 118 ? -2.582 24.562 13.812 1 97.25 118 ALA B CA 1
ATOM 3050 C C . ALA B 1 118 ? -2.617 23.031 13.852 1 97.25 118 ALA B C 1
ATOM 3052 O O . ALA B 1 118 ? -3.688 22.438 13.984 1 97.25 118 ALA B O 1
ATOM 3053 N N . MET B 1 119 ? -1.511 22.375 13.734 1 97.62 119 MET B N 1
ATOM 3054 C CA . MET B 1 119 ? -1.401 20.922 13.836 1 97.62 119 MET B CA 1
ATOM 3055 C C . MET B 1 119 ? -1.892 20.438 15.188 1 97.62 119 MET B C 1
ATOM 3057 O O . MET B 1 119 ? -2.668 19.484 15.266 1 97.62 119 MET B O 1
ATOM 3061 N N . ASP B 1 120 ? -1.454 21.109 16.219 1 96.94 120 ASP B N 1
ATOM 3062 C CA . ASP B 1 120 ? -1.855 20.703 17.562 1 96.94 120 ASP B CA 1
ATOM 3063 C C . ASP B 1 120 ? -3.371 20.797 17.734 1 96.94 120 ASP B C 1
ATOM 3065 O O . ASP B 1 120 ? -3.99 19.891 18.312 1 96.94 120 ASP B O 1
ATOM 3069 N N . GLN B 1 121 ? -3.895 21.875 17.266 1 97.19 121 GLN B N 1
ATOM 3070 C CA . GLN B 1 121 ? -5.336 22.062 17.406 1 97.19 121 GLN B CA 1
ATOM 3071 C C . GLN B 1 121 ? -6.102 21.047 16.562 1 97.19 121 GLN B C 1
ATOM 3073 O O . GLN B 1 121 ? -7.145 20.547 16.984 1 97.19 121 GLN B O 1
ATOM 3078 N N . TYR B 1 122 ? -5.648 20.781 15.344 1 98.31 122 TYR B N 1
ATOM 3079 C CA . TYR B 1 122 ? -6.242 19.734 14.508 1 98.31 122 TYR B CA 1
ATOM 3080 C C . TYR B 1 122 ? -6.332 18.422 15.258 1 98.31 122 TYR B C 1
ATOM 3082 O O . TYR B 1 122 ? -7.41 17.828 15.367 1 98.31 122 TYR B O 1
ATOM 3090 N N . ARG B 1 123 ? -5.219 17.953 15.758 1 98.19 123 ARG B N 1
ATOM 3091 C CA . ARG B 1 123 ? -5.148 16.688 16.469 1 98.19 123 ARG B CA 1
ATOM 3092 C C . ARG B 1 123 ? -6.039 16.703 17.719 1 98.19 123 ARG B C 1
ATOM 3094 O O . ARG B 1 123 ? -6.754 15.734 17.984 1 98.19 123 ARG B O 1
ATOM 3101 N N . ARG B 1 124 ? -6.008 17.797 18.438 1 97.44 124 ARG B N 1
ATOM 3102 C CA . ARG B 1 124 ? -6.812 17.922 19.656 1 97.44 124 ARG B CA 1
ATOM 3103 C C . ARG B 1 124 ? -8.297 17.828 19.344 1 97.44 124 ARG B C 1
ATOM 3105 O O . ARG B 1 124 ? -9.039 17.125 20.031 1 97.44 124 ARG B O 1
ATOM 3112 N N . CYS B 1 125 ? -8.688 18.547 18.328 1 97.94 125 CYS B N 1
ATOM 3113 C CA . CYS B 1 125 ? -10.094 18.531 17.922 1 97.94 125 CYS B CA 1
ATOM 3114 C C . CYS B 1 125 ? -10.523 17.125 17.531 1 97.94 125 CYS B C 1
ATOM 3116 O O . CYS B 1 125 ? -11.617 16.688 17.875 1 97.94 125 CYS B O 1
ATOM 3118 N N . LEU B 1 126 ? -9.688 16.406 16.766 1 98 126 LEU B N 1
ATOM 3119 C CA . LEU B 1 126 ? -10 15.023 16.406 1 98 126 LEU B CA 1
ATOM 3120 C C . LEU B 1 126 ? -10.109 14.148 17.656 1 98 126 LEU B C 1
ATOM 3122 O O . LEU B 1 126 ? -11.07 13.391 17.797 1 98 126 LEU B O 1
ATOM 3126 N N . ASN B 1 127 ? -9.164 14.273 18.547 1 97 127 ASN B N 1
ATOM 3127 C CA . ASN B 1 127 ? -9.133 13.469 19.766 1 97 127 ASN B CA 1
ATOM 3128 C C . ASN B 1 127 ? -10.367 13.695 20.625 1 97 127 ASN B C 1
ATOM 3130 O O . ASN B 1 127 ? -11.023 12.742 21.031 1 97 127 ASN B O 1
ATOM 3134 N N . GLU B 1 128 ? -10.719 14.914 20.828 1 96.88 128 GLU B N 1
ATOM 3135 C CA . GLU B 1 128 ? -11.828 15.266 21.719 1 96.88 128 GLU B CA 1
ATOM 3136 C C . GLU B 1 128 ? -13.172 14.906 21.094 1 96.88 128 GLU B C 1
ATOM 3138 O O . GLU B 1 128 ? -14.109 14.531 21.797 1 96.88 128 GLU B O 1
ATOM 3143 N N . SER B 1 129 ? -13.242 15.055 19.828 1 96.56 129 SER B N 1
ATOM 3144 C CA . SER B 1 129 ? -14.492 14.734 19.141 1 96.56 129 SER B CA 1
ATOM 3145 C C . SER B 1 129 ? -14.617 13.234 18.891 1 96.56 129 SER B C 1
ATOM 3147 O O . SER B 1 129 ? -15.703 12.742 18.578 1 96.56 129 SER B O 1
ATOM 3149 N N . GLN B 1 130 ? -13.461 12.508 18.906 1 95.31 130 GLN B N 1
ATOM 3150 C CA . GLN B 1 130 ? -13.375 11.094 18.578 1 95.31 130 GLN B CA 1
ATOM 3151 C C . GLN B 1 130 ? -13.82 10.828 17.141 1 95.31 130 GLN B C 1
ATOM 3153 O O . GLN B 1 130 ? -14.438 9.805 16.844 1 95.31 130 GLN B O 1
ATOM 3158 N N . LEU B 1 131 ? -13.625 11.883 16.344 1 96.38 131 LEU B N 1
ATOM 3159 C CA . LEU B 1 131 ? -13.867 11.766 14.906 1 96.38 131 LEU B CA 1
ATOM 3160 C C . LEU B 1 131 ? -12.555 11.867 14.133 1 96.38 131 LEU B C 1
ATOM 3162 O O . LEU B 1 131 ? -11.672 12.648 14.484 1 96.38 131 LEU B O 1
ATOM 3166 N N . VAL B 1 132 ? -12.422 10.977 13.125 1 96.62 132 VAL B N 1
ATOM 3167 C CA . VAL B 1 132 ? -11.258 11.047 12.25 1 96.62 132 VAL B CA 1
ATOM 3168 C C . VAL B 1 132 ? -11.711 11.156 10.797 1 96.62 132 VAL B C 1
ATOM 3170 O O . VAL B 1 132 ? -12.844 10.805 10.461 1 96.62 132 VAL B O 1
ATOM 3173 N N . PRO B 1 133 ? -10.82 11.781 9.961 1 97.75 133 PRO B N 1
ATOM 3174 C CA . PRO B 1 133 ? -11.18 11.836 8.547 1 97.75 133 PRO B CA 1
ATOM 3175 C C . PRO B 1 133 ? -11.438 10.461 7.945 1 97.75 133 PRO B C 1
ATOM 3177 O O . PRO B 1 133 ? -10.789 9.484 8.328 1 97.75 133 PRO B O 1
ATOM 3180 N N . ASP B 1 134 ? -12.43 10.422 7.035 1 96.12 134 ASP B N 1
ATOM 3181 C CA . ASP B 1 134 ? -12.664 9.18 6.312 1 96.12 134 ASP B CA 1
ATOM 3182 C C . ASP B 1 134 ? -11.656 9 5.18 1 96.12 134 ASP B C 1
ATOM 3184 O O . ASP B 1 134 ? -10.773 9.836 4.992 1 96.12 134 ASP B O 1
ATOM 3188 N N . ALA B 1 135 ? -11.773 7.977 4.434 1 97.06 135 ALA B N 1
ATOM 3189 C CA . ALA B 1 135 ? -10.773 7.613 3.428 1 97.06 135 ALA B CA 1
ATOM 3190 C C . ALA B 1 135 ? -10.648 8.703 2.365 1 97.06 135 ALA B C 1
ATOM 3192 O O . ALA B 1 135 ? -9.539 9.016 1.924 1 97.06 135 ALA B O 1
ATOM 3193 N N . ASP B 1 136 ? -11.742 9.273 1.918 1 97.75 136 ASP B N 1
ATOM 3194 C CA . ASP B 1 136 ? -11.719 10.328 0.912 1 97.75 136 ASP B CA 1
ATOM 3195 C C . ASP B 1 136 ? -10.977 11.555 1.428 1 97.75 136 ASP B C 1
ATOM 3197 O O . ASP B 1 136 ? -10.156 12.141 0.716 1 97.75 136 ASP B O 1
ATOM 3201 N N . GLU B 1 137 ? -11.32 11.938 2.609 1 98.06 137 GLU B N 1
ATOM 3202 C CA . GLU B 1 137 ? -10.664 13.094 3.217 1 98.06 137 GLU B CA 1
ATOM 3203 C C . GLU B 1 137 ? -9.188 12.828 3.459 1 98.06 137 GLU B C 1
ATOM 3205 O O . GLU B 1 137 ? -8.344 13.703 3.254 1 98.06 137 GLU B O 1
ATOM 3210 N N . ILE B 1 138 ? -8.867 11.617 3.898 1 98.44 138 ILE B N 1
ATOM 3211 C CA . ILE B 1 138 ? -7.469 11.227 4.082 1 98.44 138 ILE B CA 1
ATOM 3212 C C . ILE B 1 138 ? -6.719 11.367 2.76 1 98.44 138 ILE B C 1
ATOM 3214 O O . ILE B 1 138 ? -5.625 11.938 2.719 1 98.44 138 ILE B O 1
ATOM 3218 N N . ASN B 1 139 ? -7.309 10.859 1.744 1 98.5 139 ASN B N 1
ATOM 3219 C CA . ASN B 1 139 ? -6.715 10.977 0.414 1 98.5 139 ASN B CA 1
ATOM 3220 C C . ASN B 1 139 ? -6.469 12.43 0.034 1 98.5 139 ASN B C 1
ATOM 3222 O O . ASN B 1 139 ? -5.375 12.781 -0.417 1 98.5 139 ASN B O 1
ATOM 3226 N N . ASP B 1 140 ? -7.41 13.305 0.221 1 97.69 140 ASP B N 1
ATOM 3227 C CA . ASP B 1 140 ? -7.309 14.719 -0.131 1 97.69 140 ASP B CA 1
ATOM 3228 C C . ASP B 1 140 ? -6.203 15.406 0.669 1 97.69 140 ASP B C 1
ATOM 3230 O O . ASP B 1 140 ? -5.371 16.109 0.104 1 97.69 140 ASP B O 1
ATOM 3234 N N . ILE B 1 141 ? -6.23 15.195 1.981 1 98.19 141 ILE B N 1
ATOM 3235 C CA . ILE B 1 141 ? -5.25 15.828 2.861 1 98.19 141 ILE B CA 1
ATOM 3236 C C . ILE B 1 141 ? -3.85 15.328 2.518 1 98.19 141 ILE B C 1
ATOM 3238 O O . ILE B 1 141 ? -2.912 16.125 2.402 1 98.19 141 ILE B O 1
ATOM 3242 N N . TYR B 1 142 ? -3.707 14.039 2.33 1 98.38 142 TYR B N 1
ATOM 3243 C CA . TYR B 1 142 ? -2.406 13.461 2.004 1 98.38 142 TYR B CA 1
ATOM 3244 C C . TYR B 1 142 ? -1.854 14.062 0.715 1 98.38 142 TYR B C 1
ATOM 3246 O O . TYR B 1 142 ? -0.705 14.508 0.673 1 98.38 142 TYR B O 1
ATOM 3254 N N . ARG B 1 143 ? -2.621 14.164 -0.281 1 97.31 143 ARG B N 1
ATOM 3255 C CA . ARG B 1 143 ? -2.158 14.578 -1.602 1 97.31 143 ARG B CA 1
ATOM 3256 C C . ARG B 1 143 ? -1.889 16.078 -1.643 1 97.31 143 ARG B C 1
ATOM 3258 O O . ARG B 1 143 ? -1.069 16.547 -2.436 1 97.31 143 ARG B O 1
ATOM 3265 N N . THR B 1 144 ? -2.557 16.844 -0.817 1 95.12 144 THR B N 1
ATOM 3266 C CA . THR B 1 144 ? -2.377 18.281 -0.818 1 95.12 144 THR B CA 1
ATOM 3267 C C . THR B 1 144 ? -1.252 18.688 0.13 1 95.12 144 THR B C 1
ATOM 3269 O O . THR B 1 144 ? -0.801 19.844 0.111 1 95.12 144 THR B O 1
ATOM 3272 N N . SER B 1 145 ? -0.835 17.719 0.933 1 95.5 145 SER B N 1
ATOM 3273 C CA . SER B 1 145 ? 0.244 18 1.876 1 95.5 145 SER B CA 1
ATOM 3274 C C . SER B 1 145 ? 1.608 17.734 1.246 1 95.5 145 SER B C 1
ATOM 3276 O O . SER B 1 145 ? 1.766 16.797 0.458 1 95.5 145 SER B O 1
ATOM 3278 N N . PRO B 1 146 ? 2.604 18.594 1.616 1 94.06 146 PRO B N 1
ATOM 3279 C CA . PRO B 1 146 ? 3.945 18.375 1.071 1 94.06 146 PRO B CA 1
ATOM 3280 C C . PRO B 1 146 ? 4.52 17.016 1.439 1 94.06 146 PRO B C 1
ATOM 3282 O O . PRO B 1 146 ? 4.148 16.438 2.467 1 94.06 146 PRO B O 1
ATOM 3285 N N . LEU B 1 147 ? 5.461 16.562 0.599 1 93.25 147 LEU B N 1
ATOM 3286 C CA . LEU B 1 147 ? 6.145 15.289 0.851 1 93.25 147 LEU B CA 1
ATOM 3287 C C . LEU B 1 147 ? 6.863 15.32 2.195 1 93.25 147 LEU B C 1
ATOM 3289 O O . LEU B 1 147 ? 7.527 16.312 2.529 1 93.25 147 LEU B O 1
ATOM 3293 N N . GLY B 1 148 ? 6.586 14.258 2.961 1 91.81 148 GLY B N 1
ATOM 3294 C CA . GLY B 1 148 ? 7.293 14.133 4.223 1 91.81 148 GLY B CA 1
ATOM 3295 C C . GLY B 1 148 ? 6.715 15.008 5.324 1 91.81 148 GLY B C 1
ATOM 3296 O O . GLY B 1 148 ? 7.246 15.055 6.434 1 91.81 148 GLY B O 1
ATOM 3297 N N . SER B 1 149 ? 5.633 15.68 5.109 1 95.19 149 SER B N 1
ATOM 3298 C CA . SER B 1 149 ? 5.039 16.609 6.066 1 95.19 149 SER B CA 1
ATOM 3299 C C . SER B 1 149 ? 4.395 15.859 7.23 1 95.19 149 SER B C 1
ATOM 3301 O O . SER B 1 149 ? 4.055 14.68 7.105 1 95.19 149 SER B O 1
ATOM 3303 N N . PRO B 1 150 ? 4.184 16.547 8.367 1 95.69 150 PRO B N 1
ATOM 3304 C CA . PRO B 1 150 ? 3.5 15.969 9.523 1 95.69 150 PRO B CA 1
ATOM 3305 C C . PRO B 1 150 ? 2.074 15.523 9.203 1 95.69 150 PRO B C 1
ATOM 3307 O O . PRO B 1 150 ? 1.603 14.516 9.734 1 95.69 150 PRO B O 1
ATOM 3310 N N . PHE B 1 151 ? 1.445 16.234 8.359 1 97.31 151 PHE B N 1
ATOM 3311 C CA . PHE B 1 151 ? 0.069 15.867 8.047 1 97.31 151 PHE B CA 1
ATOM 3312 C C . PHE B 1 151 ? 0.026 14.57 7.246 1 97.31 151 PHE B C 1
ATOM 3314 O O . PHE B 1 151 ? -0.88 13.758 7.426 1 97.31 151 PHE B O 1
ATOM 3321 N N . ARG B 1 152 ? 0.963 14.375 6.32 1 96.94 152 ARG B N 1
ATOM 3322 C CA . ARG B 1 152 ? 1.024 13.094 5.629 1 96.94 152 ARG B CA 1
ATOM 3323 C C . ARG B 1 152 ? 1.221 11.945 6.613 1 96.94 152 ARG B C 1
ATOM 3325 O O . ARG B 1 152 ? 0.491 10.953 6.578 1 96.94 152 ARG B O 1
ATOM 3332 N N . LYS B 1 153 ? 2.152 12.18 7.453 1 97.62 153 LYS B N 1
ATOM 3333 C CA . LYS B 1 153 ? 2.434 11.18 8.484 1 97.62 153 LYS B CA 1
ATOM 3334 C C . LYS B 1 153 ? 1.194 10.898 9.32 1 97.62 153 LYS B C 1
ATOM 3336 O O . LYS B 1 153 ? 0.866 9.734 9.586 1 97.62 153 LYS B O 1
ATOM 3341 N N . LEU B 1 154 ? 0.578 11.922 9.766 1 98.5 154 LEU B N 1
ATOM 3342 C CA . LEU B 1 154 ? -0.612 11.797 10.594 1 98.5 154 LEU B CA 1
ATOM 3343 C C . LEU B 1 154 ? -1.713 11.039 9.867 1 98.5 154 LEU B C 1
ATOM 3345 O O . LEU B 1 154 ? -2.344 10.148 10.445 1 98.5 154 LEU B O 1
ATOM 3349 N N . MET B 1 155 ? -1.962 11.367 8.594 1 98.62 155 MET B N 1
ATOM 3350 C CA . MET B 1 155 ? -2.996 10.703 7.801 1 98.62 155 MET B CA 1
ATOM 3351 C C . MET B 1 155 ? -2.703 9.211 7.664 1 98.62 155 MET B C 1
ATOM 3353 O O . MET B 1 155 ? -3.604 8.383 7.793 1 98.62 155 MET B O 1
ATOM 3357 N N . VAL B 1 156 ? -1.481 8.906 7.418 1 98.5 156 VAL B N 1
ATOM 3358 C CA . VAL B 1 156 ? -1.072 7.516 7.258 1 98.5 156 VAL B CA 1
ATOM 3359 C C . VAL B 1 156 ? -1.315 6.754 8.555 1 98.5 156 VAL B C 1
ATOM 3361 O O . VAL B 1 156 ? -1.873 5.652 8.547 1 98.5 156 VAL B O 1
ATOM 3364 N N . LYS B 1 157 ? -0.934 7.312 9.633 1 98.31 157 LYS B N 1
ATOM 3365 C CA . LYS B 1 157 ? -1.063 6.645 10.922 1 98.31 157 LYS B CA 1
ATOM 3366 C C . LYS B 1 157 ? -2.529 6.484 11.312 1 98.31 157 LYS B C 1
ATOM 3368 O O . LYS B 1 157 ? -2.916 5.469 11.898 1 98.31 157 LYS B O 1
ATOM 3373 N N . ILE B 1 158 ? -3.332 7.484 11.047 1 98.06 158 ILE B N 1
ATOM 3374 C CA . ILE B 1 158 ? -4.766 7.375 11.305 1 98.06 158 ILE B CA 1
ATOM 3375 C C . ILE B 1 158 ? -5.355 6.242 10.477 1 98.06 158 ILE B C 1
ATOM 3377 O O . ILE B 1 158 ? -6.09 5.398 10.992 1 98.06 158 ILE B O 1
ATOM 3381 N N . ALA B 1 159 ? -5.02 6.203 9.203 1 97.94 159 ALA B N 1
ATOM 3382 C CA . ALA B 1 159 ? -5.512 5.148 8.32 1 97.94 159 ALA B CA 1
ATOM 3383 C C . ALA B 1 159 ? -5.055 3.773 8.805 1 97.94 159 ALA B C 1
ATOM 3385 O O . ALA B 1 159 ? -5.855 2.836 8.867 1 97.94 159 ALA B O 1
ATOM 3386 N N . ALA B 1 160 ? -3.805 3.662 9.102 1 97.94 160 ALA B N 1
ATOM 3387 C CA . ALA B 1 160 ? -3.256 2.396 9.578 1 97.94 160 ALA B CA 1
ATOM 3388 C C . ALA B 1 160 ? -3.992 1.919 10.828 1 97.94 160 ALA B C 1
ATOM 3390 O O . ALA B 1 160 ? -4.32 0.736 10.945 1 97.94 160 ALA B O 1
ATOM 3391 N N . ARG B 1 161 ? -4.191 2.861 11.766 1 97.31 161 ARG B N 1
ATOM 3392 C CA . ARG B 1 161 ? -4.895 2.514 12.992 1 97.31 161 ARG B CA 1
ATOM 3393 C C . ARG B 1 161 ? -6.297 2.002 12.695 1 97.31 161 ARG B C 1
ATOM 3395 O O . ARG B 1 161 ? -6.75 1.025 13.297 1 97.31 161 ARG B O 1
ATOM 3402 N N . GLN B 1 162 ? -6.961 2.617 11.805 1 96.12 162 GLN B N 1
ATOM 3403 C CA . GLN B 1 162 ? -8.312 2.211 11.445 1 96.12 162 GLN B CA 1
ATOM 3404 C C . GLN B 1 162 ? -8.312 0.846 10.758 1 96.12 162 GLN B C 1
ATOM 3406 O O . GLN B 1 162 ? -9.125 -0.023 11.102 1 96.12 162 GLN B O 1
ATOM 3411 N N . ILE B 1 163 ? -7.438 0.637 9.836 1 96.94 163 ILE B N 1
ATOM 3412 C CA . ILE B 1 163 ? -7.402 -0.578 9.031 1 96.94 163 ILE B CA 1
ATOM 3413 C C . ILE B 1 163 ? -7.008 -1.766 9.906 1 96.94 163 ILE B C 1
ATOM 3415 O O . ILE B 1 163 ? -7.543 -2.865 9.75 1 96.94 163 ILE B O 1
ATOM 3419 N N . MET B 1 164 ? -6.137 -1.542 10.805 1 97.25 164 MET B N 1
ATOM 3420 C CA . MET B 1 164 ? -5.531 -2.625 11.57 1 97.25 164 MET B CA 1
ATOM 3421 C C . MET B 1 164 ? -6.348 -2.93 12.828 1 97.25 164 MET B C 1
ATOM 3423 O O . MET B 1 164 ? -6.086 -3.914 13.516 1 97.25 164 MET B O 1
ATOM 3427 N N . ASP B 1 165 ? -7.316 -2.096 13.133 1 96.5 165 ASP B N 1
ATOM 3428 C CA . ASP B 1 165 ? -8.148 -2.305 14.312 1 96.5 165 ASP B CA 1
ATOM 3429 C C . ASP B 1 165 ? -8.891 -3.639 14.234 1 96.5 165 ASP B C 1
ATOM 3431 O O . ASP B 1 165 ? -9.727 -3.84 13.352 1 96.5 165 ASP B O 1
ATOM 3435 N N . PRO B 1 166 ? -8.617 -4.594 15.125 1 95.12 166 PRO B N 1
ATOM 3436 C CA . PRO B 1 166 ? -9.242 -5.914 15.047 1 95.12 166 PRO B CA 1
ATOM 3437 C C . PRO B 1 166 ? -10.742 -5.879 15.336 1 95.12 166 PRO B C 1
ATOM 3439 O O . PRO B 1 166 ? -11.469 -6.797 14.953 1 95.12 166 PRO B O 1
ATOM 3442 N N . GLU B 1 167 ? -11.227 -4.906 15.984 1 93.31 167 GLU B N 1
ATOM 3443 C CA . GLU B 1 167 ? -12.625 -4.828 16.391 1 93.31 167 GLU B CA 1
ATOM 3444 C C . GLU B 1 167 ? -13.492 -4.234 15.273 1 93.31 167 GLU B C 1
ATOM 3446 O O . GLU B 1 167 ? -14.719 -4.305 15.336 1 93.31 167 GLU B O 1
ATOM 3451 N N . VAL B 1 168 ? -12.836 -3.684 14.422 1 86.38 168 VAL B N 1
ATOM 3452 C CA . VAL B 1 168 ? -13.562 -3.055 13.32 1 86.38 168 VAL B CA 1
ATOM 3453 C C . VAL B 1 168 ? -13.266 -3.791 12.016 1 86.38 168 VAL B C 1
ATOM 3455 O O . VAL B 1 168 ? -12.102 -4.012 11.672 1 86.38 168 VAL B O 1
ATOM 3458 N N . GLU B 1 169 ? -14.281 -4.355 11.5 1 79.62 169 GLU B N 1
ATOM 3459 C CA . GLU B 1 169 ? -14.078 -5.016 10.211 1 79.62 169 GLU B CA 1
ATOM 3460 C C . GLU B 1 169 ? -13.93 -3.992 9.086 1 79.62 169 GLU B C 1
ATOM 3462 O O . GLU B 1 169 ? -14.906 -3.629 8.438 1 79.62 169 GLU B O 1
ATOM 3467 N N . ARG B 1 170 ? -12.859 -3.307 9.078 1 75.62 170 ARG B N 1
ATOM 3468 C CA . ARG B 1 170 ? -12.625 -2.379 7.973 1 75.62 170 ARG B CA 1
ATOM 3469 C C . ARG B 1 170 ? -11.781 -3.029 6.883 1 75.62 170 ARG B C 1
ATOM 3471 O O . ARG B 1 170 ? -10.75 -3.645 7.168 1 75.62 170 ARG B O 1
ATOM 3478 N N . ASP B 1 171 ? -12.32 -2.791 5.691 1 85.19 171 ASP B N 1
ATOM 3479 C CA . ASP B 1 171 ? -11.688 -3.291 4.473 1 85.19 171 ASP B CA 1
ATOM 3480 C C . ASP B 1 171 ? -10.695 -2.271 3.912 1 85.19 171 ASP B C 1
ATOM 3482 O O . ASP B 1 171 ? -11.055 -1.117 3.672 1 85.19 171 ASP B O 1
ATOM 3486 N N . ALA B 1 172 ? -9.453 -2.676 3.801 1 94 172 ALA B N 1
ATOM 3487 C CA . ALA B 1 172 ? -8.445 -1.836 3.154 1 94 172 ALA B CA 1
ATOM 3488 C C . ALA B 1 172 ? -8.945 -1.318 1.809 1 94 172 ALA B C 1
ATOM 3490 O O . ALA B 1 172 ? -8.477 -0.291 1.316 1 94 172 ALA B O 1
ATOM 3491 N N . GLU B 1 173 ? -9.938 -1.986 1.243 1 95.5 173 GLU B N 1
ATOM 3492 C CA . GLU B 1 173 ? -10.531 -1.593 -0.034 1 95.5 173 GLU B CA 1
ATOM 3493 C C . GLU B 1 173 ? -11.18 -0.217 0.06 1 95.5 173 GLU B C 1
ATOM 3495 O O . GLU B 1 173 ? -11.242 0.518 -0.928 1 95.5 173 GLU B O 1
ATOM 3500 N N . ALA B 1 174 ? -11.664 0.143 1.226 1 95.88 174 ALA B N 1
ATOM 3501 C CA . ALA B 1 174 ? -12.273 1.452 1.449 1 95.88 174 ALA B CA 1
ATOM 3502 C C . ALA B 1 174 ? -11.273 2.574 1.188 1 95.88 174 ALA B C 1
ATOM 3504 O O . ALA B 1 174 ? -11.664 3.719 0.942 1 95.88 174 ALA B O 1
ATOM 3505 N N . TYR B 1 175 ? -10.023 2.25 1.255 1 97.69 175 TYR B N 1
ATOM 3506 C CA . TYR B 1 175 ? -8.969 3.244 1.084 1 97.69 175 TYR B CA 1
ATOM 3507 C C . TYR B 1 175 ? -8.352 3.15 -0.306 1 97.69 175 TYR B C 1
ATOM 3509 O O . TYR B 1 175 ? -7.258 3.672 -0.542 1 97.69 175 TYR B O 1
ATOM 3517 N N . ARG B 1 176 ? -8.922 2.486 -1.272 1 98.06 176 ARG B N 1
ATOM 3518 C CA . ARG B 1 176 ? -8.359 2.25 -2.598 1 98.06 176 ARG B CA 1
ATOM 3519 C C . ARG B 1 176 ? -7.898 3.555 -3.236 1 98.06 176 ARG B C 1
ATOM 3521 O O . ARG B 1 176 ? -6.828 3.607 -3.848 1 98.06 176 ARG B O 1
ATOM 3528 N N . GLN B 1 177 ? -8.672 4.633 -3.115 1 97.88 177 GLN B N 1
ATOM 3529 C CA . GLN B 1 177 ? -8.328 5.906 -3.738 1 97.88 177 GLN B CA 1
ATOM 3530 C C . GLN B 1 177 ? -7.012 6.449 -3.197 1 97.88 177 GLN B C 1
ATOM 3532 O O . GLN B 1 177 ? -6.258 7.102 -3.922 1 97.88 177 GLN B O 1
ATOM 3537 N N . CYS B 1 178 ? -6.719 6.148 -1.921 1 98.44 178 CYS B N 1
ATOM 3538 C CA . CYS B 1 178 ? -5.469 6.59 -1.315 1 98.44 178 CYS B CA 1
ATOM 3539 C C . CYS B 1 178 ? -4.273 5.898 -1.964 1 98.44 178 CYS B C 1
ATOM 3541 O O . CYS B 1 178 ? -3.186 6.469 -2.035 1 98.44 178 CYS B O 1
ATOM 3543 N N . PHE B 1 179 ? -4.5 4.719 -2.459 1 98.38 179 PHE B N 1
ATOM 3544 C CA . PHE B 1 179 ? -3.428 3.91 -3.029 1 98.38 179 PHE B CA 1
ATOM 3545 C C . PHE B 1 179 ? -3.291 4.168 -4.523 1 98.38 179 PHE B C 1
ATOM 3547 O O . PHE B 1 179 ? -2.223 3.953 -5.102 1 98.38 179 PHE B O 1
ATOM 3554 N N . GLU B 1 180 ? -4.336 4.582 -5.176 1 98.12 180 GLU B N 1
ATOM 3555 C CA . GLU B 1 180 ? -4.355 4.742 -6.625 1 98.12 180 GLU B CA 1
ATOM 3556 C C . GLU B 1 180 ? -3.373 5.824 -7.074 1 98.12 180 GLU B C 1
ATOM 3558 O O . GLU B 1 180 ? -3.465 6.973 -6.637 1 98.12 180 GLU B O 1
ATOM 3563 N N . ASN B 1 181 ? -2.404 5.402 -7.957 1 96.44 181 ASN B N 1
ATOM 3564 C CA . ASN B 1 181 ? -1.364 6.27 -8.492 1 96.44 181 ASN B CA 1
ATOM 3565 C C . ASN B 1 181 ? -0.592 6.977 -7.383 1 96.44 181 ASN B C 1
ATOM 3567 O O . ASN B 1 181 ? -0.251 8.156 -7.512 1 96.44 181 ASN B O 1
ATOM 3571 N N . ASN B 1 182 ? -0.425 6.281 -6.305 1 97.31 182 ASN B N 1
ATOM 3572 C CA . ASN B 1 182 ? 0.21 6.852 -5.125 1 97.31 182 ASN B CA 1
ATOM 3573 C C . ASN B 1 182 ? 1.013 5.805 -4.359 1 97.31 182 ASN B C 1
ATOM 3575 O O . ASN B 1 182 ? 0.675 5.465 -3.223 1 97.31 182 ASN B O 1
ATOM 3579 N N . PRO B 1 183 ? 2.115 5.332 -4.965 1 97.81 183 PRO B N 1
ATOM 3580 C CA . PRO B 1 183 ? 2.928 4.316 -4.289 1 97.81 183 PRO B CA 1
ATOM 3581 C C . PRO B 1 183 ? 3.529 4.816 -2.977 1 97.81 183 PRO B C 1
ATOM 3583 O O . PRO B 1 183 ? 3.785 4.02 -2.068 1 97.81 183 PRO B O 1
ATOM 3586 N N . ASP B 1 184 ? 3.707 6.148 -2.85 1 97.94 184 ASP B N 1
ATOM 3587 C CA . ASP B 1 184 ? 4.238 6.707 -1.609 1 97.94 184 ASP B CA 1
ATOM 3588 C C . ASP B 1 184 ? 3.326 6.383 -0.427 1 97.94 184 ASP B C 1
ATOM 3590 O O . ASP B 1 184 ? 3.801 5.996 0.642 1 97.94 184 ASP B O 1
ATOM 3594 N N . PHE B 1 185 ? 2.055 6.543 -0.64 1 98.62 185 PHE B N 1
ATOM 3595 C CA . PHE B 1 185 ? 1.105 6.254 0.429 1 98.62 185 PHE B CA 1
ATOM 3596 C C . PHE B 1 185 ? 1.192 4.793 0.85 1 98.62 185 PHE B C 1
ATOM 3598 O O . PHE B 1 185 ? 1.159 4.48 2.043 1 98.62 185 PHE B O 1
ATOM 3605 N N . ALA B 1 186 ? 1.27 3.893 -0.099 1 98.44 186 ALA B N 1
ATOM 3606 C CA . ALA B 1 186 ? 1.372 2.463 0.188 1 98.44 186 ALA B CA 1
ATOM 3607 C C . ALA B 1 186 ? 2.633 2.156 0.991 1 98.44 186 ALA B C 1
ATOM 3609 O O . ALA B 1 186 ? 2.576 1.444 1.997 1 98.44 186 ALA B O 1
ATOM 3610 N N . ILE B 1 187 ? 3.691 2.666 0.551 1 98.25 187 ILE B N 1
ATOM 3611 C CA . ILE B 1 187 ? 4.98 2.426 1.193 1 98.25 187 ILE B CA 1
ATOM 3612 C C . ILE B 1 187 ? 4.961 2.986 2.613 1 98.25 187 ILE B C 1
ATOM 3614 O O . ILE B 1 187 ? 5.363 2.309 3.561 1 98.25 187 ILE B O 1
ATOM 3618 N N . GLU B 1 188 ? 4.477 4.215 2.777 1 97.94 188 GLU B N 1
ATOM 3619 C CA . GLU B 1 188 ? 4.406 4.836 4.098 1 97.94 188 GLU B CA 1
ATOM 3620 C C . GLU B 1 188 ? 3.451 4.074 5.016 1 97.94 188 GLU B C 1
ATOM 3622 O O . GLU B 1 188 ? 3.689 3.973 6.219 1 97.94 188 GLU B O 1
ATOM 3627 N N . MET B 1 189 ? 2.371 3.59 4.453 1 98.06 189 MET B N 1
ATOM 3628 C CA . MET B 1 189 ? 1.402 2.811 5.215 1 98.06 189 MET B CA 1
ATOM 3629 C C . MET B 1 189 ? 2.039 1.539 5.77 1 98.06 189 MET B C 1
ATOM 3631 O O . MET B 1 189 ? 1.973 1.277 6.973 1 98.06 189 MET B O 1
ATOM 3635 N N . VAL B 1 190 ? 2.646 0.768 4.922 1 97.94 190 VAL B N 1
ATOM 3636 C CA . VAL B 1 190 ? 3.266 -0.489 5.332 1 97.94 190 VAL B CA 1
ATOM 3637 C C . VAL B 1 190 ? 4.398 -0.21 6.316 1 97.94 190 VAL B C 1
ATOM 3639 O O . VAL B 1 190 ? 4.547 -0.918 7.316 1 97.94 190 VAL B O 1
ATOM 3642 N N . SER B 1 191 ? 5.176 0.834 6.074 1 97.06 191 SER B N 1
ATOM 3643 C CA . SER B 1 191 ? 6.25 1.228 6.98 1 97.06 191 SER B CA 1
ATOM 3644 C C . SER B 1 191 ? 5.703 1.636 8.344 1 97.06 191 SER B C 1
ATOM 3646 O O . SER B 1 191 ? 6.285 1.304 9.375 1 97.06 191 SER B O 1
ATOM 3648 N N . ALA B 1 192 ? 4.633 2.389 8.344 1 97.12 192 ALA B N 1
ATOM 3649 C CA . ALA B 1 192 ? 4.004 2.803 9.594 1 97.12 192 ALA B CA 1
ATOM 3650 C C . ALA B 1 192 ? 3.514 1.595 10.391 1 97.12 192 ALA B C 1
ATOM 3652 O O . ALA B 1 192 ? 3.695 1.528 11.609 1 97.12 192 ALA B O 1
ATOM 3653 N N . ILE B 1 193 ? 2.9 0.644 9.695 1 97.69 193 ILE B N 1
ATOM 3654 C CA . ILE B 1 193 ? 2.416 -0.563 10.359 1 97.69 193 ILE B CA 1
ATOM 3655 C C . ILE B 1 193 ? 3.59 -1.313 10.984 1 97.69 193 ILE B C 1
ATOM 3657 O O . ILE B 1 193 ? 3.51 -1.76 12.125 1 97.69 193 ILE B O 1
ATOM 3661 N N . ARG B 1 194 ? 4.641 -1.489 10.219 1 97.31 194 ARG B N 1
ATOM 3662 C CA . ARG B 1 194 ? 5.832 -2.156 10.734 1 97.31 194 ARG B CA 1
ATOM 3663 C C . ARG B 1 194 ? 6.367 -1.443 11.969 1 97.31 194 ARG B C 1
ATOM 3665 O O . ARG B 1 194 ? 6.668 -2.084 12.984 1 97.31 194 ARG B O 1
ATOM 3672 N N . GLN B 1 195 ? 6.473 -0.1 11.906 1 95.5 195 GLN B N 1
ATOM 3673 C CA . GLN B 1 195 ? 7.016 0.695 13 1 95.5 195 GLN B CA 1
ATOM 3674 C C . GLN B 1 195 ? 6.129 0.597 14.242 1 95.5 195 GLN B C 1
ATOM 3676 O O . GLN B 1 195 ? 6.625 0.361 15.344 1 95.5 195 GLN B O 1
ATOM 3681 N N . MET B 1 196 ? 4.879 0.752 14.031 1 96.19 196 MET B N 1
ATOM 3682 C CA . MET B 1 196 ? 3.943 0.81 15.156 1 96.19 196 MET B CA 1
ATOM 3683 C C . MET B 1 196 ? 3.77 -0.565 15.789 1 96.19 196 MET B C 1
ATOM 3685 O O . MET B 1 196 ? 3.451 -0.671 16.969 1 96.19 196 MET B O 1
ATOM 3689 N N . SER B 1 197 ? 3.975 -1.632 15.062 1 96.19 197 SER B N 1
ATOM 3690 C CA . SER B 1 197 ? 3.863 -2.99 15.586 1 96.19 197 SER B CA 1
ATOM 3691 C C . SER B 1 197 ? 5.215 -3.514 16.047 1 96.19 197 SER B C 1
ATOM 3693 O O . SER B 1 197 ? 5.293 -4.57 16.688 1 96.19 197 SER B O 1
ATOM 3695 N N . ASN B 1 198 ? 6.305 -2.795 15.75 1 94.56 198 ASN B N 1
ATOM 3696 C CA . ASN B 1 198 ? 7.676 -3.24 15.977 1 94.56 198 ASN B CA 1
ATOM 3697 C C . ASN B 1 198 ? 8.016 -4.457 15.117 1 94.56 198 ASN B C 1
ATOM 3699 O O . ASN B 1 198 ? 8.797 -5.316 15.531 1 94.56 198 ASN B O 1
ATOM 3703 N N . GLY B 1 199 ? 7.316 -4.633 14.016 1 94.75 199 GLY B N 1
ATOM 3704 C CA . GLY B 1 199 ? 7.527 -5.762 13.125 1 94.75 199 GLY B CA 1
ATOM 3705 C C . GLY B 1 199 ? 7.027 -7.074 13.695 1 94.75 199 GLY B C 1
ATOM 3706 O O . GLY B 1 199 ? 6.758 -7.172 14.898 1 94.75 199 GLY B O 1
ATOM 3707 N N . MET B 1 200 ? 6.855 -8 12.828 1 95.62 200 MET B N 1
ATOM 3708 C CA . MET B 1 200 ? 6.406 -9.344 13.18 1 95.62 200 MET B CA 1
ATOM 3709 C C . MET B 1 200 ? 6.855 -10.359 12.133 1 95.62 200 MET B C 1
ATOM 3711 O O . MET B 1 200 ? 6.688 -10.133 10.93 1 95.62 200 MET B O 1
ATOM 3715 N N . LEU B 1 201 ? 7.488 -11.43 12.578 1 96.5 201 LEU B N 1
ATOM 3716 C CA . LEU B 1 201 ? 7.82 -12.5 11.648 1 96.5 201 LEU B CA 1
ATOM 3717 C C . LEU B 1 201 ? 6.609 -13.391 11.398 1 96.5 201 LEU B C 1
ATOM 3719 O O . LEU B 1 201 ? 6.219 -14.172 12.266 1 96.5 201 LEU B O 1
ATOM 3723 N N . PHE B 1 202 ? 6.055 -13.305 10.312 1 97.06 202 PHE B N 1
ATOM 3724 C CA . PHE B 1 202 ? 4.879 -14.086 9.945 1 97.06 202 PHE B CA 1
ATOM 3725 C C . PHE B 1 202 ? 5.273 -15.508 9.562 1 97.06 202 PHE B C 1
ATOM 3727 O O . PHE B 1 202 ? 6.434 -15.766 9.234 1 97.06 202 PHE B O 1
ATOM 3734 N N . ASN B 1 203 ? 4.25 -16.391 9.57 1 96.12 203 ASN B N 1
ATOM 3735 C CA . ASN B 1 203 ? 4.453 -17.766 9.125 1 96.12 203 ASN B CA 1
ATOM 3736 C C . ASN B 1 203 ? 4.953 -17.828 7.684 1 96.12 203 ASN B C 1
ATOM 3738 O O . ASN B 1 203 ? 4.566 -16.984 6.859 1 96.12 203 ASN B O 1
ATOM 3742 N N . ASP B 1 204 ? 5.805 -18.797 7.457 1 96.94 204 ASP B N 1
ATOM 3743 C CA . ASP B 1 204 ? 6.348 -19.016 6.117 1 96.94 204 ASP B CA 1
ATOM 3744 C C . ASP B 1 204 ? 5.273 -19.516 5.16 1 96.94 204 ASP B C 1
ATOM 3746 O O . ASP B 1 204 ? 4.77 -20.641 5.324 1 96.94 204 ASP B O 1
ATOM 3750 N N . PRO B 1 205 ? 4.902 -18.734 4.191 1 97.31 205 PRO B N 1
ATOM 3751 C CA . PRO B 1 205 ? 3.828 -19.172 3.301 1 97.31 205 PRO B CA 1
ATOM 3752 C C . PRO B 1 205 ? 4.258 -20.312 2.375 1 97.31 205 PRO B C 1
ATOM 3754 O O . PRO B 1 205 ? 3.424 -20.891 1.673 1 97.31 205 PRO B O 1
ATOM 3757 N N . THR B 1 206 ? 5.516 -20.609 2.297 1 97.25 206 THR B N 1
ATOM 3758 C CA . THR B 1 206 ? 6.012 -21.703 1.455 1 97.25 206 THR B CA 1
ATOM 3759 C C . THR B 1 206 ? 5.914 -23.031 2.184 1 97.25 206 THR B C 1
ATOM 3761 O O . THR B 1 206 ? 6.191 -24.078 1.602 1 97.25 206 THR B O 1
ATOM 3764 N N . ARG B 1 207 ? 5.547 -22.953 3.385 1 94.25 207 ARG B N 1
ATOM 3765 C CA . ARG B 1 207 ? 5.418 -24.156 4.211 1 94.25 207 ARG B CA 1
ATOM 3766 C C . ARG B 1 207 ? 3.986 -24.312 4.715 1 94.25 207 ARG B C 1
ATOM 3768 O O . ARG B 1 207 ? 3.363 -23.359 5.16 1 94.25 207 ARG B O 1
ATOM 3775 N N . GLY B 1 208 ? 3.535 -25.531 4.609 1 89.25 208 GLY B N 1
ATOM 3776 C CA . GLY B 1 208 ? 2.229 -25.844 5.172 1 89.25 208 GLY B CA 1
ATOM 3777 C C . GLY B 1 208 ? 1.084 -25.219 4.391 1 89.25 208 GLY B C 1
ATOM 3778 O O . GLY B 1 208 ? 1.305 -24.562 3.375 1 89.25 208 GLY B O 1
ATOM 3779 N N . ASP B 1 209 ? -0.146 -25.562 4.707 1 89.44 209 ASP B N 1
ATOM 3780 C CA . ASP B 1 209 ? -1.391 -25 4.191 1 89.44 209 ASP B CA 1
ATOM 3781 C C . ASP B 1 209 ? -1.423 -25.031 2.664 1 89.44 209 ASP B C 1
ATOM 3783 O O . ASP B 1 209 ? -1.686 -24.016 2.016 1 89.44 209 ASP B O 1
ATOM 3787 N N . ALA B 1 210 ? -1.06 -26.141 2.098 1 90.25 210 ALA B N 1
ATOM 3788 C CA . ALA B 1 210 ? -0.965 -26.297 0.648 1 90.25 210 ALA B CA 1
ATOM 3789 C C . ALA B 1 210 ? -2.303 -26 -0.023 1 90.25 210 ALA B C 1
ATOM 3791 O O . ALA B 1 210 ? -2.35 -25.328 -1.055 1 90.25 210 ALA B O 1
ATOM 3792 N N . CYS B 1 211 ? -3.35 -26.344 0.613 1 91.56 211 CYS B N 1
ATOM 3793 C CA . CYS B 1 211 ? -4.688 -26.234 0.043 1 91.56 211 CYS B CA 1
ATOM 3794 C C . CYS B 1 211 ? -5.082 -24.781 -0.17 1 91.56 211 CYS B C 1
ATOM 3796 O O . CYS B 1 211 ? -5.824 -24.469 -1.102 1 91.56 211 CYS B O 1
ATOM 3798 N N . SER B 1 212 ? -4.543 -23.938 0.676 1 92.31 212 SER B N 1
ATOM 3799 C CA . SER B 1 212 ? -4.855 -22.516 0.581 1 92.31 212 SER B CA 1
ATOM 3800 C C . SER B 1 212 ? -4.301 -21.922 -0.707 1 92.31 212 SER B C 1
ATOM 3802 O O . SER B 1 212 ? -4.684 -20.812 -1.098 1 92.31 212 SER B O 1
ATOM 3804 N N . TYR B 1 213 ? -3.416 -22.672 -1.404 1 96.19 213 TYR B N 1
ATOM 3805 C CA . TYR B 1 213 ? -2.809 -22.156 -2.623 1 96.19 213 TYR B CA 1
ATOM 3806 C C . TYR B 1 213 ? -3.197 -23 -3.83 1 96.19 213 TYR B C 1
ATOM 3808 O O . TYR B 1 213 ? -2.578 -22.891 -4.891 1 96.19 213 TYR B O 1
ATOM 3816 N N . HIS B 1 214 ? -4.211 -23.781 -3.664 1 94.56 214 HIS B N 1
ATOM 3817 C CA . HIS B 1 214 ? -4.684 -24.625 -4.762 1 94.56 214 HIS B CA 1
ATOM 3818 C C . HIS B 1 214 ? -5.91 -24.016 -5.43 1 94.56 214 HIS B C 1
ATOM 3820 O O . HIS B 1 214 ? -6.617 -23.203 -4.82 1 94.56 214 HIS B O 1
ATOM 3826 N N . ASP B 1 215 ? -6.078 -24.344 -6.691 1 90.56 215 ASP B N 1
ATOM 3827 C CA . ASP B 1 215 ? -7.324 -24.125 -7.422 1 90.56 215 ASP B CA 1
ATOM 3828 C C . ASP B 1 215 ? -8.266 -25.312 -7.258 1 90.56 215 ASP B C 1
ATOM 3830 O O . ASP B 1 215 ? -7.926 -26.438 -7.617 1 90.56 215 ASP B O 1
ATOM 3834 N N . HIS B 1 216 ? -9.438 -25.047 -6.688 1 84.69 216 HIS B N 1
ATOM 3835 C CA . HIS B 1 216 ? -10.375 -26.125 -6.379 1 84.69 216 HIS B CA 1
ATOM 3836 C C . HIS B 1 216 ? -11.516 -26.172 -7.387 1 84.69 216 HIS B C 1
ATOM 3838 O O . HIS B 1 216 ? -12.578 -26.734 -7.105 1 84.69 216 HIS B O 1
ATOM 3844 N N . ALA B 1 217 ? -11.445 -25.406 -8.398 1 73.62 217 ALA B N 1
ATOM 3845 C CA . ALA B 1 217 ? -12.508 -25.375 -9.406 1 73.62 217 ALA B CA 1
ATOM 3846 C C . ALA B 1 217 ? -12.859 -26.781 -9.867 1 73.62 217 ALA B C 1
ATOM 3848 O O . ALA B 1 217 ? -14.008 -27.062 -10.234 1 73.62 217 ALA B O 1
ATOM 3849 N N . ASP B 1 218 ? -11.828 -27.656 -9.938 1 63.56 218 ASP B N 1
ATOM 3850 C CA . ASP B 1 218 ? -12.125 -29.047 -10.266 1 63.56 218 ASP B CA 1
ATOM 3851 C C . ASP B 1 218 ? -12.016 -29.938 -9.031 1 63.56 218 ASP B C 1
ATOM 3853 O O . ASP B 1 218 ? -10.977 -29.953 -8.367 1 63.56 218 ASP B O 1
ATOM 3857 N N . VAL B 1 219 ? -13.078 -30.266 -8.344 1 58.03 219 VAL B N 1
ATOM 3858 C CA . VAL B 1 219 ? -13.195 -31.078 -7.141 1 58.03 219 VAL B CA 1
ATOM 3859 C C . VAL B 1 219 ? -12 -32.031 -7.039 1 58.03 219 VAL B C 1
ATOM 3861 O O . VAL B 1 219 ? -11.492 -32.281 -5.945 1 58.03 219 VAL B O 1
ATOM 3864 N N . SER B 1 220 ? -11.531 -32.5 -8.117 1 58.59 220 SER B N 1
ATOM 3865 C CA . SER B 1 220 ? -10.516 -33.562 -8.164 1 58.59 220 SER B CA 1
ATOM 3866 C C . SER B 1 220 ? -9.109 -32.969 -8.094 1 58.59 220 SER B C 1
ATOM 3868 O O . SER B 1 220 ? -8.141 -33.719 -7.91 1 58.59 220 SER B O 1
ATOM 3870 N N . GLY B 1 221 ? -9.008 -31.688 -8.031 1 57.62 221 GLY B N 1
ATOM 3871 C CA . GLY B 1 221 ? -7.707 -31.094 -8.281 1 57.62 221 GLY B CA 1
ATOM 3872 C C . GLY B 1 221 ? -6.879 -30.906 -7.027 1 57.62 221 GLY B C 1
ATOM 3873 O O . GLY B 1 221 ? -5.68 -30.641 -7.102 1 57.62 221 GLY B O 1
ATOM 3874 N N . CYS B 1 222 ? -7.473 -30.859 -5.871 1 65.81 222 CYS B N 1
ATOM 3875 C CA . CYS B 1 222 ? -6.68 -30.703 -4.66 1 65.81 222 CYS B CA 1
ATOM 3876 C C . CYS B 1 222 ? -6.336 -32.062 -4.051 1 65.81 222 CYS B C 1
ATOM 3878 O O . CYS B 1 222 ? -7.23 -32.812 -3.65 1 65.81 222 CYS B O 1
ATOM 3880 N N . PRO B 1 223 ? -5.098 -32.531 -4.238 1 61.97 223 PRO B N 1
ATOM 3881 C CA . PRO B 1 223 ? -4.7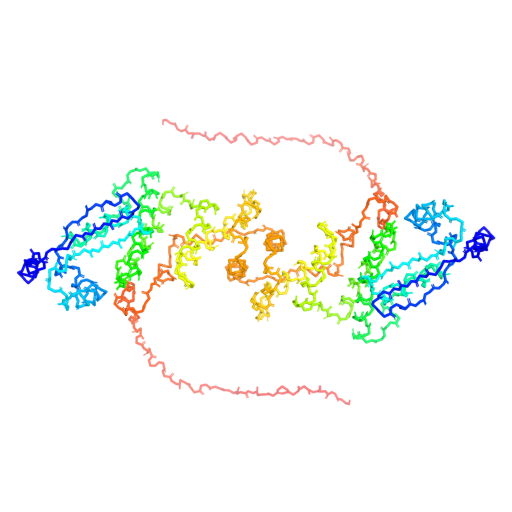23 -33.844 -3.674 1 61.97 223 PRO B CA 1
ATOM 3882 C C . PRO B 1 223 ? -5.148 -34 -2.215 1 61.97 223 PRO B C 1
ATOM 3884 O O . PRO B 1 223 ? -5.309 -35.125 -1.731 1 61.97 223 PRO B O 1
ATOM 3887 N N . MET B 1 224 ? -5.332 -32.875 -1.526 1 60.16 224 MET B N 1
ATOM 3888 C CA . MET B 1 224 ? -5.66 -32.906 -0.105 1 60.16 224 MET B CA 1
ATOM 3889 C C . MET B 1 224 ? -7.172 -33 0.101 1 60.16 224 MET B C 1
ATOM 3891 O O . MET B 1 224 ? -7.637 -33.25 1.212 1 60.16 224 MET B O 1
ATOM 3895 N N . GLN B 1 225 ? -7.898 -32.625 -0.809 1 57 225 GLN B N 1
ATOM 3896 C CA . GLN B 1 225 ? -9.344 -32.688 -0.621 1 57 225 GLN B CA 1
ATOM 3897 C C . GLN B 1 225 ? -9.836 -34.125 -0.59 1 57 225 GLN B C 1
ATOM 3899 O O . GLN B 1 225 ? -10.891 -34.406 -0.021 1 57 225 GLN B O 1
ATOM 3904 N N . GLY B 1 226 ? -9.203 -35.094 -1.271 1 45.97 226 GLY B N 1
ATOM 3905 C CA . GLY B 1 226 ? -9.727 -36.438 -1.049 1 45.97 226 GLY B CA 1
ATOM 3906 C C . GLY B 1 226 ? -9.609 -36.875 0.393 1 45.97 226 GLY B C 1
ATOM 3907 O O . GLY B 1 226 ? -10.102 -37.969 0.754 1 45.97 226 GLY B O 1
ATOM 3908 N N . LYS B 1 227 ? -8.625 -36.531 1.096 1 43.31 227 LYS B N 1
ATOM 3909 C CA . LYS B 1 227 ? -8.578 -36.938 2.49 1 43.31 227 LYS B CA 1
ATOM 3910 C C . LYS B 1 227 ? -9.609 -36.188 3.33 1 43.31 227 LYS B C 1
ATOM 3912 O O . LYS B 1 227 ? -9.352 -35.094 3.811 1 43.31 227 LYS B O 1
ATOM 3917 N N . GLY B 1 228 ? -10.68 -36.125 2.885 1 34.62 228 GLY B N 1
ATOM 3918 C CA . GLY B 1 228 ? -11.836 -35.562 3.559 1 34.62 228 GLY B CA 1
ATOM 3919 C C . GLY B 1 228 ? -11.977 -36 4.996 1 34.62 228 GLY B C 1
ATOM 3920 O O . GLY B 1 228 ? -11.367 -37 5.395 1 34.62 228 GLY B O 1
ATOM 3921 N N . LYS B 1 229 ? -12.906 -35.281 5.797 1 37.62 229 LYS B N 1
ATOM 3922 C CA . LYS B 1 229 ? -13.383 -35.5 7.16 1 37.62 229 LYS B CA 1
ATOM 3923 C C . LYS B 1 229 ? -13.898 -36.938 7.336 1 37.62 229 LYS B C 1
ATOM 3925 O O . LYS B 1 229 ? -14.914 -37.312 6.746 1 37.62 229 LYS B O 1
ATOM 3930 N N . ALA B 1 230 ? -13.086 -37.875 7.484 1 33.41 230 ALA B N 1
ATOM 3931 C CA . ALA B 1 230 ? -13.742 -38.906 8.281 1 33.41 230 ALA B CA 1
ATOM 3932 C C . ALA B 1 230 ? -14.594 -38.312 9.383 1 33.41 230 ALA B C 1
ATOM 3934 O O . ALA B 1 230 ? -14.078 -37.594 10.25 1 33.41 230 ALA B O 1
ATOM 3935 N N . ARG B 1 231 ? -15.773 -38.062 9.133 1 32.31 231 ARG B N 1
ATOM 3936 C CA . ARG B 1 231 ? -16.812 -37.656 10.078 1 32.31 231 ARG B CA 1
ATOM 3937 C C . ARG B 1 231 ? -16.719 -38.469 11.367 1 32.31 231 ARG B C 1
ATOM 3939 O O . ARG B 1 231 ? -16.812 -39.688 11.344 1 32.31 231 ARG B O 1
ATOM 3946 N N . ALA B 1 232 ? -15.984 -37.969 12.297 1 30.11 232 ALA B N 1
ATOM 3947 C CA . ALA B 1 232 ? -16.172 -38.625 13.586 1 30.11 232 ALA B CA 1
ATOM 3948 C C . ALA B 1 232 ? -17.656 -38.812 13.883 1 30.11 232 ALA B C 1
ATOM 3950 O O . ALA B 1 232 ? -18.469 -37.906 13.656 1 30.11 232 ALA B O 1
ATOM 3951 N N . PRO B 1 233 ? -18.109 -40 13.984 1 26.2 233 PRO B N 1
ATOM 3952 C CA . PRO B 1 233 ? -19.5 -40.25 14.344 1 26.2 233 PRO B CA 1
ATOM 3953 C C . PRO B 1 233 ? -20 -39.312 15.445 1 26.2 233 PRO B C 1
ATOM 3955 O O . PRO B 1 233 ? -19.25 -38.969 16.344 1 26.2 233 PRO B O 1
ATOM 3958 N N . LYS B 1 234 ? -20.875 -38.531 15 1 29.86 234 LYS B N 1
ATOM 3959 C CA . LYS B 1 234 ? -21.656 -37.781 15.992 1 29.86 234 LYS B CA 1
ATOM 3960 C C . LYS B 1 234 ? -21.969 -38.625 17.203 1 29.86 234 LYS B C 1
ATOM 3962 O O . LYS B 1 234 ? -22.594 -39.688 17.078 1 29.86 234 LYS B O 1
ATOM 3967 N N . ARG B 1 235 ? -20.969 -38.688 18.172 1 27.8 235 ARG B N 1
ATOM 3968 C CA . ARG B 1 235 ? -21.5 -39.25 19.422 1 27.8 235 ARG B CA 1
ATOM 3969 C C . ARG B 1 235 ? -22.906 -38.719 19.688 1 27.8 235 ARG B C 1
ATOM 3971 O O . ARG B 1 235 ? -23.156 -37.531 19.609 1 27.8 235 ARG B O 1
ATOM 3978 N N . ASN B 1 236 ? -23.922 -39.5 19.422 1 26.2 236 ASN B N 1
ATOM 3979 C CA . ASN B 1 236 ? -25.297 -39.344 19.906 1 26.2 236 ASN B CA 1
ATOM 3980 C C . ASN B 1 236 ? -25.328 -38.75 21.312 1 26.2 236 ASN B C 1
ATOM 3982 O O . ASN B 1 236 ? -25.203 -39.5 22.297 1 26.2 236 ASN B O 1
ATOM 3986 N N . GLU B 1 237 ? -24.438 -37.781 21.656 1 24.95 237 GLU B N 1
ATOM 3987 C CA . GLU B 1 237 ? -24.656 -37.344 23.031 1 24.95 237 GLU B CA 1
ATOM 3988 C C . GLU B 1 237 ? -26.141 -37.062 23.281 1 24.95 237 GLU B C 1
ATOM 3990 O O . GLU B 1 237 ? -26.797 -36.406 22.469 1 24.95 237 GLU B O 1
ATOM 3995 N N . GLN B 1 238 ? -26.781 -37.938 23.969 1 25.92 238 GLN B N 1
ATOM 3996 C CA . GLN B 1 238 ? -28 -37.938 24.766 1 25.92 238 GLN B CA 1
ATOM 3997 C C . GLN B 1 238 ? -28.266 -36.562 25.375 1 25.92 238 GLN B C 1
ATOM 3999 O O . GLN B 1 238 ? -27.359 -35.938 25.938 1 25.92 238 GLN B O 1
ATOM 4004 N N . GLY B 1 239 ? -29.266 -35.875 24.828 1 23.62 239 GLY B N 1
ATOM 4005 C CA . GLY B 1 239 ? -30.016 -34.656 25.094 1 23.62 239 GLY B CA 1
ATOM 4006 C C . GLY B 1 239 ? -30.234 -34.406 26.578 1 23.62 239 GLY B C 1
ATOM 4007 O O . GLY B 1 239 ? -31.328 -34.625 27.094 1 23.62 239 GLY B O 1
ATOM 4008 N N . MET B 1 240 ? -29.109 -34.688 27.469 1 22.69 240 MET B N 1
ATOM 4009 C CA . MET B 1 240 ? -29.562 -34.406 28.828 1 22.69 240 MET B CA 1
ATOM 4010 C C . MET B 1 240 ? -30.281 -33.062 28.891 1 22.69 240 MET B C 1
ATOM 4012 O O . MET B 1 240 ? -30.047 -32.188 28.047 1 22.69 240 MET B O 1
ATOM 4016 N N . ASP B 1 241 ? -31.172 -32.812 29.844 1 24.42 241 ASP B N 1
ATOM 4017 C CA . ASP B 1 241 ? -32.312 -32.156 30.453 1 24.42 241 ASP B CA 1
ATOM 4018 C C . ASP B 1 241 ? -31.984 -30.719 30.859 1 24.42 241 ASP B C 1
ATOM 4020 O O . ASP B 1 241 ? -32.844 -29.984 31.359 1 24.42 241 ASP B O 1
ATOM 4024 N N . GLU B 1 242 ? -30.594 -30.391 30.859 1 21.16 242 GLU B N 1
ATOM 4025 C CA . GLU B 1 242 ? -30.375 -29.531 32.031 1 21.16 242 GLU B CA 1
ATOM 4026 C C . GLU B 1 242 ? -31.219 -28.266 31.938 1 21.16 242 GLU B C 1
ATOM 4028 O O . GLU B 1 242 ? -31.672 -27.875 30.859 1 21.16 242 GLU B O 1
ATOM 4033 N N . HIS B 1 243 ? -30.922 -27.297 32.969 1 21.66 243 HIS B N 1
ATOM 4034 C CA . HIS B 1 243 ? -31.438 -26.406 34 1 21.66 243 HIS B CA 1
ATOM 4035 C C . HIS B 1 243 ? -31.812 -25.047 33.406 1 21.66 243 HIS B C 1
ATOM 4037 O O . HIS B 1 243 ? -31.406 -24.719 32.281 1 21.66 243 HIS B O 1
ATOM 4043 N N . SER B 1 244 ? -31.906 -24.031 34.312 1 19.64 244 SER B N 1
ATOM 4044 C CA . SER B 1 244 ? -32.625 -22.938 34.938 1 19.64 244 SER B CA 1
ATOM 4045 C C . SER B 1 244 ? -32.219 -21.594 34.344 1 19.64 244 SER B C 1
ATOM 4047 O O . SER B 1 244 ? -31.062 -21.203 34.375 1 19.64 244 SER B O 1
ATOM 4049 N N . ARG B 1 245 ? -32.719 -21.234 33.281 1 20.8 245 ARG B N 1
ATOM 4050 C CA . ARG B 1 245 ? -32.344 -19.984 32.625 1 20.8 245 ARG B CA 1
ATOM 4051 C C . ARG B 1 245 ? -32.625 -18.781 33.531 1 20.8 245 ARG B C 1
ATOM 4053 O O . ARG B 1 245 ? -33.781 -18.391 33.719 1 20.8 245 ARG B O 1
ATOM 4060 N N . ILE B 1 246 ? -32.125 -18.781 34.781 1 20.47 246 ILE B N 1
ATOM 4061 C CA . ILE B 1 246 ? -32.625 -17.719 35.656 1 20.47 246 ILE B CA 1
ATOM 4062 C C . ILE B 1 246 ? -32.25 -16.359 35.062 1 20.47 246 ILE B C 1
ATOM 4064 O O . ILE B 1 246 ? -31.062 -16.078 34.812 1 20.47 246 ILE B O 1
ATOM 4068 N N . ARG B 1 247 ? -33.094 -15.797 34.281 1 19.75 247 ARG B N 1
ATOM 4069 C CA . ARG B 1 247 ? -32.969 -14.461 33.688 1 19.75 247 ARG B CA 1
ATOM 4070 C C . ARG B 1 247 ? -32.938 -13.398 34.781 1 19.75 247 ARG B C 1
ATOM 4072 O O . ARG B 1 247 ? -33 -12.203 34.5 1 19.75 247 ARG B O 1
ATOM 4079 N N . THR B 1 248 ? -32.781 -13.617 36 1 18.28 248 THR B N 1
ATOM 4080 C CA . THR B 1 248 ? -33.344 -12.648 36.938 1 18.28 248 THR B CA 1
ATOM 4081 C C . THR B 1 248 ? -32.531 -11.352 36.906 1 18.28 248 THR B C 1
ATOM 4083 O O . THR B 1 248 ? -32.812 -10.422 37.656 1 18.28 248 THR B O 1
ATOM 4086 N N . VAL B 1 249 ? -31.844 -10.875 35.906 1 18.48 249 VAL B N 1
ATOM 4087 C CA . VAL B 1 249 ? -30.969 -9.844 36.469 1 18.48 249 VAL B CA 1
ATOM 4088 C C . VAL B 1 249 ? -31.812 -8.711 37.062 1 18.48 249 VAL B C 1
ATOM 4090 O O . VAL B 1 249 ? -32.562 -8.039 36.344 1 18.48 249 VAL B O 1
ATOM 4093 N N . LEU B 1 250 ? -32.375 -8.805 38.156 1 18.83 250 LEU B N 1
ATOM 4094 C CA . LEU B 1 250 ? -33.125 -7.848 39 1 18.83 250 LEU B CA 1
ATOM 4095 C C . LEU B 1 250 ? -32.25 -6.617 39.281 1 18.83 250 LEU B C 1
ATOM 4097 O O . LEU B 1 250 ? -31.188 -6.723 39.906 1 18.83 250 LEU B O 1
ATOM 4101 N N . VAL B 1 251 ? -31.75 -5.895 38.406 1 19.36 251 VAL B N 1
ATOM 4102 C CA . VAL B 1 251 ? -31 -4.789 39 1 19.36 251 VAL B CA 1
ATOM 4103 C C . VAL B 1 251 ? -31.922 -3.975 39.906 1 19.36 251 VAL B C 1
ATOM 4105 O O . VAL B 1 251 ? -33 -3.527 39.5 1 19.36 251 VAL B O 1
ATOM 4108 N N . THR B 1 252 ? -31.984 -4.293 41.156 1 18.78 252 THR B N 1
ATOM 4109 C CA . THR B 1 252 ? -32.562 -3.73 42.375 1 18.78 252 THR B CA 1
ATOM 4110 C C . THR B 1 252 ? -32.281 -2.238 42.469 1 18.78 252 THR B C 1
ATOM 4112 O O . THR B 1 252 ? -31.109 -1.849 42.625 1 18.78 252 THR B O 1
ATOM 4115 N N . GLY B 1 253 ? -32.406 -1.434 41.438 1 20.09 253 GLY B N 1
ATOM 4116 C CA . GLY B 1 253 ? -32.312 -0.084 41.969 1 20.09 253 GLY B CA 1
ATOM 4117 C C . GLY B 1 253 ? -33.188 0.112 43.219 1 20.09 253 GLY B C 1
ATOM 4118 O O . GLY B 1 253 ? -34.188 -0.578 43.406 1 20.09 253 GLY B O 1
ATOM 4119 N N . TYR B 1 254 ? -32.625 0.659 44.406 1 21.47 254 TYR B N 1
ATOM 4120 C CA . TYR B 1 254 ? -33.031 1.086 45.719 1 21.47 254 TYR B CA 1
ATOM 4121 C C . TYR B 1 254 ? -34.375 1.801 45.688 1 21.47 254 TYR B C 1
ATOM 4123 O O . TYR B 1 254 ? -34.844 2.227 44.656 1 21.47 254 TYR B O 1
ATOM 4131 N N . SER B 1 255 ? -34.594 2.406 46.938 1 19.34 255 SER B N 1
ATOM 4132 C CA . SER B 1 255 ? -35.531 3.367 47.5 1 19.34 255 SER B CA 1
ATOM 4133 C C . SER B 1 255 ? -35.719 4.586 46.594 1 19.34 255 SER B C 1
ATOM 4135 O O . SER B 1 255 ? -34.75 5.051 46 1 19.34 255 SER B O 1
#

Solvent-accessible surface area (backbone atoms only — not comparable to full-atom values): 28278 Å² total; per-residue (Å²): 106,71,66,55,53,49,48,52,57,27,70,32,82,58,62,30,44,34,28,27,17,86,82,46,50,76,45,80,41,40,42,44,45,48,36,74,64,15,64,53,50,47,52,54,49,53,68,43,62,76,47,87,87,57,72,55,61,46,80,39,50,90,42,54,52,65,7,49,52,52,49,52,44,26,73,75,69,70,50,75,87,54,56,86,78,40,77,57,46,66,49,17,43,52,49,20,54,28,22,50,41,28,26,54,50,21,58,74,36,61,25,50,49,62,23,30,50,23,46,50,45,24,28,46,12,26,51,75,38,72,49,73,78,52,48,69,52,36,34,52,53,37,73,72,37,58,88,90,32,45,62,32,52,50,44,38,48,52,50,45,30,52,46,21,19,61,89,44,92,48,58,50,67,71,38,43,74,42,26,51,82,24,36,64,51,41,36,51,34,55,46,47,49,28,60,76,61,61,29,48,74,55,82,60,76,47,52,69,72,63,70,79,47,44,57,62,89,49,78,81,20,35,82,66,59,72,68,56,82,74,70,69,72,75,73,76,72,74,77,77,75,80,79,71,88,64,87,69,80,72,82,72,75,82,134,104,72,65,55,53,49,48,52,55,26,71,33,83,58,61,30,44,33,28,27,17,86,83,46,49,76,46,79,42,38,43,43,43,48,36,72,63,14,65,53,48,47,52,55,47,55,68,42,64,75,47,86,90,55,72,55,60,45,80,39,49,90,42,55,50,64,8,50,52,52,48,51,44,26,74,74,69,70,50,75,86,54,56,86,77,40,76,58,46,67,49,17,43,52,50,21,54,28,23,52,42,27,25,54,50,21,60,73,37,61,25,50,48,60,23,29,50,22,46,51,46,24,28,44,12,26,51,76,39,72,49,75,79,52,49,68,52,38,35,52,53,37,72,74,37,58,88,91,31,44,63,33,53,48,43,39,48,49,50,45,30,52,47,20,19,62,88,44,94,48,59,51,67,72,39,43,74,42,26,49,81,25,38,64,50,42,35,51,33,54,46,47,50,28,60,75,62,61,30,47,72,53,80,60,76,46,53,68,71,63,70,79,48,44,55,61,88,48,80,81,20,35,83,65,57,75,68,54,80,75,69,70,72,74,72,78,72,76,80,76,80,81,89,77,81,75,72,63,82,67,77,74,73,82,132

Sequence (510 aa):
MLTERLRQRLLSGHTVDIFVGRQRKHWNLHQNLLIHHSSFFELESHSHESFPTKENKLELLDDDPIGFELLVKWLYQGILEDSSKFDGDGAKYEHAVACHKLWLLCDRFEMVKLKNLAMDQYRRCLNESQLVPDADEINDIYRTSPLGSPFRKLMVKIAARQIMDPEVERDAEAYRQCFENNPDFAIEMVSAIRQMSNGMLFNDPTRGDACSYHDHADVSGCPMQGKGKARAPKRNEQGMDEHSRIRTVLVTGYSMLTERLRQRLLSGHTVDIFVGRQRKHWNLHQNLLIHHSSFFELESHSHESFPTKENKLELLDDDPIGFELLVKWLYQGILEDSSKFDGDGAKYEHAVACHKLWLLCDRFEMVKLKNLAMDQYRRCLNESQLVPDADEINDIYRTSPLGSPFRKLMVKIAARQIMDPEVERDAEAYRQCFENNPDFAIEMVSAIRQMSNGMLFNDPTRGDACSYHDHADVSGCPMQGKGKARAPKRNEQGMDEHSRIRTVLVTGYS